Protein 1AVB (pdb70)

Solvent-accessible surface area: 18741 Å² total; per-residue (Å²): 8,9,24,10,31,6,41,1,101,56,8,48,134,48,6,15,65,52,20,57,49,7,71,32,27,118,117,6,56,0,22,0,1,45,59,167,74,96,36,70,54,3,18,0,3,1,4,3,28,0,11,1,9,1,18,10,165,126,101,144,38,24,0,28,11,46,1,66,3,18,0,81,8,76,11,148,63,78,152,83,14,9,48,0,0,0,4,0,3,2,22,67,67,24,163,30,73,85,92,12,138,36,6,0,2,5,82,53,48,100,110,42,174,108,15,48,2,5,1,3,2,0,23,13,90,46,50,84,0,9,0,2,10,1,6,23,167,40,90,24,46,69,94,4,75,6,15,127,5,49,21,70,84,0,66,3,149,0,41,3,36,11,115,153,39,36,4,95,2,36,4,54,3,61,68,46,136,53,156,11,109,5,62,17,103,2,36,1,59,153,26,9,69,41,23,0,5,0,0,0,0,0,0,0,0,54,120,48,62,15,10,2,16,0,26,0,18,36,4,33,5,39,1,61,23,180,8,7,30,10,30,6,41,1,98,55,8,48,141,51,5,16,70,56,24,56,51,7,70,33,27,117,122,7,59,0,22,0,1,46,58,164,76,105,33,73,50,4,16,0,3,2,4,4,24,0,12,1,10,0,21,7,170,126,108,143,36,24,0,27,11,44,1,65,5,17,0,82,10,78,12,137,68,79,153,80,14,8,45,0,0,0,4,0,2,3,21,66,67,22,168,29,76,83,100,12,136,35,7,0,2,6,83,54,49,102,113,41,173,109,14,54,2,6,1,3,2,0,23,12,89,47,49,83,0,8,0,2,12,2,7,23,172,41,89,24,47,71,95,3,73,7,14,124,4,52,21,72,81,0,66,2,145,0,38,2,43,12,113,153,44,36,3,97,2,33,4,58,3,59,71,48,134,49,161,9,109,6,61,14,102,2,35,0,62,150,24,9,71,36,23,0,5,0,0,0,0,0,0,0,0,45,107,134,65,7,13,2,17,0,26,0,18,36,4,32,4,45,3,50,24,168

CATH classification: 2.60.120.200

Organism: Phaseolus vulgaris (NCBI:txid3885)

B-factor: mean 22.21, std 13.5, range [5.09, 77.1]

Secondary structure (DSSP, 8-state):
-EEEEEEESS--GGGEEEEET-EE-TTS-EE-S-SSS--TT-EEEEEESS-EE-EEGGGTEEEEEEEEEEEEEEESSTTS--EEEEEEEEETT------GGGTTT-S-SS--GGG--EEEEEETTTTEEEEEESSSS-SEEEE--SGGGTT-EEEEEEEEEGGGTEEEEEEEETTTTEEEEEEEE--HHHHS-SEEEEEEEEEE-SSGGG-EEEEEEEEEEEEEE-/-EEEEEEESS--GGGEEEEET-EE-TTS-EE-S-SSS--TT-EEEEEESS-EE-EEGGGTEEEEEEEEEEEEEEESSTTT--EEEEEEEEETT------GGGTTT-S-SS--GGG--EEEEEETTTTEEEEEESSSS-SEEEE--SGGGTT-EEEEEEEEEGGGTEEEEEEEETTTTEEEEEEEE--HHHHS-SEEEEEEEEEE-SSGGG-EEEEEEEEEEEEEE-

Nearest PDB structures (foldseek):
  1avb-assembly1_B  TM=1.004E+00  e=7.459E-49  Phaseolus vulgaris
  1ioa-assembly2_A  TM=9.722E-01  e=1.087E-34  Phaseolus vulgaris
  3wcr-assembly1_B  TM=9.521E-01  e=2.170E-31  Phaseolus vulgaris
  6tt9-assembly1_DDD  TM=9.322E-01  e=8.921E-30  Phaseolus acutifolius
  4wv8-assembly1_C  TM=9.395E-01  e=1.276E-26  Vatairea macrocarpa

InterPro domains:
  IPR000985 Legume lectin, alpha chain, conserved site [PS00308] (213-222)
  IPR001220 Legume lectin domain [PF00139] (25-253)
  IPR001220 Legume lectin domain [cd06899] (26-246)
  IPR013320 Concanavalin A-like lectin/glucanase domain superfamily [SSF49899] (23-246)
  IPR016363 Legume lectin [PIRSF002690] (4-248)
  IPR019825 Legume lectin, beta chain, Mn/Ca-binding site [PS00307] (139-145)
  IPR050258 Leguminous Lectin [PTHR32401] (4-245)

Radius of gyration: 24.22 Å; Cα contacts (8 Å, |Δi|>4): 1378; chains: 2; bounding box: 78×33×45 Å

Sequence (452 aa):
SNDASFNVETFNKTNLILQGDATVSSEGHLLLTNVKGNEEDSMGRAFYSAPIQINDRTIDNLASFSTNFTFRINAKNIENSAYGLAFALVPVGSRPKLKGRYLGLFNTTNYDRDAHTVAVVFDTVSNRIEIDVNSIRPIATESCNFGHNNGEKAEVRITYDSPKNDLRVSLLYPSSEEKCHVSATVPLEKEVEDWVSVGFSATSGSKKETTETHNVLSWSFSSNFISNDASFNVETFNKTNLILQGDATVSSEGHLLLTNVKGNEEDSMGRAFYSAPIQINDRTIDNLASFSTNFTFRINAKNIENSAYGLAFALVPVGSRPKLKGRYLGLFNTTNYDRDAHTVAVVFDTVSNRIEIDVNSIRPIATESCNFGHNNGEKAEVRITYDSPKNDLRVSLLYPSSEEKCHVSATVPLEKEVEDWVSVGFSATSGSKKETTETHNVLSWSFSSNFI

Foldseek 3Di:
DDKDKDWFQFADCPQKDKAFQWDADPRRKIWAFDPDDDRAFGKMWMFGNDWGFADDPVVRFGKKKKKKWKKAKAAPALQAADFWKKKKWFAPPDHFEDAGLCLSQAHDADADLVSQMWIFTCGSNQQWTFTDFRHSPGPKIDHHRNSVQHGFMKMKMWIQDQVQQKIKIWIAGVVVRDIHIMMDRHNSPSRHPRITTIIMMGTIHNDPRHGMIMMINIMMMIMDID/DDKDKDWFQFADCPQKDKAFQWDADPRRKIWQFDPDDDRAFGKMWMFGNDWAFADDPVVRWGKKKKKKWKKAKAAPDLQQADFWKKKKWFAPPDHFEDTGLCLSQAHDADADLVSQMWIFTCGSRQQWTFTDFRHSPGPKIDHHRNSVQHGFMKMKMWIQDQVQQKIKIWIARPVVRGIDIMMDRHNSPRRHDRITTIIMMGTTHNDDRHGMIMMINIMMMIMDID

Structure (mmCIF, N/CA/C/O backbone):
data_1AVB
#
_entry.id   1AVB
#
_cell.length_a   85.650
_cell.length_b   92.570
_cell.length_c   67.280
_cell.angle_alpha   90.00
_cell.angle_beta   90.00
_cell.angle_gamma   90.00
#
_symmetry.space_group_name_H-M   'P 21 21 2'
#
loop_
_entity.id
_entity.type
_entity.pdbx_description
1 polymer ARCELIN-1
2 branched 2-acetamido-2-deoxy-beta-D-glucopyranose-(1-4)-2-acetamido-2-deoxy-beta-D-glucopyranose
3 non-polymer 2-acetamido-2-deoxy-beta-D-glucopyranose
4 non-polymer 'SULFATE ION'
5 water water
#
loop_
_atom_site.group_PDB
_atom_site.id
_atom_site.type_symbol
_atom_site.label_atom_id
_atom_site.label_alt_id
_atom_site.label_comp_id
_atom_site.label_asym_id
_atom_site.label_entity_id
_atom_site.label_seq_id
_atom_site.pdbx_PDB_ins_code
_atom_site.Cartn_x
_atom_site.Cartn_y
_atom_site.Cartn_z
_atom_site.occupancy
_atom_site.B_iso_or_equiv
_atom_site.auth_seq_id
_atom_site.auth_comp_id
_atom_site.auth_asym_id
_atom_site.auth_atom_id
_atom_site.pdbx_PDB_model_num
ATOM 1 N N . SER A 1 1 ? 39.933 69.400 37.506 1.00 16.26 1 SER A N 1
ATOM 2 C CA . SER A 1 1 ? 41.311 69.282 38.054 1.00 17.94 1 SER A CA 1
ATOM 3 C C . SER A 1 1 ? 41.297 69.243 39.578 1.00 16.96 1 SER A C 1
ATOM 4 O O . SER A 1 1 ? 40.249 69.453 40.200 1.00 14.45 1 SER A O 1
ATOM 7 N N . ASN A 1 2 ? 42.469 68.969 40.154 1.00 15.44 2 ASN A N 1
ATOM 8 C CA . ASN A 1 2 ? 42.672 68.873 41.597 1.00 14.35 2 ASN A CA 1
ATOM 9 C C . ASN A 1 2 ? 43.940 69.623 41.992 1.00 14.55 2 ASN A C 1
ATOM 10 O O . ASN A 1 2 ? 44.980 69.444 41.352 1.00 16.08 2 ASN A O 1
ATOM 15 N N . ASP A 1 3 ? 43.851 70.494 42.994 1.00 13.53 3 ASP A N 1
ATOM 16 C CA . ASP A 1 3 ? 45.033 71.206 43.498 1.00 14.33 3 ASP A CA 1
ATOM 17 C C . ASP A 1 3 ? 45.298 70.553 44.844 1.00 12.50 3 ASP A C 1
ATOM 18 O O . ASP A 1 3 ? 44.369 70.047 45.478 1.00 10.65 3 ASP A O 1
ATOM 23 N N . ALA A 1 4 ? 46.543 70.595 45.300 1.00 11.34 4 ALA A N 1
ATOM 24 C CA . ALA A 1 4 ? 46.877 70.015 46.589 1.00 10.76 4 ALA A CA 1
ATOM 25 C C . ALA A 1 4 ? 48.113 70.670 47.166 1.00 13.08 4 ALA A C 1
ATOM 26 O O . ALA A 1 4 ? 48.994 71.124 46.433 1.00 12.06 4 ALA A O 1
ATOM 28 N N . SER A 1 5 ? 48.156 70.759 48.486 1.00 11.99 5 SER A N 1
ATOM 29 C CA . SER A 1 5 ? 49.313 71.312 49.155 1.00 12.77 5 SER A CA 1
ATOM 30 C C . SER A 1 5 ? 49.371 70.687 50.534 1.00 11.38 5 SER A C 1
ATOM 31 O O . SER A 1 5 ? 48.380 70.139 51.020 1.00 12.53 5 SER A O 1
ATOM 34 N N . PHE A 1 6 ? 50.549 70.707 51.133 1.00 9.70 6 PHE A N 1
ATOM 35 C CA . PHE A 1 6 ? 50.731 70.184 52.478 1.00 10.15 6 PHE A CA 1
ATOM 36 C C . PHE A 1 6 ? 51.968 70.842 53.042 1.00 10.45 6 PHE A C 1
ATOM 37 O O . PHE A 1 6 ? 52.854 71.268 52.300 1.00 12.13 6 PHE A O 1
ATOM 45 N N . ASN A 1 7 ? 52.008 70.975 54.353 1.00 9.33 7 ASN A N 1
ATOM 46 C CA . ASN A 1 7 ? 53.141 71.595 54.999 1.00 12.60 7 ASN A CA 1
ATOM 47 C C . ASN A 1 7 ? 53.552 70.675 56.125 1.00 12.47 7 ASN A C 1
ATOM 48 O O . ASN A 1 7 ? 52.785 70.453 57.057 1.00 13.85 7 ASN A O 1
ATOM 53 N N . VAL A 1 8 ? 54.717 70.058 55.976 1.00 11.18 8 VAL A N 1
ATOM 54 C CA . VAL A 1 8 ? 55.245 69.156 56.979 1.00 9.20 8 VAL A CA 1
ATOM 55 C C . VAL A 1 8 ? 56.290 69.910 57.778 1.00 12.57 8 VAL A C 1
ATOM 56 O O . VAL A 1 8 ? 57.384 70.205 57.283 1.00 13.54 8 VAL A O 1
ATOM 60 N N . GLU A 1 9 ? 55.916 70.311 58.986 1.00 16.15 9 GLU A N 1
ATOM 61 C CA . GLU A 1 9 ? 56.836 71.022 59.863 1.00 19.58 9 GLU A CA 1
ATOM 62 C C . GLU A 1 9 ? 57.633 69.995 60.663 1.00 18.69 9 GLU A C 1
ATOM 63 O O . GLU A 1 9 ? 58.761 70.254 61.067 1.00 20.17 9 GLU A O 1
ATOM 69 N N . THR A 1 10 ? 57.022 68.843 60.914 1.00 15.49 10 THR A N 1
ATOM 70 C CA . THR A 1 10 ? 57.680 67.729 61.588 1.00 16.31 10 THR A CA 1
ATOM 71 C C . THR A 1 10 ? 57.071 66.482 60.955 1.00 14.94 10 THR A C 1
ATOM 72 O O . THR A 1 10 ? 55.844 66.395 60.814 1.00 14.34 10 THR A O 1
ATOM 76 N N . PHE A 1 11 ? 57.919 65.567 60.493 1.00 12.98 11 PHE A N 1
ATOM 77 C CA . PHE A 1 11 ? 57.449 64.337 59.853 1.00 12.80 11 PHE A CA 1
ATOM 78 C C . PHE A 1 11 ? 56.701 63.363 60.766 1.00 13.82 11 PHE A C 1
ATOM 79 O O . PHE A 1 11 ? 56.905 63.333 61.982 1.00 13.58 11 PHE A O 1
ATOM 87 N N . ASN A 1 12 ? 55.779 62.620 60.166 1.00 13.51 12 ASN A N 1
ATOM 88 C CA . ASN A 1 12 ? 54.993 61.607 60.859 1.00 13.63 12 ASN A CA 1
ATOM 89 C C . ASN A 1 12 ? 54.670 60.560 59.799 1.00 16.34 12 ASN A C 1
ATOM 90 O O . ASN A 1 12 ? 54.207 60.902 58.708 1.00 17.05 12 ASN A O 1
ATOM 95 N N . LYS A 1 13 ? 54.894 59.288 60.110 1.00 14.41 13 LYS A N 1
ATOM 96 C CA . LYS A 1 13 ? 54.667 58.234 59.127 1.00 15.77 13 LYS A CA 1
ATOM 97 C C . LYS A 1 13 ? 53.234 58.058 58.673 1.00 12.85 13 LYS A C 1
ATOM 98 O O . LYS A 1 13 ? 52.989 57.504 57.611 1.00 14.42 13 LYS A O 1
ATOM 104 N N . THR A 1 14 ? 52.288 58.566 59.448 1.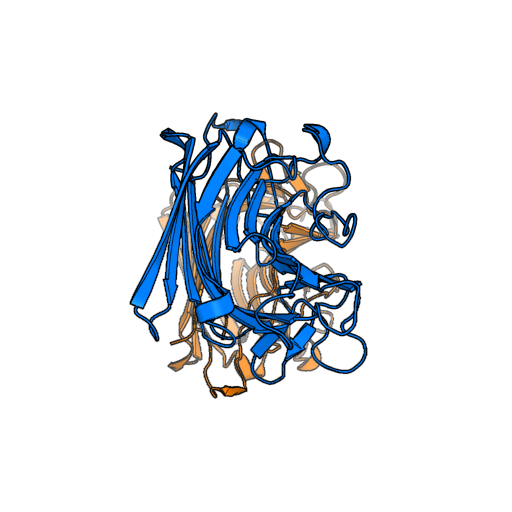00 12.40 14 THR A N 1
ATOM 105 C CA . THR A 1 14 ? 50.884 58.403 59.114 1.00 11.10 14 THR A CA 1
ATOM 106 C C . THR A 1 14 ? 50.479 58.851 57.707 1.00 14.54 14 THR A C 1
ATOM 107 O O . THR A 1 14 ? 49.655 58.190 57.063 1.00 16.05 14 THR A O 1
ATOM 111 N N . ASN A 1 15 ? 51.039 59.959 57.224 1.00 12.10 15 ASN A N 1
ATOM 112 C CA . ASN A 1 15 ? 50.672 60.437 55.890 1.00 10.48 15 ASN A CA 1
ATOM 113 C C . ASN A 1 15 ? 51.744 60.222 54.844 1.00 10.17 15 ASN A C 1
ATOM 114 O O . ASN A 1 15 ? 51.762 60.884 53.807 1.00 11.90 15 ASN A O 1
ATOM 119 N N . LEU A 1 16 ? 52.585 59.223 55.083 1.00 10.49 16 LEU A N 1
ATOM 120 C CA . LEU A 1 16 ? 53.664 58.912 54.168 1.00 12.23 16 LEU A CA 1
ATOM 121 C C . LEU A 1 16 ? 53.643 57.459 53.741 1.00 11.39 16 LEU A C 1
ATOM 122 O O . LEU A 1 16 ? 53.101 56.595 54.429 1.00 12.43 16 LEU A O 1
ATOM 127 N N . ILE A 1 17 ? 54.227 57.212 52.581 1.00 10.51 17 ILE A N 1
ATOM 128 C CA . ILE A 1 17 ? 54.380 55.874 52.054 1.00 12.28 17 ILE A CA 1
ATOM 129 C C . ILE A 1 17 ? 55.888 55.673 52.198 1.00 13.20 17 ILE A C 1
ATOM 130 O O . ILE A 1 17 ? 56.676 56.322 51.507 1.00 13.44 17 ILE A O 1
ATOM 135 N N . LEU A 1 18 ? 56.291 54.846 53.151 1.00 13.24 18 LEU A N 1
ATOM 136 C CA 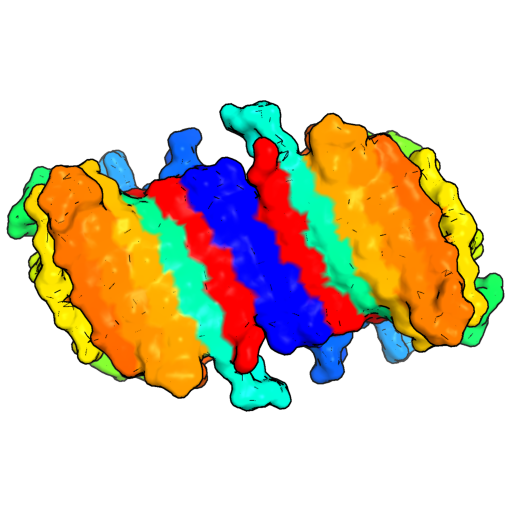. LEU A 1 18 ? 57.706 54.592 53.374 1.00 13.37 18 LEU A CA 1
ATOM 137 C C . LEU A 1 18 ? 58.149 53.314 52.684 1.00 14.11 18 LEU A C 1
ATOM 138 O O . LEU A 1 18 ? 57.487 52.280 52.786 1.00 12.00 18 LEU A O 1
ATOM 143 N N . GLN A 1 19 ? 59.293 53.380 52.015 1.00 12.73 19 GLN A N 1
ATOM 144 C CA . GLN A 1 19 ? 59.830 52.230 51.308 1.00 12.62 19 GLN A CA 1
ATOM 145 C C . GLN A 1 19 ? 61.311 52.031 51.630 1.00 13.46 19 GLN A C 1
ATOM 146 O O . GLN A 1 19 ? 62.021 52.983 51.971 1.00 11.73 19 GLN A O 1
ATOM 152 N N . GLY A 1 20 ? 61.775 50.790 51.529 1.00 13.79 20 GLY A N 1
ATOM 153 C CA . GLY A 1 20 ? 63.169 50.501 51.804 1.00 13.96 20 GLY A CA 1
ATOM 154 C C . GLY A 1 20 ? 63.498 50.718 53.266 1.00 13.77 20 GLY A C 1
ATOM 155 O O . GLY A 1 20 ? 62.728 50.327 54.147 1.00 12.71 20 GLY A O 1
ATOM 156 N N . ASP A 1 21 ? 64.606 51.405 53.519 1.00 13.96 21 ASP A N 1
ATOM 157 C CA . ASP A 1 21 ? 65.064 51.670 54.880 1.00 15.33 21 ASP A CA 1
ATOM 158 C C . ASP A 1 21 ? 64.548 52.970 55.488 1.00 14.63 21 ASP A C 1
ATOM 159 O O . ASP A 1 21 ? 64.907 53.298 56.617 1.00 15.24 21 ASP A O 1
ATOM 164 N N . ALA A 1 22 ? 63.699 53.691 54.759 1.00 12.30 22 ALA A N 1
ATOM 165 C CA . ALA A 1 22 ? 63.158 54.965 55.238 1.00 11.12 22 ALA A CA 1
ATOM 166 C C . ALA A 1 22 ? 62.318 54.847 56.508 1.00 12.02 22 ALA A C 1
ATOM 167 O O . ALA A 1 22 ? 61.488 53.949 56.636 1.00 14.49 22 ALA A O 1
ATOM 169 N N . THR A 1 23 ? 62.553 55.742 57.458 1.00 9.92 23 THR A N 1
ATOM 170 C CA . THR A 1 23 ? 61.804 55.750 58.703 1.00 10.99 23 THR A CA 1
ATOM 171 C C . THR A 1 23 ? 61.710 57.199 59.154 1.00 12.25 23 THR A C 1
ATOM 172 O O . THR A 1 23 ? 62.343 58.083 58.569 1.00 12.28 23 THR A O 1
ATOM 176 N N . VAL A 1 24 ? 60.869 57.449 60.149 1.00 14.04 24 VAL A N 1
ATOM 177 C CA . VAL A 1 24 ? 60.693 58.782 60.718 1.00 13.43 24 VAL A CA 1
ATOM 178 C C . VAL A 1 24 ? 61.204 58.690 62.156 1.00 13.71 24 VAL A C 1
ATOM 179 O O . VAL A 1 24 ? 60.791 57.802 62.912 1.00 10.91 24 VAL A O 1
ATOM 183 N N . SER A 1 25 ? 62.123 59.580 62.517 1.00 12.88 25 SER A N 1
ATOM 184 C CA . SER A 1 25 ? 62.699 59.586 63.855 1.00 12.27 25 SER A CA 1
ATOM 185 C C . SER A 1 25 ? 61.720 60.162 64.872 1.00 12.61 25 SER A C 1
ATOM 186 O O . SER A 1 25 ? 60.707 60.759 64.509 1.00 12.79 25 SER A O 1
ATOM 189 N N . SER A 1 26 ? 62.036 59.999 66.153 1.00 12.98 26 SER A N 1
ATOM 190 C CA . SER A 1 26 ? 61.190 60.523 67.211 1.00 14.10 26 SER A CA 1
ATOM 191 C C . SER A 1 26 ? 61.202 62.047 67.154 1.00 14.54 26 SER A C 1
ATOM 192 O O . SER A 1 26 ? 60.270 62.698 67.602 1.00 14.52 26 SER A O 1
ATOM 195 N N . GLU A 1 27 ? 62.260 62.613 66.581 1.00 11.87 27 GLU A N 1
ATOM 196 C CA . GLU A 1 27 ? 62.356 64.065 66.439 1.00 13.96 27 GLU A CA 1
ATOM 197 C C . GLU A 1 27 ? 61.511 64.563 65.262 1.00 13.27 27 GLU A C 1
ATOM 198 O O . GLU A 1 27 ? 61.491 65.753 64.965 1.00 13.92 27 GLU A O 1
ATOM 204 N N . GLY A 1 28 ? 60.865 63.652 64.551 1.00 12.07 28 GLY A N 1
ATOM 205 C CA . GLY A 1 28 ? 60.054 64.075 63.426 1.00 13.16 28 GLY A CA 1
ATOM 206 C C . GLY A 1 28 ? 60.863 64.419 62.185 1.00 13.23 28 GLY A C 1
ATOM 207 O O . GLY A 1 28 ? 60.530 65.357 61.458 1.00 11.72 28 GLY A O 1
ATOM 208 N N . HIS A 1 29 ? 61.949 63.689 61.957 1.00 11.67 29 HIS A N 1
ATOM 209 C CA . HIS A 1 29 ? 62.770 63.904 60.772 1.00 10.45 29 HIS A CA 1
ATOM 210 C C . HIS A 1 29 ? 62.661 62.660 59.918 1.00 12.32 29 HIS A C 1
ATOM 211 O O . HIS A 1 29 ? 62.456 61.565 60.443 1.00 13.56 29 HIS A O 1
ATOM 218 N N . LEU A 1 30 ? 62.745 62.837 58.604 1.00 11.06 30 LEU A N 1
ATOM 219 C CA . LEU A 1 30 ? 62.659 61.725 57.671 1.00 10.27 30 LEU A CA 1
ATOM 220 C C . LEU A 1 30 ? 64.052 61.186 57.401 1.00 11.11 30 LEU A C 1
ATOM 221 O O . LEU A 1 30 ? 64.888 61.887 56.837 1.00 11.89 30 LEU A O 1
ATOM 226 N N . LEU A 1 31 ? 64.308 59.957 57.846 1.00 10.76 31 LEU A N 1
ATOM 227 C CA . LEU A 1 31 ? 65.602 59.310 57.660 1.00 11.36 31 LEU A CA 1
ATOM 228 C C . LEU A 1 31 ? 65.462 58.362 56.482 1.00 11.06 31 LEU A C 1
ATOM 229 O O . LEU A 1 31 ? 64.939 57.261 56.617 1.00 10.93 31 LEU A O 1
ATOM 234 N N . LEU A 1 32 ? 65.930 58.786 55.320 1.00 9.78 32 LEU A N 1
ATOM 235 C CA . LEU A 1 32 ? 65.796 57.952 54.135 1.00 12.57 32 LEU A CA 1
ATOM 236 C C . LEU A 1 32 ? 66.638 56.686 54.157 1.00 13.45 32 LEU A C 1
ATOM 237 O O . LEU A 1 32 ? 66.197 55.636 53.683 1.00 14.29 32 LEU A O 1
ATOM 242 N N . THR A 1 33 ? 67.849 56.785 54.690 1.00 12.57 33 THR A N 1
ATOM 243 C CA . THR A 1 33 ? 68.730 55.629 54.754 1.00 14.73 33 THR A CA 1
ATOM 244 C C . THR A 1 33 ? 69.120 55.340 56.202 1.00 16.88 33 THR A C 1
ATOM 245 O O . THR A 1 33 ? 68.925 56.187 57.073 1.00 15.62 33 THR A O 1
ATOM 249 N N . ASN A 1 34 ? 69.619 54.132 56.459 1.00 17.51 34 ASN A N 1
ATOM 250 C CA . ASN A 1 34 ? 70.000 53.709 57.810 1.00 21.22 34 ASN A CA 1
ATOM 251 C C . ASN A 1 34 ? 70.967 54.656 58.484 1.00 21.24 34 ASN A C 1
ATOM 252 O O . ASN A 1 34 ? 71.982 55.043 57.901 1.00 20.40 34 ASN A O 1
ATOM 257 N N . VAL A 1 35 ? 70.653 55.015 59.723 1.00 22.61 35 VAL A N 1
ATOM 258 C CA . VAL A 1 35 ? 71.499 55.922 60.486 1.00 25.03 35 VAL A CA 1
ATOM 259 C C . VAL A 1 35 ? 72.293 55.170 61.553 1.00 29.90 35 VAL A C 1
ATOM 260 O O . VAL A 1 35 ? 73.220 55.705 62.158 1.00 30.28 35 VAL A O 1
ATOM 264 N N . LYS A 1 36 ? 71.952 53.906 61.741 1.00 33.79 36 LYS A N 1
ATOM 265 C CA . LYS A 1 36 ? 72.617 53.081 62.731 1.00 39.47 36 LYS A CA 1
ATOM 266 C C . LYS A 1 36 ? 72.817 51.702 62.127 1.00 41.97 36 LYS A C 1
ATOM 267 O O . LYS A 1 36 ? 72.034 51.263 61.286 1.00 43.19 36 LYS A O 1
ATOM 273 N N . GLY A 1 37 ? 73.882 51.030 62.534 1.00 44.26 37 GLY A N 1
ATOM 274 C CA . GLY A 1 37 ? 74.139 49.701 62.018 1.00 45.08 37 GLY A CA 1
ATOM 275 C C . GLY A 1 37 ? 74.727 49.709 60.624 1.00 45.26 37 GLY A C 1
ATOM 276 O O . GLY A 1 37 ? 75.618 50.506 60.317 1.00 46.36 37 GLY A O 1
ATOM 277 N N . ASN A 1 38 ? 74.216 48.837 59.766 1.00 44.34 38 ASN A N 1
ATOM 278 C CA . ASN A 1 38 ? 74.735 48.737 58.414 1.00 44.01 38 ASN A CA 1
ATOM 279 C C . ASN A 1 38 ? 74.166 49.764 57.455 1.00 40.47 38 ASN A C 1
ATOM 280 O O . ASN A 1 38 ? 73.021 49.664 57.006 1.00 39.21 38 ASN A O 1
ATOM 285 N N . GLU A 1 39 ? 74.985 50.761 57.149 1.00 37.54 39 GLU A N 1
ATOM 286 C CA . GLU A 1 39 ? 74.587 51.821 56.236 1.00 33.24 39 GLU A CA 1
ATOM 287 C C . GLU A 1 39 ? 75.051 51.517 54.818 1.00 31.64 39 GLU A C 1
ATOM 288 O O . GLU A 1 39 ? 74.722 52.249 53.883 1.00 30.49 39 GLU A O 1
ATOM 294 N N . GLU A 1 40 ? 75.814 50.439 54.658 1.00 31.22 40 GLU A N 1
ATOM 295 C CA . GLU A 1 40 ? 76.317 50.053 53.343 1.00 31.12 40 GLU A CA 1
ATOM 296 C C . GLU A 1 40 ? 75.169 49.607 52.445 1.00 28.52 40 GLU A C 1
ATOM 297 O O . GLU A 1 40 ? 74.378 48.738 52.808 1.00 28.36 40 GLU A O 1
ATOM 303 N N . ASP A 1 41 ? 75.061 50.252 51.291 1.00 25.60 41 ASP A N 1
ATOM 304 C CA . ASP A 1 41 ? 74.024 49.948 50.317 1.00 26.90 41 ASP A CA 1
ATOM 305 C C . ASP A 1 41 ? 72.602 50.181 50.834 1.00 23.53 41 ASP A C 1
ATOM 306 O O . ASP A 1 41 ? 71.645 49.565 50.352 1.00 26.10 41 ASP A O 1
ATOM 311 N N . SER A 1 42 ? 72.458 51.070 51.811 1.00 15.81 42 SER A N 1
ATOM 312 C CA . SER A 1 42 ? 71.139 51.371 52.351 1.00 14.21 42 SER A CA 1
ATOM 313 C C . SER A 1 42 ? 70.384 52.177 51.287 1.00 14.36 42 SER A C 1
ATOM 314 O O . SER A 1 42 ? 70.987 52.946 50.537 1.00 15.38 42 SER A O 1
ATOM 317 N N . MET A 1 43 ? 69.077 51.978 51.202 1.00 11.57 43 MET A N 1
ATOM 318 C CA . MET A 1 43 ? 68.261 52.682 50.224 1.00 13.26 43 MET A CA 1
ATOM 319 C C . MET A 1 43 ? 66.870 52.847 50.807 1.00 13.67 43 MET A C 1
ATOM 320 O O . MET A 1 43 ? 66.351 51.932 51.445 1.00 13.66 43 MET A O 1
ATOM 325 N N . GLY A 1 44 ? 66.288 54.024 50.623 1.00 13.07 44 GLY A N 1
ATOM 326 C CA . GLY A 1 44 ? 64.959 54.274 51.142 1.00 12.61 44 GLY A CA 1
ATOM 327 C C . GLY A 1 44 ? 64.266 55.351 50.344 1.00 10.56 44 GLY A C 1
ATOM 328 O O . GLY A 1 44 ? 64.924 56.170 49.700 1.00 10.97 44 GLY A O 1
ATOM 329 N N . ARG A 1 45 ? 62.937 55.333 50.375 1.00 10.53 45 ARG A N 1
ATOM 330 C CA . ARG A 1 45 ? 62.117 56.298 49.656 1.00 10.05 45 ARG A CA 1
ATOM 331 C C . ARG A 1 45 ? 60.912 56.634 50.521 1.00 12.11 45 ARG A C 1
ATOM 332 O O . ARG A 1 45 ? 60.519 55.846 51.384 1.00 13.73 45 ARG A O 1
ATOM 340 N N . ALA A 1 46 ? 60.308 57.787 50.265 1.00 12.68 46 ALA A N 1
ATOM 341 C CA . ALA A 1 46 ? 59.152 58.242 51.029 1.00 11.03 46 ALA A CA 1
ATOM 342 C C . ALA A 1 46 ? 58.349 59.199 50.163 1.00 10.77 46 ALA A C 1
ATOM 343 O O . ALA A 1 46 ? 58.906 60.113 49.563 1.00 11.22 46 ALA A O 1
ATOM 345 N N . PHE A 1 47 ? 57.044 58.979 50.094 1.00 8.32 47 PHE A N 1
ATOM 346 C CA . PHE A 1 47 ? 56.183 59.827 49.295 1.00 10.26 47 PHE A CA 1
ATOM 347 C C . PHE A 1 47 ? 54.967 60.235 50.102 1.00 12.85 47 PHE A C 1
ATOM 348 O O . PHE A 1 47 ? 54.609 59.578 51.083 1.00 12.81 47 PHE A O 1
ATOM 356 N N . TYR A 1 48 ? 54.371 61.360 49.726 1.00 12.49 48 TYR A N 1
ATOM 357 C CA . TYR A 1 48 ? 53.159 61.823 50.383 1.00 13.46 48 TYR A CA 1
ATOM 358 C C . TYR A 1 48 ? 52.095 60.789 49.985 1.00 13.37 48 TYR A C 1
ATOM 359 O O . TYR A 1 48 ? 52.056 60.330 48.838 1.00 13.42 48 TYR A O 1
ATOM 368 N N . SER A 1 49 ? 51.238 60.426 50.928 1.00 12.51 49 SER A N 1
ATOM 369 C CA . SER A 1 49 ? 50.215 59.427 50.663 1.00 13.80 49 SER A CA 1
ATOM 370 C C . SER A 1 49 ? 49.179 59.714 49.582 1.00 14.81 49 SER A C 1
ATOM 371 O O . SER A 1 49 ? 48.577 58.784 49.052 1.00 19.09 49 SER A O 1
ATOM 374 N N . ALA A 1 50 ? 48.960 60.979 49.248 1.00 11.64 50 ALA A N 1
ATOM 375 C CA . ALA A 1 50 ? 47.978 61.291 48.210 1.00 11.13 50 ALA A CA 1
ATOM 376 C C . ALA A 1 50 ? 48.630 61.650 46.882 1.00 11.34 50 ALA A C 1
ATOM 377 O O . ALA A 1 50 ? 49.570 62.442 46.831 1.00 11.31 50 ALA A O 1
ATOM 379 N N . PRO A 1 51 ? 48.184 61.005 45.797 1.00 13.62 51 PRO A N 1
ATOM 380 C CA . PRO A 1 51 ? 48.739 61.285 44.466 1.00 15.63 51 PRO A CA 1
ATOM 381 C C . PRO A 1 51 ? 48.483 62.756 44.111 1.00 16.29 51 PRO A C 1
ATOM 382 O O . PRO A 1 51 ? 47.505 63.354 44.575 1.00 14.97 51 PRO A O 1
ATOM 386 N N . ILE A 1 52 ? 49.361 63.329 43.293 1.00 14.15 52 ILE A N 1
ATOM 387 C CA . ILE A 1 52 ? 49.253 64.721 42.859 1.00 10.63 52 ILE A CA 1
ATOM 388 C C . ILE A 1 52 ? 48.941 64.722 41.369 1.00 11.86 52 ILE A C 1
ATOM 389 O O . ILE A 1 52 ? 49.623 64.057 40.581 1.00 11.70 52 ILE A O 1
ATOM 394 N N . GLN A 1 53 ? 47.898 65.437 40.978 1.00 10.19 53 GLN A N 1
ATOM 395 C CA . GLN A 1 53 ? 47.541 65.499 39.575 1.00 10.25 53 GLN A CA 1
ATOM 396 C C . GLN A 1 53 ? 48.443 66.493 38.857 1.00 11.77 53 GLN A C 1
ATOM 397 O O . GLN A 1 53 ? 48.563 67.652 39.262 1.00 10.45 53 GLN A O 1
ATOM 403 N N . ILE A 1 54 ? 49.070 66.029 37.785 1.00 12.49 54 ILE A N 1
ATOM 404 C CA . ILE A 1 54 ? 49.975 66.843 36.986 1.00 14.41 54 ILE A CA 1
ATOM 405 C C . ILE A 1 54 ? 49.348 67.246 35.647 1.00 15.70 54 ILE A C 1
ATOM 406 O O . ILE A 1 54 ? 49.521 68.373 35.175 1.00 14.96 54 ILE A O 1
ATOM 411 N N . ASN A 1 55 ? 48.624 66.314 35.039 1.00 16.59 55 ASN A N 1
ATOM 412 C CA . ASN A 1 55 ? 47.993 66.554 33.748 1.00 20.29 55 ASN A CA 1
ATOM 413 C C . ASN A 1 55 ? 46.502 66.258 33.793 1.00 20.72 55 ASN A C 1
ATOM 414 O O . ASN A 1 55 ? 46.088 65.138 34.086 1.00 17.21 55 ASN A O 1
ATOM 419 N N . ASP A 1 56 ? 45.701 67.288 33.560 1.00 25.41 56 ASP A N 1
ATOM 420 C CA . ASP A 1 56 ? 44.259 67.137 33.519 1.00 37.21 56 ASP A CA 1
ATOM 421 C C . ASP A 1 56 ? 43.943 67.214 32.036 1.00 42.30 56 ASP A C 1
ATOM 422 O O . ASP A 1 56 ? 43.872 68.302 31.457 1.00 44.66 56 ASP A O 1
ATOM 427 N N . ARG A 1 57 ? 43.827 66.048 31.415 1.00 47.29 57 ARG A N 1
ATOM 428 C CA . ARG A 1 57 ? 43.550 65.954 29.990 1.00 53.61 57 ARG A CA 1
ATOM 429 C C . ARG A 1 57 ? 42.294 66.698 29.546 1.00 57.19 57 ARG A C 1
ATOM 430 O O . ARG A 1 57 ? 42.318 67.404 28.538 1.00 57.97 57 ARG A O 1
ATOM 438 N N . THR A 1 58 ? 41.222 66.580 30.327 1.00 59.80 58 THR A N 1
ATOM 439 C CA . THR A 1 58 ? 39.945 67.215 30.008 1.00 62.39 58 THR A CA 1
ATOM 440 C C . THR A 1 58 ? 40.005 68.727 29.776 1.00 65.97 58 THR A C 1
ATOM 441 O O . THR A 1 58 ? 39.145 69.289 29.087 1.00 68.04 58 THR A O 1
ATOM 445 N N . ILE A 1 59 ? 41.008 69.386 30.347 1.00 67.60 59 ILE A N 1
ATOM 446 C CA . ILE A 1 59 ? 41.131 70.827 30.190 1.00 70.14 59 ILE A CA 1
ATOM 447 C C . ILE A 1 59 ? 42.336 71.238 29.338 1.00 69.92 59 ILE A C 1
ATOM 448 O O . ILE A 1 59 ? 42.508 72.423 29.039 1.00 71.98 59 ILE A O 1
ATOM 453 N N . ASP A 1 60 ? 43.134 70.265 28.893 1.00 68.28 60 ASP A N 1
ATOM 454 C CA . ASP A 1 60 ? 44.308 70.565 28.068 1.00 67.91 60 ASP A CA 1
ATOM 455 C C . ASP A 1 60 ? 45.123 71.595 28.857 1.00 66.46 60 ASP A C 1
ATOM 456 O O . ASP A 1 60 ? 45.574 72.614 28.318 1.00 67.95 60 ASP A O 1
ATOM 461 N N . ASN A 1 61 ? 45.296 71.310 30.145 1.00 62.63 61 ASN A N 1
ATOM 462 C CA . ASN A 1 61 ? 45.996 72.203 31.066 1.00 59.62 61 ASN A CA 1
ATOM 463 C C . ASN A 1 61 ? 46.958 71.405 31.946 1.00 53.91 61 ASN A C 1
ATOM 464 O O . ASN A 1 61 ? 46.698 70.227 32.250 1.00 53.36 61 ASN A O 1
ATOM 469 N N . LEU A 1 62 ? 48.061 72.041 32.346 1.00 45.90 62 LEU A N 1
ATOM 470 C CA . LEU A 1 62 ? 49.069 71.399 33.185 1.00 37.39 62 LEU A CA 1
ATOM 471 C C . LEU A 1 62 ? 49.254 72.196 34.477 1.00 31.03 62 LEU A C 1
ATOM 472 O O . LEU A 1 62 ? 49.188 73.432 34.496 1.00 29.30 62 LEU A O 1
ATOM 477 N N . ALA A 1 63 ? 49.502 71.470 35.555 1.00 23.73 63 ALA A N 1
ATOM 478 C CA . ALA A 1 63 ? 49.705 72.069 36.855 1.00 18.92 63 ALA A CA 1
ATOM 479 C C . ALA A 1 63 ? 51.119 72.603 37.023 1.00 16.20 63 ALA A C 1
ATOM 480 O O . ALA A 1 63 ? 52.062 72.138 36.381 1.00 15.54 63 ALA A O 1
ATOM 482 N N . SER A 1 64 ? 51.240 73.646 37.826 1.00 15.01 64 SER A N 1
ATOM 483 C CA . SER A 1 64 ? 52.535 74.194 38.148 1.00 13.30 64 SER A CA 1
ATOM 484 C C . SER A 1 64 ? 52.680 73.811 39.611 1.00 13.69 64 SER A C 1
ATOM 485 O O . SER A 1 64 ? 51.677 73.539 40.274 1.00 13.77 64 SER A O 1
ATOM 488 N N . PHE A 1 65 ? 53.907 73.685 40.097 1.00 12.57 65 PHE A N 1
ATOM 489 C CA . PHE A 1 65 ? 54.094 73.357 41.499 1.00 11.47 65 PHE A CA 1
ATOM 490 C C . PHE A 1 65 ? 55.325 74.026 42.100 1.00 12.46 65 PHE A C 1
ATOM 491 O O . PHE A 1 65 ? 56.214 74.515 41.396 1.00 11.45 65 PHE A O 1
ATOM 499 N N . SER A 1 66 ? 55.347 74.075 43.416 1.00 13.99 66 SER A N 1
ATOM 500 C CA . SER A 1 66 ? 56.438 74.684 44.151 1.00 14.32 66 SER A CA 1
ATOM 501 C C . SER A 1 66 ? 56.624 73.780 45.350 1.00 12.27 66 SER A C 1
ATOM 502 O O . SER A 1 66 ? 55.639 73.254 45.886 1.00 10.25 66 SER A O 1
ATOM 505 N N . THR A 1 67 ? 57.874 73.515 45.710 1.00 9.97 67 THR A N 1
ATOM 506 C CA . THR A 1 67 ? 58.153 72.687 46.870 1.00 10.08 67 THR A CA 1
ATOM 507 C C . THR A 1 67 ? 59.416 73.184 47.559 1.00 12.38 67 THR A C 1
ATOM 508 O O . THR A 1 67 ? 60.400 73.540 46.905 1.00 11.54 67 THR A O 1
ATOM 512 N N . ASN A 1 68 ? 59.342 73.300 48.879 1.00 12.04 68 ASN A N 1
ATOM 513 C CA . ASN A 1 68 ? 60.463 73.749 49.690 1.00 12.74 68 ASN A CA 1
ATOM 514 C C . ASN A 1 68 ? 60.747 72.666 50.699 1.00 12.06 68 ASN A C 1
ATOM 515 O O . ASN A 1 68 ? 59.819 72.068 51.231 1.00 11.31 68 ASN A O 1
ATOM 520 N N . PHE A 1 69 ? 62.018 72.403 50.965 1.00 9.29 69 PHE A N 1
ATOM 521 C CA . PHE A 1 69 ? 62.376 71.404 51.967 1.00 10.66 69 PHE A CA 1
ATOM 522 C C . PHE A 1 69 ? 63.784 71.629 52.446 1.00 9.44 69 PHE A C 1
ATOM 523 O O . PHE A 1 69 ? 64.577 72.317 51.799 1.00 13.55 69 PHE A O 1
ATOM 531 N N . THR A 1 70 ? 64.086 71.112 53.615 1.00 7.76 70 THR A N 1
ATOM 532 C CA . THR A 1 70 ? 65.426 71.268 54.131 1.00 11.36 70 THR A CA 1
ATOM 533 C C . THR A 1 70 ? 65.965 69.875 54.358 1.00 12.40 70 THR A C 1
ATOM 534 O O . THR A 1 70 ? 65.215 68.969 54.709 1.00 12.00 70 THR A O 1
ATOM 538 N N . PHE A 1 71 ? 67.257 69.694 54.152 1.00 11.61 71 PHE A N 1
ATOM 539 C CA . PHE A 1 71 ? 67.839 68.388 54.371 1.00 12.26 71 PHE A CA 1
ATOM 540 C C . PHE A 1 71 ? 69.217 68.500 54.978 1.00 12.23 71 PHE A C 1
ATOM 541 O O . PHE A 1 71 ? 69.783 69.588 55.071 1.00 12.41 71 PHE A O 1
ATOM 549 N N . ARG A 1 72 ? 69.738 67.364 55.415 1.00 12.73 72 ARG A N 1
ATOM 550 C CA . ARG A 1 72 ? 71.061 67.299 55.994 1.00 11.29 72 ARG A CA 1
ATOM 551 C C . ARG A 1 72 ? 71.671 65.973 55.589 1.00 10.71 72 ARG A C 1
ATOM 552 O O . ARG A 1 72 ? 71.052 64.919 55.735 1.00 10.51 72 ARG A O 1
ATOM 560 N N . ILE A 1 73 ? 72.842 66.030 54.986 1.00 11.33 73 ILE A N 1
ATOM 561 C CA . ILE A 1 73 ? 73.533 64.814 54.606 1.00 12.29 73 ILE A CA 1
ATOM 562 C C . ILE A 1 73 ? 74.731 64.774 55.537 1.00 12.10 73 ILE A C 1
ATOM 563 O O . ILE A 1 73 ? 75.373 65.794 55.774 1.00 14.82 73 ILE A O 1
ATOM 568 N N . ASN A 1 74 ? 74.989 63.621 56.126 1.00 11.84 74 ASN A N 1
ATOM 569 C CA . ASN A 1 74 ? 76.108 63.504 57.041 1.00 12.68 74 ASN A CA 1
ATOM 570 C C . ASN A 1 74 ? 76.938 62.298 56.668 1.00 14.12 74 ASN A C 1
ATOM 571 O O . ASN A 1 74 ? 76.496 61.165 56.804 1.00 14.55 74 ASN A O 1
ATOM 576 N N . ALA A 1 75 ? 78.112 62.558 56.113 1.00 18.16 75 ALA A N 1
ATOM 577 C CA . ALA A 1 75 ? 79.021 61.501 55.697 1.00 21.86 75 ALA A CA 1
ATOM 578 C C . ALA A 1 75 ? 80.180 61.257 56.657 1.00 26.50 75 ALA A C 1
ATOM 579 O O . ALA A 1 75 ? 80.672 62.177 57.316 1.00 22.52 75 ALA A O 1
ATOM 581 N N . LYS A 1 76 ? 80.643 60.010 56.645 1.00 32.88 76 LYS A N 1
ATOM 582 C CA . LYS A 1 76 ? 81.744 59.510 57.465 1.00 35.94 76 LYS A CA 1
ATOM 583 C C . LYS A 1 76 ? 83.062 60.064 56.939 1.00 34.11 76 LYS A C 1
ATOM 584 O O . LYS A 1 76 ? 83.920 60.508 57.692 1.00 33.29 76 LYS A O 1
ATOM 590 N N . ASN A 1 77 ? 83.196 60.056 55.626 1.00 35.13 77 ASN A N 1
ATOM 591 C CA . ASN A 1 77 ? 84.402 60.523 54.974 1.00 40.44 77 ASN A CA 1
ATOM 592 C C . ASN A 1 77 ? 83.917 61.451 53.871 1.00 40.50 77 ASN A C 1
ATOM 593 O O . ASN A 1 77 ? 83.476 60.987 52.818 1.00 37.98 77 ASN A O 1
ATOM 598 N N . ILE A 1 78 ? 84.022 62.758 54.106 1.00 42.97 78 ILE A N 1
ATOM 599 C CA . ILE A 1 78 ? 83.537 63.765 53.154 1.00 45.90 78 ILE A CA 1
ATOM 600 C C . ILE A 1 78 ? 84.161 63.760 51.761 1.00 47.84 78 ILE A C 1
ATOM 601 O O . ILE A 1 78 ? 83.720 64.499 50.881 1.00 49.69 78 ILE A O 1
ATOM 606 N N . GLU A 1 79 ? 85.197 62.958 51.555 1.00 46.80 79 GLU A N 1
ATOM 607 C CA . GLU A 1 79 ? 85.816 62.904 50.242 1.00 47.20 79 GLU A CA 1
ATOM 608 C C . GLU A 1 79 ? 85.461 61.643 49.466 1.00 44.62 79 GLU A C 1
ATOM 609 O O . GLU A 1 79 ? 85.740 61.545 48.276 1.00 45.23 79 GLU A O 1
ATOM 615 N N . ASN A 1 80 ? 84.803 60.697 50.122 1.00 43.79 80 ASN A N 1
ATOM 616 C CA . ASN A 1 80 ? 84.457 59.444 49.465 1.00 43.48 80 ASN A CA 1
ATOM 617 C C . ASN A 1 80 ? 83.035 58.974 49.724 1.00 37.89 80 ASN A C 1
ATOM 618 O O . ASN A 1 80 ? 82.769 57.781 49.676 1.00 40.80 80 ASN A O 1
ATOM 623 N N . SER A 1 81 ? 82.111 59.889 49.975 1.00 30.39 81 SER A N 1
ATOM 624 C CA . SER A 1 81 ? 80.741 59.480 50.248 1.00 24.03 81 SER A CA 1
ATOM 625 C C . SER A 1 81 ? 79.897 59.347 48.986 1.00 20.58 81 SER A C 1
ATOM 626 O O . SER A 1 81 ? 80.209 59.945 47.950 1.00 19.54 81 SER A O 1
ATOM 629 N N . ALA A 1 82 ? 78.812 58.584 49.097 1.00 17.10 82 ALA A N 1
ATOM 630 C CA . ALA A 1 82 ? 77.897 58.326 47.991 1.00 15.34 82 ALA A CA 1
ATOM 631 C C . ALA A 1 82 ? 76.568 57.953 48.635 1.00 15.34 82 ALA A C 1
ATOM 632 O O . ALA A 1 82 ? 76.549 57.632 49.830 1.00 14.93 82 ALA A O 1
ATOM 634 N N . TYR A 1 83 ? 75.453 58.044 47.902 1.00 13.93 83 TYR A N 1
ATOM 635 C CA . TYR A 1 83 ? 75.398 58.485 46.503 1.00 14.84 83 TYR A CA 1
ATOM 636 C C . TYR A 1 83 ? 74.663 59.811 46.410 1.00 13.48 83 TYR A C 1
ATOM 637 O O . TYR A 1 83 ? 75.001 60.664 45.590 1.00 14.43 83 TYR A O 1
ATOM 646 N N . GLY A 1 84 ? 73.644 59.975 47.246 1.00 14.23 84 GLY A N 1
ATOM 647 C CA . GLY A 1 84 ? 72.897 61.212 47.235 1.00 10.92 84 GLY A CA 1
ATOM 648 C C . GLY A 1 84 ? 71.457 61.073 47.671 1.00 12.19 84 GLY A C 1
ATOM 649 O O . GLY A 1 84 ? 71.006 60.003 48.084 1.00 11.72 84 GLY A O 1
ATOM 650 N N . LEU A 1 85 ? 70.753 62.192 47.588 1.00 11.41 85 LEU A N 1
ATOM 651 C CA . LEU A 1 85 ? 69.356 62.304 47.958 1.00 12.12 85 LEU A CA 1
ATOM 652 C C . LEU A 1 85 ? 68.682 62.942 46.748 1.00 12.81 85 LEU A C 1
ATOM 653 O O . LEU A 1 85 ? 69.310 63.726 46.028 1.00 12.71 85 LEU A O 1
ATOM 658 N N . ALA A 1 86 ? 67.422 62.607 46.510 1.00 10.18 86 ALA A N 1
ATOM 659 C CA . ALA A 1 86 ? 66.709 63.177 45.385 1.00 9.95 86 ALA A CA 1
ATOM 660 C C . ALA A 1 86 ? 65.253 63.453 45.693 1.00 12.18 86 ALA A C 1
ATOM 661 O O . ALA A 1 86 ? 64.640 62.765 46.517 1.00 13.20 86 ALA A O 1
ATOM 663 N N . PHE A 1 87 ? 64.729 64.514 45.091 1.00 9.52 87 PHE A N 1
ATOM 664 C CA . PHE A 1 87 ? 63.325 64.847 45.221 1.00 7.73 87 PHE A CA 1
ATOM 665 C C . PHE A 1 87 ? 62.844 64.235 43.918 1.00 10.21 87 PHE A C 1
ATOM 666 O O . PHE A 1 87 ? 63.456 64.468 42.875 1.00 8.32 87 PHE A O 1
ATOM 674 N N . ALA A 1 88 ? 61.753 63.483 43.954 1.00 8.70 88 ALA A N 1
ATOM 675 C CA . ALA A 1 88 ? 61.288 62.813 42.750 1.00 9.50 88 ALA A CA 1
ATOM 676 C C . ALA A 1 88 ? 59.783 62.797 42.527 1.00 9.58 88 ALA A C 1
ATOM 677 O O . ALA A 1 88 ? 59.000 62.941 43.470 1.00 10.58 88 ALA A O 1
ATOM 679 N N . LEU A 1 89 ? 59.406 62.663 41.255 1.00 8.81 89 LEU A N 1
ATOM 680 C CA . LEU A 1 89 ? 58.013 62.525 40.835 1.00 10.71 89 LEU A CA 1
ATOM 681 C C . LEU A 1 89 ? 58.050 61.133 40.217 1.00 11.31 89 LEU A C 1
ATOM 682 O O . LEU A 1 89 ? 58.811 60.894 39.276 1.00 11.17 89 LEU A O 1
ATOM 687 N N . VAL A 1 90 ? 57.294 60.201 40.786 1.00 10.42 90 VAL A N 1
ATOM 688 C CA . VAL A 1 90 ? 57.288 58.826 40.300 1.00 9.47 90 VAL A CA 1
ATOM 689 C C . VAL A 1 90 ? 55.873 58.334 40.064 1.00 10.67 90 VAL A C 1
ATOM 690 O O . VAL A 1 90 ? 54.910 58.972 40.485 1.00 11.73 90 VAL A O 1
ATOM 694 N N . PRO A 1 91 ? 55.726 57.200 39.366 1.00 11.31 91 PRO A N 1
ATOM 695 C CA . PRO A 1 91 ? 54.395 56.657 39.108 1.00 12.02 91 PRO A CA 1
ATOM 696 C C . PRO A 1 91 ? 53.739 56.238 40.421 1.00 12.64 91 PRO A C 1
ATOM 697 O O . PRO A 1 91 ? 54.401 55.720 41.323 1.00 13.14 91 PRO A O 1
ATOM 701 N N . VAL A 1 92 ? 52.435 56.443 40.512 1.00 10.84 92 VAL A N 1
ATOM 702 C CA . VAL A 1 92 ? 51.687 56.072 41.697 1.00 13.49 92 VAL A CA 1
ATOM 703 C C . VAL A 1 92 ? 51.786 54.565 41.893 1.00 15.15 92 VAL A C 1
ATOM 704 O O . VAL A 1 92 ? 51.656 53.799 40.942 1.00 17.39 92 VAL A O 1
ATOM 708 N N . GLY A 1 93 ? 52.053 54.149 43.120 1.00 14.53 93 GLY A N 1
ATOM 709 C CA . GLY A 1 93 ? 52.161 52.734 43.416 1.00 17.76 93 GLY A CA 1
ATOM 710 C C . GLY A 1 93 ? 53.487 52.077 43.069 1.00 20.65 93 GLY A C 1
ATOM 711 O O . GLY A 1 93 ? 53.673 50.888 43.346 1.00 20.85 93 GLY A O 1
ATOM 712 N N . SER A 1 94 ? 54.425 52.836 42.506 1.00 18.35 94 SER A N 1
ATOM 713 C CA . SER A 1 94 ? 55.709 52.267 42.130 1.00 16.59 94 SER A CA 1
ATOM 714 C C . SER A 1 94 ? 56.520 51.816 43.329 1.00 17.22 94 SER A C 1
ATOM 715 O O . SER A 1 94 ? 56.358 52.333 44.440 1.00 16.87 94 SER A O 1
ATOM 718 N N . ARG A 1 95 ? 57.349 50.803 43.104 1.00 17.86 95 ARG A N 1
ATOM 719 C CA . ARG A 1 95 ? 58.206 50.257 44.139 1.00 19.58 95 ARG A CA 1
ATOM 720 C C . ARG A 1 95 ? 59.641 50.635 43.782 1.00 16.98 95 ARG A C 1
ATOM 721 O O . ARG A 1 95 ? 59.912 51.040 42.651 1.00 16.85 95 ARG A O 1
ATOM 729 N N . PRO A 1 96 ? 60.568 50.559 44.746 1.00 15.32 96 PRO A N 1
ATOM 730 C CA . PRO A 1 96 ? 61.972 50.907 44.524 1.00 14.73 96 PRO A CA 1
ATOM 731 C C . PRO A 1 96 ? 62.642 50.157 43.382 1.00 16.56 96 PRO A C 1
ATOM 732 O O . PRO A 1 96 ? 62.343 48.990 43.138 1.00 18.11 96 PRO A O 1
ATOM 736 N N . LYS A 1 97 ? 63.560 50.833 42.700 1.00 15.42 97 LYS A N 1
ATOM 737 C CA . LYS A 1 97 ? 64.298 50.224 41.602 1.00 18.24 97 LYS A CA 1
ATOM 738 C C . LYS A 1 97 ? 65.681 49.854 42.119 1.00 18.09 97 LYS A C 1
ATOM 739 O O . LYS A 1 97 ? 65.810 49.404 43.259 1.00 20.76 97 LYS A O 1
ATOM 745 N N . LEU A 1 98 ? 66.715 50.080 41.314 1.00 15.46 98 LEU A N 1
ATOM 746 C CA . LEU A 1 98 ? 68.072 49.733 41.713 1.00 15.84 98 LEU A CA 1
ATOM 747 C C . LEU A 1 98 ? 68.714 50.704 42.696 1.00 15.55 98 LEU A C 1
ATOM 748 O O . LEU A 1 98 ? 68.346 51.878 42.768 1.00 15.97 98 LEU A O 1
ATOM 753 N N . LYS A 1 99 ? 69.689 50.203 43.440 1.00 15.70 99 LYS A N 1
ATOM 754 C CA . LYS A 1 99 ? 70.402 50.998 44.419 1.00 18.63 99 LYS A CA 1
ATOM 755 C C . LYS A 1 99 ? 71.611 51.669 43.782 1.00 17.83 99 LYS A C 1
ATOM 756 O O . LYS A 1 99 ? 71.723 51.746 42.562 1.00 20.19 99 LYS A O 1
ATOM 762 N N . GLY A 1 100 ? 72.528 52.138 44.618 1.00 17.16 100 GLY A N 1
ATOM 763 C CA . GLY A 1 100 ? 73.719 52.785 44.108 1.00 17.79 100 GLY A CA 1
ATOM 764 C C . GLY A 1 100 ? 73.400 54.059 43.354 1.00 18.04 100 GLY A C 1
ATOM 765 O O . GLY A 1 100 ? 72.518 54.819 43.754 1.00 17.44 100 GLY A O 1
ATOM 766 N N . ARG A 1 101 ? 74.094 54.275 42.243 1.00 15.49 101 ARG A N 1
ATOM 767 C CA . ARG A 1 101 ? 73.903 55.468 41.426 1.00 18.81 101 ARG A CA 1
ATOM 768 C C . ARG A 1 101 ? 72.491 55.596 40.863 1.00 16.23 101 ARG A C 1
ATOM 769 O O . ARG A 1 101 ? 72.093 56.661 40.403 1.00 15.68 101 ARG A O 1
ATOM 777 N N . TYR A 1 102 ? 71.736 54.506 40.888 1.00 14.50 102 TYR A N 1
ATOM 778 C CA . TYR A 1 102 ? 70.373 54.534 40.383 1.00 13.72 102 TYR A CA 1
ATOM 779 C C . TYR A 1 102 ? 69.413 55.202 41.360 1.00 13.35 102 TYR A C 1
ATOM 780 O O . TYR A 1 102 ? 68.235 55.409 41.049 1.00 12.40 102 TYR A O 1
ATOM 789 N N . LEU A 1 103 ? 69.913 55.469 42.565 1.00 13.42 103 LEU A N 1
ATOM 790 C CA . LEU A 1 103 ? 69.168 56.165 43.613 1.00 15.07 103 LEU A CA 1
ATOM 791 C C . LEU A 1 103 ? 67.852 55.550 44.055 1.00 14.59 103 LEU A C 1
ATOM 792 O O . LEU A 1 103 ? 67.090 56.187 44.776 1.00 14.22 103 LEU A O 1
ATOM 797 N N . GLY A 1 104 ? 67.590 54.318 43.636 1.00 14.53 104 GLY A N 1
ATOM 798 C CA . GLY A 1 104 ? 66.343 53.664 43.995 1.00 13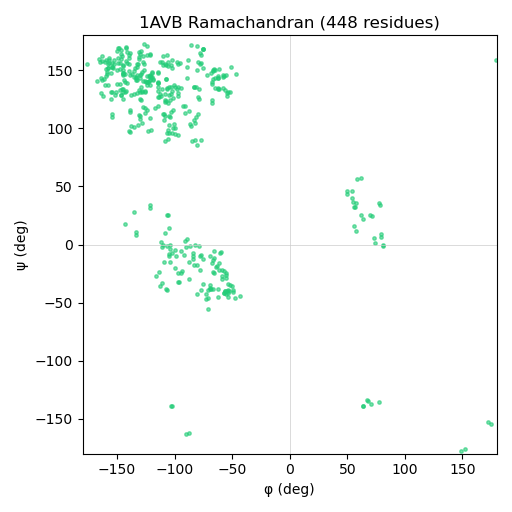.54 104 GLY A CA 1
ATOM 799 C C . GLY A 1 104 ? 65.201 54.146 43.114 1.00 14.00 104 GLY A C 1
ATOM 800 O O . GLY A 1 104 ? 64.046 53.767 43.315 1.00 13.57 104 GLY A O 1
ATOM 801 N N . LEU A 1 105 ? 65.545 54.910 42.081 1.00 12.68 105 LEU A N 1
ATOM 802 C CA . LEU A 1 105 ? 64.560 55.485 41.177 1.00 11.53 105 LEU A CA 1
ATOM 803 C C . LEU A 1 105 ? 64.638 54.996 39.734 1.00 13.43 105 LEU A C 1
ATOM 804 O O . LEU A 1 105 ? 63.640 55.016 39.018 1.00 14.09 105 LEU A O 1
ATOM 809 N N . PHE A 1 106 ? 65.819 54.576 39.300 1.00 12.85 106 PHE A N 1
ATOM 810 C CA . PHE A 1 106 ? 65.996 54.134 37.924 1.00 14.26 106 PHE A CA 1
ATOM 811 C C . PHE A 1 106 ? 66.564 52.721 37.838 1.00 17.02 106 PHE A C 1
ATOM 812 O O . PHE A 1 106 ? 67.054 52.184 38.832 1.00 16.51 106 PHE A O 1
ATOM 820 N N . ASN A 1 107 ? 66.438 52.092 36.673 1.00 19.19 107 ASN A N 1
ATOM 821 C CA . ASN A 1 107 ? 66.994 50.757 36.491 1.00 26.12 107 ASN A CA 1
ATOM 822 C C . ASN A 1 107 ? 67.788 50.567 35.197 1.00 29.19 107 ASN A C 1
ATOM 823 O O . ASN A 1 107 ? 68.182 49.452 34.864 1.00 31.90 107 ASN A O 1
ATOM 828 N N . THR A 1 108 ? 68.027 51.662 34.480 1.00 28.10 108 THR A N 1
ATOM 829 C CA . THR A 1 108 ? 68.824 51.646 33.256 1.00 32.18 108 THR A CA 1
ATOM 830 C C . THR A 1 108 ? 69.574 52.970 33.253 1.00 32.52 108 THR A C 1
ATOM 831 O O . THR A 1 108 ? 69.114 53.941 33.852 1.00 32.69 108 THR A O 1
ATOM 835 N N . THR A 1 109 ? 70.724 53.014 32.593 1.00 33.96 109 THR A N 1
ATOM 836 C CA . THR A 1 109 ? 71.513 54.239 32.542 1.00 36.18 109 THR A CA 1
ATOM 837 C C . THR A 1 109 ? 70.986 55.218 31.501 1.00 34.32 109 THR A C 1
ATOM 838 O O . THR A 1 109 ? 70.915 56.425 31.740 1.00 35.51 109 THR A O 1
ATOM 842 N N . ASN A 1 110 ? 70.630 54.691 30.341 1.00 31.54 110 ASN A N 1
ATOM 843 C CA . ASN A 1 110 ? 70.125 55.511 29.251 1.00 31.37 110 ASN A CA 1
ATOM 844 C C . ASN A 1 110 ? 68.657 55.863 29.431 1.00 25.48 110 ASN A C 1
ATOM 845 O O . ASN A 1 110 ? 67.980 55.329 30.306 1.00 22.39 110 ASN A O 1
ATOM 850 N N . TYR A 1 111 ? 68.179 56.761 28.579 1.00 22.41 111 TYR A N 1
ATOM 851 C CA . TYR A 1 111 ? 66.801 57.222 28.614 1.00 21.07 111 TYR A CA 1
ATOM 852 C C . TYR A 1 111 ? 65.800 56.089 28.461 1.00 22.38 111 TYR A C 1
ATOM 853 O O . TYR A 1 111 ? 65.952 55.224 27.594 1.00 24.72 111 TYR A O 1
ATOM 862 N N . ASP A 1 112 ? 64.775 56.107 29.303 1.00 20.63 112 ASP A N 1
ATOM 863 C CA . ASP A 1 112 ? 63.728 55.097 29.286 1.00 23.68 112 ASP A CA 1
ATOM 864 C C . ASP A 1 112 ? 62.412 55.817 29.519 1.00 23.40 112 ASP A C 1
ATOM 865 O O . ASP A 1 112 ? 62.032 56.092 30.656 1.00 23.03 112 ASP A O 1
ATOM 870 N N . ARG A 1 113 ? 61.707 56.097 28.434 1.00 26.43 113 ARG A N 1
ATOM 871 C CA . ARG A 1 113 ? 60.429 56.799 28.506 1.00 34.48 113 ARG A CA 1
ATOM 872 C C . ARG A 1 113 ? 59.392 56.133 29.420 1.00 35.07 113 ARG A C 1
ATOM 873 O O . ARG A 1 113 ? 58.533 56.812 29.983 1.00 39.55 113 ARG A O 1
ATOM 881 N N . ASP A 1 114 ? 59.505 54.821 29.613 1.00 31.87 114 ASP A N 1
ATOM 882 C CA . ASP A 1 114 ? 58.563 54.085 30.452 1.00 30.46 114 ASP A CA 1
ATOM 883 C C . ASP A 1 114 ? 58.789 54.237 31.952 1.00 26.36 114 ASP A C 1
ATOM 884 O O . ASP A 1 114 ? 57.948 53.814 32.754 1.00 25.97 114 ASP A O 1
ATOM 889 N N . ALA A 1 115 ? 59.915 54.833 32.335 1.00 22.54 115 ALA A N 1
ATOM 890 C CA . ALA A 1 115 ? 60.205 55.045 33.755 1.00 19.27 115 ALA A CA 1
ATOM 891 C C . ALA A 1 115 ? 59.255 56.085 34.351 1.00 16.70 115 ALA A C 1
ATOM 892 O O . ALA A 1 115 ? 58.884 55.982 35.520 1.00 18.87 115 ALA A O 1
ATOM 894 N N . HIS A 1 116 ? 58.889 57.090 33.551 1.00 12.29 116 HIS A N 1
ATOM 895 C CA . HIS A 1 116 ? 57.976 58.163 33.965 1.00 12.64 116 HIS A CA 1
ATOM 896 C C . HIS A 1 116 ? 58.400 58.755 35.301 1.00 12.65 116 HIS A C 1
ATOM 897 O O . HIS A 1 116 ? 57.576 58.972 36.195 1.00 13.16 116 HIS A O 1
ATOM 904 N N . THR A 1 117 ? 59.691 59.020 35.426 1.00 11.21 117 THR A N 1
ATOM 905 C CA . THR A 1 117 ? 60.248 59.547 36.656 1.00 11.30 117 THR A CA 1
ATOM 906 C C . THR A 1 117 ? 61.166 60.735 36.411 1.00 15.05 117 THR A C 1
ATOM 907 O O . THR A 1 117 ? 62.056 60.688 35.553 1.00 16.57 117 THR A O 1
ATOM 911 N N . VAL A 1 118 ? 60.934 61.802 37.166 1.00 13.49 118 VAL A N 1
ATOM 912 C CA . VAL A 1 118 ? 61.748 63.009 37.078 1.00 14.24 118 VAL A CA 1
ATOM 913 C C . VAL A 1 118 ? 62.327 63.227 38.466 1.00 12.86 118 VAL A C 1
ATOM 914 O O . VAL A 1 118 ? 61.624 63.064 39.465 1.00 12.64 118 VAL A O 1
ATOM 918 N N . ALA A 1 119 ? 63.605 63.573 38.534 1.00 10.80 119 ALA A N 1
ATOM 919 C CA . ALA A 1 119 ? 64.239 63.770 39.825 1.00 12.30 119 ALA A CA 1
ATOM 920 C C . ALA A 1 119 ? 65.274 64.867 39.853 1.00 13.69 119 ALA A C 1
ATOM 921 O O . ALA A 1 119 ? 65.945 65.136 38.854 1.00 14.90 119 ALA A O 1
ATOM 923 N N . VAL A 1 120 ? 65.358 65.527 41.000 1.00 12.70 120 VAL A N 1
ATOM 924 C CA . VAL A 1 120 ? 66.343 66.564 41.239 1.00 12.37 120 VAL A CA 1
ATOM 925 C C . VAL A 1 120 ? 67.254 65.880 42.250 1.00 11.11 120 VAL A C 1
ATOM 926 O O . VAL A 1 120 ? 66.849 65.546 43.371 1.00 11.10 120 VAL A O 1
ATOM 930 N N . VAL A 1 121 ? 68.466 65.606 41.807 1.00 10.91 121 VAL A N 1
ATOM 931 C CA . VAL A 1 121 ? 69.427 64.879 42.602 1.00 9.99 121 VAL A CA 1
ATOM 932 C C . VAL A 1 121 ? 70.519 65.731 43.191 1.00 10.96 121 VAL A C 1
ATOM 933 O O . VAL A 1 121 ? 71.101 66.587 42.529 1.00 13.52 121 VAL A O 1
ATOM 937 N N . PHE A 1 122 ? 70.795 65.480 44.455 1.00 9.74 122 PHE A N 1
ATOM 938 C CA . PHE A 1 122 ? 71.858 66.160 45.148 1.00 10.20 122 PHE A CA 1
ATOM 939 C C . PHE A 1 122 ? 72.872 65.030 45.205 1.00 13.08 122 PHE A C 1
ATOM 940 O O . PHE A 1 122 ? 72.805 64.138 46.049 1.00 14.08 122 PHE A O 1
ATOM 948 N N . ASP A 1 123 ? 73.699 65.006 44.167 1.00 13.75 123 ASP A N 1
ATOM 949 C CA . ASP A 1 123 ? 74.709 63.986 43.952 1.00 15.22 123 ASP A CA 1
ATOM 950 C C . ASP A 1 123 ? 75.980 64.227 44.747 1.00 15.33 123 ASP A C 1
ATOM 951 O O . ASP A 1 123 ? 76.793 65.079 44.387 1.00 13.61 123 ASP A O 1
ATOM 956 N N . THR A 1 124 ? 76.202 63.391 45.753 1.00 15.50 124 THR A N 1
ATOM 957 C CA . THR A 1 124 ? 77.379 63.533 46.602 1.00 16.46 124 THR A CA 1
ATOM 958 C C . THR A 1 124 ? 78.644 62.943 45.999 1.00 19.19 124 THR A C 1
ATOM 959 O O . THR A 1 124 ? 79.747 63.284 46.419 1.00 19.86 124 THR A O 1
ATOM 963 N N . VAL A 1 125 ? 78.486 62.079 45.005 1.00 18.50 125 VAL A N 1
ATOM 964 C CA . VAL A 1 125 ? 79.637 61.483 44.354 1.00 19.34 125 VAL A CA 1
ATOM 965 C C . VAL A 1 125 ? 80.329 62.543 43.483 1.00 21.93 125 VAL A C 1
ATOM 966 O O . VAL A 1 125 ? 81.541 62.717 43.550 1.00 23.12 125 VAL A O 1
ATOM 970 N N . SER A 1 126 ? 79.543 63.276 42.701 1.00 19.50 126 SER A N 1
ATOM 971 C CA . SER A 1 126 ? 80.086 64.296 41.810 1.00 18.97 126 SER A CA 1
ATOM 972 C C . SER A 1 126 ? 80.011 65.714 42.364 1.00 19.96 126 SER A C 1
ATOM 973 O O . SER A 1 126 ? 80.602 66.640 41.805 1.00 19.81 126 SER A O 1
ATOM 976 N N . ASN A 1 127 ? 79.298 65.885 43.470 1.00 18.96 127 ASN A N 1
ATOM 977 C CA . ASN A 1 127 ? 79.140 67.201 44.068 1.00 18.31 127 ASN A CA 1
ATOM 978 C C . ASN A 1 127 ? 78.440 68.127 43.095 1.00 19.19 127 ASN A C 1
ATOM 979 O O . ASN A 1 127 ? 78.969 69.180 42.726 1.00 18.41 127 ASN A O 1
ATOM 984 N N . ARG A 1 128 ? 77.247 67.727 42.673 1.00 16.45 128 ARG A N 1
ATOM 985 C CA . ARG A 1 128 ? 76.463 68.533 41.748 1.00 20.33 128 ARG A CA 1
ATOM 986 C C . ARG A 1 128 ? 74.982 68.307 42.000 1.00 18.05 128 ARG A C 1
ATOM 987 O O . ARG A 1 128 ? 74.595 67.296 42.596 1.00 16.08 128 ARG A O 1
ATOM 995 N N . ILE A 1 129 ? 74.170 69.288 41.612 1.00 15.69 129 ILE A N 1
ATOM 996 C CA . ILE A 1 129 ? 72.725 69.138 41.683 1.00 14.12 129 ILE A CA 1
ATOM 997 C C . ILE A 1 129 ? 72.470 68.739 40.238 1.00 14.44 129 ILE A C 1
ATOM 998 O O . ILE A 1 129 ? 72.994 69.378 39.314 1.00 13.75 129 ILE A O 1
ATOM 1003 N N . GLU A 1 130 ? 71.719 67.663 40.038 1.00 13.16 130 GLU A N 1
ATOM 1004 C CA . GLU A 1 130 ? 71.452 67.159 38.702 1.00 14.02 130 GLU A CA 1
ATOM 1005 C C . GLU A 1 130 ? 69.966 66.986 38.460 1.00 14.18 130 GLU A C 1
ATOM 1006 O O . GLU A 1 130 ? 69.231 66.600 39.369 1.00 17.01 130 GLU A O 1
ATOM 1012 N N . ILE A 1 131 ? 69.513 67.321 37.257 1.00 10.99 131 ILE A N 1
ATOM 1013 C CA . ILE A 1 131 ? 68.106 67.137 36.912 1.00 11.02 131 ILE A CA 1
ATOM 1014 C C . ILE A 1 131 ? 68.044 65.904 36.011 1.00 13.95 131 ILE A C 1
ATOM 1015 O O . ILE A 1 131 ? 68.586 65.898 34.892 1.00 13.45 131 ILE A O 1
ATOM 1020 N N . ASP A 1 132 ? 67.488 64.828 36.561 1.00 11.76 132 ASP A N 1
ATOM 1021 C CA . ASP A 1 132 ? 67.364 63.562 35.855 1.00 12.67 132 ASP A CA 1
ATOM 1022 C C . ASP A 1 132 ? 65.947 63.375 35.343 1.00 13.60 132 ASP A C 1
ATOM 1023 O O . ASP A 1 132 ? 64.984 63.431 36.110 1.00 12.71 132 ASP A O 1
ATOM 1028 N N . VAL A 1 133 ? 65.829 63.121 34.050 1.00 12.15 133 VAL A N 1
ATOM 1029 C CA . VAL A 1 133 ? 64.533 62.919 33.420 1.00 12.08 133 VAL A CA 1
ATOM 1030 C C . VAL A 1 133 ? 64.528 61.550 32.748 1.00 11.75 133 VAL A C 1
ATOM 1031 O O . VAL A 1 133 ? 65.061 61.387 31.648 1.00 11.70 133 VAL A O 1
ATOM 1035 N N . ASN A 1 134 ? 63.966 60.560 33.434 1.00 8.77 134 ASN A N 1
ATOM 1036 C CA . ASN A 1 134 ? 63.892 59.199 32.902 1.00 12.24 134 ASN A CA 1
ATOM 1037 C C . ASN A 1 134 ? 65.243 58.605 32.501 1.00 15.01 134 ASN A C 1
ATOM 1038 O O . ASN A 1 134 ? 65.322 57.773 31.592 1.00 14.82 134 ASN A O 1
ATOM 1043 N N . SER A 1 135 ? 66.289 59.001 33.224 1.00 15.43 135 SER A N 1
ATOM 1044 C CA . SER A 1 135 ? 67.649 58.538 32.977 1.00 16.24 135 SER A CA 1
ATOM 1045 C C . SER A 1 135 ? 68.554 59.118 34.059 1.00 15.20 135 SER A C 1
ATOM 1046 O O . SER A 1 135 ? 68.219 60.141 34.657 1.00 15.51 135 SER A O 1
ATOM 1049 N N . ILE A 1 136 ? 69.679 58.463 34.332 1.00 15.30 136 ILE A N 1
ATOM 1050 C CA . ILE A 1 136 ? 70.614 58.989 35.324 1.00 19.26 136 ILE A CA 1
ATOM 1051 C C . ILE A 1 136 ? 71.631 59.917 34.662 1.00 18.95 136 ILE A C 1
ATOM 1052 O O . ILE A 1 136 ? 72.494 60.482 35.328 1.00 21.23 136 ILE A O 1
ATOM 1057 N N . ARG A 1 137 ? 71.535 60.047 33.342 1.00 17.90 137 ARG A N 1
ATOM 1058 C CA . ARG A 1 137 ? 72.391 60.953 32.582 1.00 18.44 137 ARG A CA 1
ATOM 1059 C C . ARG A 1 137 ? 71.607 62.256 32.703 1.00 17.17 137 ARG A C 1
ATOM 1060 O O . ARG A 1 137 ? 70.616 62.456 32.004 1.00 15.53 137 ARG A O 1
ATOM 1068 N N . PRO A 1 138 ? 72.036 63.162 33.582 1.00 17.86 138 PRO A N 1
ATOM 1069 C CA . PRO A 1 138 ? 71.361 64.446 33.805 1.00 15.58 138 PRO A CA 1
ATOM 1070 C C . PRO A 1 138 ? 71.235 65.307 32.556 1.00 19.52 138 PRO A C 1
ATOM 1071 O O . PRO A 1 138 ? 72.131 65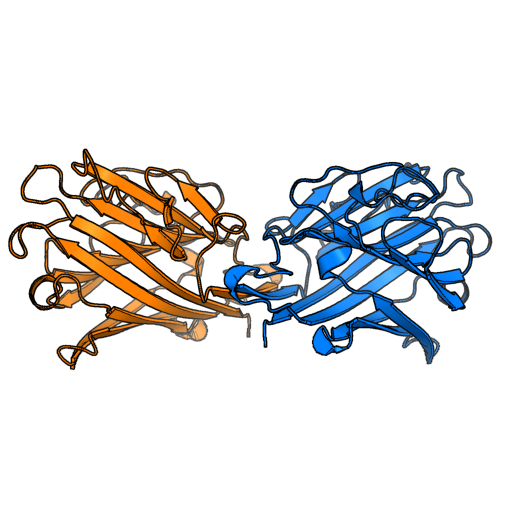.310 31.709 1.00 18.78 138 PRO A O 1
ATOM 1075 N N . ILE A 1 139 ? 70.124 66.028 32.434 1.00 18.40 139 ILE A N 1
ATOM 1076 C CA . ILE A 1 139 ? 69.940 66.922 31.296 1.00 17.22 139 ILE A CA 1
ATOM 1077 C C . ILE A 1 139 ? 70.550 68.277 31.641 1.00 17.86 139 ILE A C 1
ATOM 1078 O O . ILE A 1 139 ? 70.790 69.103 30.758 1.00 18.78 139 ILE A O 1
ATOM 1083 N N . ALA A 1 140 ? 70.814 68.492 32.927 1.00 13.97 140 ALA A N 1
ATOM 1084 C CA . ALA A 1 140 ? 71.403 69.736 33.405 1.00 13.96 140 ALA A CA 1
ATOM 1085 C C . ALA A 1 140 ? 71.996 69.512 34.788 1.00 15.97 140 ALA A C 1
ATOM 1086 O O . ALA A 1 140 ? 71.462 68.732 35.585 1.00 14.23 140 ALA A O 1
ATOM 1088 N N . THR A 1 141 ? 73.132 70.151 35.044 1.00 16.58 141 THR A N 1
ATOM 1089 C CA . THR A 1 141 ? 73.802 70.048 36.332 1.00 19.78 141 THR A CA 1
ATOM 1090 C C . THR A 1 141 ? 74.547 71.343 36.596 1.00 19.20 141 THR A C 1
ATOM 1091 O O . THR A 1 141 ? 74.733 72.167 35.692 1.00 18.64 141 THR A O 1
ATOM 1095 N N . GLU A 1 142 ? 74.962 71.506 37.846 1.00 19.39 142 GLU A N 1
ATOM 1096 C CA . GLU A 1 142 ? 75.756 72.636 38.294 1.00 19.49 142 GLU A CA 1
ATOM 1097 C C . GLU A 1 142 ? 76.437 72.163 39.553 1.00 16.67 142 GLU A C 1
ATOM 1098 O O . GLU A 1 142 ? 75.838 71.434 40.340 1.00 17.10 142 GLU A O 1
ATOM 1104 N N . SER A 1 143 ? 77.714 72.480 39.700 1.00 16.26 143 SER A N 1
ATOM 1105 C CA . SER A 1 143 ? 78.445 72.044 40.878 1.00 17.97 143 SER A CA 1
ATOM 1106 C C . SER A 1 143 ? 77.866 72.626 42.162 1.00 16.93 143 SER A C 1
ATOM 1107 O O . SER A 1 143 ? 77.312 73.726 42.169 1.00 16.92 143 SER A O 1
ATOM 1110 N N . CYS A 1 144 ? 77.911 71.827 43.217 1.00 14.76 144 CYS A N 1
ATOM 1111 C CA . CYS A 1 144 ? 77.409 72.219 44.516 1.00 14.15 144 CYS A CA 1
ATOM 1112 C C . CYS A 1 144 ? 78.208 71.356 45.493 1.00 15.42 144 CYS A C 1
ATOM 1113 O O . CYS A 1 144 ? 78.111 70.129 45.496 1.00 14.82 144 CYS A O 1
ATOM 1116 N N . ASN A 1 145 ? 79.058 72.006 46.271 1.00 17.71 145 ASN A N 1
ATOM 1117 C CA . ASN A 1 145 ? 79.930 71.295 47.186 1.00 19.17 145 ASN A CA 1
ATOM 1118 C C . ASN A 1 145 ? 79.285 70.870 48.495 1.00 21.06 145 ASN A C 1
ATOM 1119 O O . ASN A 1 145 ? 79.417 71.545 49.525 1.00 20.48 145 ASN A O 1
ATOM 1124 N N . PHE A 1 146 ? 78.634 69.713 48.457 1.00 18.08 146 PHE A N 1
ATOM 1125 C CA . PHE A 1 146 ? 77.957 69.167 49.626 1.00 16.83 146 PHE A CA 1
ATOM 1126 C C . PHE A 1 146 ? 78.956 68.783 50.720 1.00 15.28 146 PHE A C 1
ATOM 1127 O O . PHE A 1 146 ? 78.711 69.009 51.906 1.00 15.15 146 PHE A O 1
ATOM 1135 N N . GLY A 1 147 ? 80.098 68.244 50.307 1.00 15.80 147 GLY A N 1
ATOM 1136 C CA . GLY A 1 147 ? 81.125 67.835 51.250 1.00 17.64 147 GLY A CA 1
ATOM 1137 C C . GLY A 1 147 ? 81.614 68.948 52.161 1.00 20.38 147 GLY A C 1
ATOM 1138 O O . GLY A 1 147 ? 81.795 68.743 53.363 1.00 21.13 147 GLY A O 1
ATOM 1139 N N . HIS A 1 148 ? 81.809 70.136 51.597 1.00 20.31 148 HIS A N 1
ATOM 1140 C CA . HIS A 1 148 ? 82.274 71.281 52.374 1.00 23.26 148 HIS A CA 1
ATOM 1141 C C . HIS A 1 148 ? 81.221 71.692 53.397 1.00 20.14 148 HIS A C 1
ATOM 1142 O O . HIS A 1 148 ? 81.486 72.500 54.286 1.00 19.01 148 HIS A O 1
ATOM 1149 N N . ASN A 1 149 ? 80.019 71.146 53.258 1.00 16.75 149 ASN A N 1
ATOM 1150 C CA . ASN A 1 149 ? 78.922 71.476 54.153 1.00 16.65 149 ASN A CA 1
ATOM 1151 C C . ASN A 1 149 ? 78.399 70.234 54.838 1.00 16.26 149 ASN A C 1
ATOM 1152 O O . ASN A 1 149 ? 77.221 70.141 55.178 1.00 16.60 149 ASN A O 1
ATOM 1157 N N . ASN A 1 150 ? 79.297 69.288 55.061 1.00 17.76 150 ASN A N 1
ATOM 1158 C CA . ASN A 1 150 ? 78.955 68.030 55.693 1.00 17.40 150 ASN A CA 1
ATOM 1159 C C . ASN A 1 150 ? 78.218 68.232 57.003 1.00 18.90 150 ASN A C 1
ATOM 1160 O O . ASN A 1 150 ? 78.632 69.033 57.843 1.00 20.01 150 ASN A O 1
ATOM 1165 N N . GLY A 1 151 ? 77.105 67.525 57.156 1.00 17.58 151 GLY A N 1
ATOM 1166 C CA . GLY A 1 151 ? 76.328 67.611 58.376 1.00 18.31 151 GLY A CA 1
ATOM 1167 C C . GLY A 1 151 ? 75.524 68.879 58.558 1.00 17.87 151 GLY A C 1
ATOM 1168 O O . GLY A 1 151 ? 74.855 69.043 59.576 1.00 16.15 151 GLY A O 1
ATOM 1169 N N . GLU A 1 152 ? 75.587 69.780 57.586 1.00 16.76 152 GLU A N 1
ATOM 1170 C CA . GLU A 1 152 ? 74.848 71.031 57.662 1.00 15.93 152 GLU A CA 1
ATOM 1171 C C . GLU A 1 152 ? 73.512 70.957 56.940 1.00 15.62 152 GLU A C 1
ATOM 1172 O O . GLU A 1 152 ? 73.344 70.177 56.007 1.00 14.44 152 GLU A O 1
ATOM 1178 N N . LYS A 1 153 ? 72.588 71.814 57.352 1.00 15.53 153 LYS A N 1
ATOM 1179 C CA . LYS A 1 153 ? 71.256 71.869 56.776 1.00 16.67 153 LYS A CA 1
ATOM 1180 C C . LYS A 1 153 ? 71.253 72.710 55.504 1.00 15.72 153 LYS A C 1
ATOM 1181 O O . LYS A 1 153 ? 71.841 73.790 55.467 1.00 14.91 153 LYS A O 1
ATOM 1187 N N . ALA A 1 154 ? 70.585 72.206 54.471 1.00 15.85 154 ALA A N 1
ATOM 1188 C CA . ALA A 1 154 ? 70.457 72.915 53.200 1.00 15.80 154 ALA A CA 1
ATOM 1189 C C . ALA A 1 154 ? 68.987 73.266 53.022 1.00 17.11 154 ALA A C 1
ATOM 1190 O O . ALA A 1 154 ? 68.103 72.481 53.392 1.00 16.20 154 ALA A O 1
ATOM 1192 N N . GLU A 1 155 ? 68.723 74.462 52.511 1.00 14.34 155 GLU A N 1
ATOM 1193 C CA . GLU A 1 155 ? 67.360 74.899 52.266 1.00 14.83 155 GLU A CA 1
ATOM 1194 C C . GLU A 1 155 ? 67.216 74.870 50.759 1.00 13.97 155 GLU A C 1
ATOM 1195 O O . GLU A 1 155 ? 67.996 75.502 50.045 1.00 11.99 155 GLU A O 1
ATOM 1201 N N . VAL A 1 156 ? 66.228 74.129 50.277 1.00 12.27 156 VAL A N 1
ATOM 1202 C CA . VAL A 1 156 ? 66.005 73.989 48.847 1.00 11.37 156 VAL A CA 1
ATOM 1203 C C . VAL A 1 156 ? 64.646 74.518 48.423 1.00 11.37 156 VAL A C 1
ATOM 1204 O O . VAL A 1 156 ? 63.663 74.368 49.146 1.00 10.37 156 VAL A O 1
ATOM 1208 N N . ARG A 1 157 ? 64.608 75.138 47.250 1.00 10.69 157 ARG A N 1
ATOM 1209 C CA . ARG A 1 157 ? 63.377 75.663 46.672 1.00 15.11 157 ARG A CA 1
ATOM 1210 C C . ARG A 1 157 ? 63.330 75.139 45.240 1.00 14.02 157 ARG A C 1
ATOM 1211 O O . ARG A 1 157 ? 64.289 75.294 44.481 1.00 14.88 157 ARG A O 1
ATOM 1219 N N . ILE A 1 158 ? 62.241 74.468 44.894 1.00 10.94 158 ILE A N 1
ATOM 1220 C CA . ILE A 1 158 ? 62.076 73.937 43.553 1.00 12.14 158 ILE A CA 1
ATOM 1221 C C . ILE A 1 158 ? 60.752 74.463 43.020 1.00 13.48 158 ILE A C 1
ATOM 1222 O O . ILE A 1 158 ? 59.750 74.457 43.737 1.00 12.44 158 ILE A O 1
ATOM 1227 N N . THR A 1 159 ? 60.755 74.995 41.805 1.00 11.91 159 THR A N 1
ATOM 1228 C CA . THR A 1 159 ? 59.516 75.488 41.221 1.00 12.85 159 THR A CA 1
ATOM 1229 C C . THR A 1 159 ? 59.394 74.987 39.803 1.00 13.58 159 THR A C 1
ATOM 1230 O O . THR A 1 159 ? 60.399 74.823 39.095 1.00 11.44 159 THR A O 1
ATOM 1234 N N . TYR A 1 160 ? 58.175 74.641 39.425 1.00 11.03 160 TYR A N 1
ATOM 1235 C CA . TYR A 1 160 ? 57.919 74.199 38.077 1.00 11.81 160 TYR A CA 1
ATOM 1236 C C . TYR A 1 160 ? 56.839 75.111 37.535 1.00 14.37 160 TYR A C 1
ATOM 1237 O O . TYR A 1 160 ? 55.732 75.158 38.072 1.00 13.27 160 TYR A O 1
ATOM 1246 N N . ASP A 1 161 ? 57.198 75.882 36.515 1.00 15.08 161 ASP A N 1
ATOM 1247 C CA . ASP A 1 161 ? 56.297 76.827 35.859 1.00 18.70 161 ASP A CA 1
ATOM 1248 C C . ASP A 1 161 ? 55.870 76.152 34.558 1.00 16.63 161 ASP A C 1
ATOM 1249 O O . ASP A 1 161 ? 56.575 76.223 33.543 1.00 16.69 161 ASP A O 1
ATOM 1254 N N . SER A 1 162 ? 54.713 75.501 34.590 1.00 16.42 162 SER A N 1
ATOM 1255 C CA . SER A 1 162 ? 54.237 74.750 33.433 1.00 19.32 162 SER A CA 1
ATOM 1256 C C . SER A 1 162 ? 54.150 75.451 32.085 1.00 20.51 162 SER A C 1
ATOM 1257 O O . SER A 1 162 ? 54.609 74.897 31.089 1.00 21.22 162 SER A O 1
ATOM 1260 N N . PRO A 1 163 ? 53.611 76.685 32.029 1.00 19.89 163 PRO A N 1
ATOM 1261 C CA . PRO A 1 163 ? 53.516 77.379 30.739 1.00 20.79 163 PRO A CA 1
ATOM 1262 C C . PRO A 1 163 ? 54.866 77.496 30.008 1.00 20.64 163 PRO A C 1
ATOM 1263 O O . PRO A 1 163 ? 54.916 77.527 28.781 1.00 21.61 163 PRO A O 1
ATOM 1267 N N . LYS A 1 164 ? 55.955 77.543 30.763 1.00 15.71 164 LYS A N 1
ATOM 1268 C CA . LYS A 1 164 ? 57.270 77.656 30.158 1.00 17.84 164 LYS A CA 1
ATOM 1269 C C . LYS A 1 164 ? 58.070 76.356 30.215 1.00 17.77 164 LYS A C 1
ATOM 1270 O O . LYS A 1 164 ? 59.201 76.310 29.730 1.00 16.36 164 LYS A O 1
ATOM 1276 N N . ASN A 1 165 ? 57.501 75.311 30.822 1.00 18.03 165 ASN A N 1
ATOM 1277 C CA . ASN A 1 165 ? 58.197 74.021 30.972 1.00 17.48 165 ASN A CA 1
ATOM 1278 C C . ASN A 1 165 ? 59.498 74.292 31.734 1.00 15.66 165 ASN A C 1
ATOM 1279 O O . ASN A 1 165 ? 60.520 73.662 31.487 1.00 20.28 165 ASN A O 1
ATOM 1284 N N . ASP A 1 166 ? 59.440 75.223 32.677 1.00 13.70 166 ASP A N 1
ATOM 1285 C CA . ASP A 1 166 ? 60.617 75.634 33.422 1.00 14.93 166 ASP A CA 1
ATOM 1286 C C . ASP A 1 166 ? 60.739 75.047 34.827 1.00 16.50 166 ASP A C 1
ATOM 1287 O O . ASP A 1 166 ? 59.905 75.325 35.696 1.00 15.09 166 ASP A O 1
ATOM 1292 N N . LEU A 1 167 ? 61.778 74.236 35.036 1.00 15.09 167 LEU A N 1
ATOM 1293 C CA . LEU A 1 167 ? 62.046 73.629 36.340 1.00 13.90 167 LEU A CA 1
ATOM 1294 C C . LEU A 1 167 ? 63.272 74.332 36.907 1.00 14.12 167 LEU A C 1
ATOM 1295 O O . LEU A 1 167 ? 64.333 74.336 36.275 1.00 13.65 167 LEU A O 1
ATOM 1300 N N . ARG A 1 168 ? 63.122 74.926 38.088 1.00 12.54 168 ARG A N 1
ATOM 1301 C CA . ARG A 1 168 ? 64.210 75.660 38.731 1.00 15.30 168 ARG A CA 1
ATOM 1302 C C . ARG A 1 168 ? 64.511 75.158 40.121 1.00 14.76 168 ARG A C 1
ATOM 1303 O O . ARG A 1 168 ? 63.603 74.930 40.918 1.00 15.70 168 ARG A O 1
ATOM 1311 N N . VAL A 1 169 ? 65.790 75.085 40.440 1.00 11.96 169 VAL A N 1
ATOM 1312 C CA . VAL A 1 169 ? 66.223 74.625 41.741 1.00 13.73 169 VAL A CA 1
ATOM 1313 C C . VAL A 1 169 ? 67.194 75.637 42.357 1.00 15.03 169 VAL A C 1
ATOM 1314 O O . VAL A 1 169 ? 68.130 76.102 41.689 1.00 13.89 169 VAL A O 1
ATOM 1318 N N . SER A 1 170 ? 66.937 75.997 43.612 1.00 10.54 170 SER A N 1
ATOM 1319 C CA . SER A 1 170 ? 67.780 76.920 44.365 1.00 15.99 170 SER A CA 1
ATOM 1320 C C . SER A 1 170 ? 68.088 76.278 45.699 1.00 15.46 170 SER A C 1
ATOM 1321 O O . SER A 1 170 ? 67.196 75.777 46.376 1.00 17.70 170 SER A O 1
ATOM 1324 N N . LEU A 1 171 ? 69.357 76.276 46.069 1.00 12.60 171 LEU A N 1
ATOM 1325 C CA . LEU A 1 171 ? 69.769 75.693 47.328 1.00 12.18 171 LEU A CA 1
ATOM 1326 C C . LEU A 1 171 ? 70.638 76.696 48.050 1.00 14.94 171 LEU A C 1
ATOM 1327 O O . LEU A 1 171 ? 71.386 77.457 47.419 1.00 15.61 171 LEU A O 1
ATOM 1332 N N . LEU A 1 172 ? 70.527 76.693 49.372 1.00 14.34 172 LEU A N 1
ATOM 1333 C CA . LEU A 1 172 ? 71.296 77.583 50.217 1.00 15.00 172 LEU A CA 1
ATOM 1334 C C . LEU A 1 172 ? 71.709 76.874 51.501 1.00 17.62 172 LEU A C 1
ATOM 1335 O O . LEU A 1 172 ? 70.893 76.191 52.128 1.00 16.21 172 LEU A O 1
ATOM 1340 N N . TYR A 1 173 ? 72.989 76.978 51.843 1.00 15.47 173 TYR A N 1
ATOM 1341 C CA . TYR A 1 173 ? 73.506 76.431 53.095 1.00 16.45 173 TYR A CA 1
ATOM 1342 C C . TYR A 1 173 ? 73.746 77.677 53.933 1.00 15.97 173 TYR A C 1
ATOM 1343 O O . TYR A 1 173 ? 74.763 78.348 53.765 1.00 16.98 173 TYR A O 1
ATOM 1352 N N . PRO A 1 174 ? 72.791 78.044 54.795 1.00 17.11 174 PRO A N 1
ATOM 1353 C CA . PRO A 1 174 ? 72.917 79.228 55.643 1.00 17.41 174 PRO A CA 1
ATOM 1354 C C . PRO A 1 174 ? 74.230 79.317 56.416 1.00 19.86 174 PRO A C 1
ATOM 1355 O O . PRO A 1 174 ? 74.777 80.402 56.587 1.00 21.23 174 PRO A O 1
ATOM 1359 N N . SER A 1 175 ? 74.750 78.175 56.852 1.00 20.76 175 SER A N 1
ATOM 1360 C CA . SER A 1 175 ? 75.985 78.150 57.627 1.00 20.54 175 SER A CA 1
ATOM 1361 C C . SER A 1 175 ? 77.219 78.669 56.899 1.00 21.74 175 SER A C 1
ATOM 1362 O O . SER A 1 175 ? 78.071 79.315 57.504 1.00 22.99 175 SER A O 1
ATOM 1365 N N . SER A 1 176 ? 77.335 78.367 55.615 1.00 19.44 176 SER A N 1
ATOM 1366 C CA . SER A 1 176 ? 78.496 78.804 54.859 1.00 19.20 176 SER A CA 1
ATOM 1367 C C . SER A 1 176 ? 78.119 79.884 53.878 1.00 22.22 176 SER A C 1
ATOM 1368 O O . SER A 1 176 ? 78.978 80.575 53.334 1.00 24.30 176 SER A O 1
ATOM 1371 N N . GLU A 1 177 ? 76.819 80.010 53.656 1.00 24.34 177 GLU A N 1
ATOM 1372 C CA . GLU A 1 177 ? 76.250 80.970 52.724 1.00 29.10 177 GLU A CA 1
ATOM 1373 C C . GLU A 1 177 ? 76.514 80.598 51.266 1.00 27.77 177 GLU A C 1
ATOM 1374 O O . GLU A 1 177 ? 76.493 81.457 50.381 1.00 27.02 177 GLU A O 1
ATOM 1380 N N . GLU A 1 178 ? 76.738 79.305 51.025 1.00 25.63 178 GLU A N 1
ATOM 1381 C CA . GLU A 1 178 ? 76.976 78.797 49.677 1.00 26.37 178 GLU A CA 1
ATOM 1382 C C . GLU A 1 178 ? 75.592 78.582 49.032 1.00 23.39 178 GLU A C 1
ATOM 1383 O O . GLU A 1 178 ? 74.674 78.084 49.659 1.00 20.71 178 GLU A O 1
ATOM 1389 N N . LYS A 1 179 ? 75.481 79.018 47.781 1.00 22.14 179 LYS A N 1
ATOM 1390 C CA . LYS A 1 179 ? 74.236 78.875 47.021 1.00 22.33 179 LYS A CA 1
ATOM 1391 C C . LYS A 1 179 ? 74.524 78.040 45.790 1.00 19.60 179 LYS A C 1
ATOM 1392 O O . LYS A 1 179 ? 75.590 78.086 45.236 1.00 20.34 179 LYS A O 1
ATOM 1398 N N . CYS A 1 180 ? 73.523 77.287 45.385 1.00 14.42 180 CYS A N 1
ATOM 1399 C CA . CYS A 1 180 ? 73.612 76.439 44.199 1.00 14.51 180 CYS A CA 1
ATOM 1400 C C . CYS A 1 180 ? 72.298 76.592 43.495 1.00 14.44 180 CYS A C 1
ATOM 1401 O O . CYS A 1 180 ? 71.270 76.788 44.139 1.00 14.00 180 CYS A O 1
ATOM 1404 N N . HIS A 1 181 ? 72.324 76.542 42.176 1.00 13.72 181 HIS A N 1
ATOM 1405 C CA . HIS A 1 181 ? 71.098 76.677 41.422 1.00 19.16 181 HIS A CA 1
ATOM 1406 C C . HIS A 1 181 ? 71.282 75.980 40.095 1.00 19.20 181 HIS A C 1
ATOM 1407 O O . HIS A 1 181 ? 72.401 75.868 39.589 1.00 18.20 181 HIS A O 1
ATOM 1414 N N . VAL A 1 182 ? 70.178 75.510 39.541 1.00 16.73 182 VAL A N 1
ATOM 1415 C CA . VAL A 1 182 ? 70.191 74.837 38.258 1.00 14.72 182 VAL A CA 1
ATOM 1416 C C . VAL A 1 182 ? 68.759 74.832 37.756 1.00 15.78 182 VAL A C 1
ATOM 1417 O O . VAL A 1 182 ? 67.818 74.749 38.545 1.00 15.73 182 VAL A O 1
ATOM 1421 N N . SER A 1 183 ? 68.591 75.024 36.456 1.00 16.49 183 SER A N 1
ATOM 1422 C CA . SER A 1 183 ? 67.264 75.020 35.866 1.00 15.78 183 SER A CA 1
ATOM 1423 C C . SER A 1 183 ? 67.357 74.266 34.565 1.00 16.24 183 SER A C 1
ATOM 1424 O O . SER A 1 183 ? 68.459 74.035 34.048 1.00 15.39 183 SER A O 1
ATOM 1427 N N . ALA A 1 184 ? 66.208 73.885 34.032 1.00 14.42 184 ALA A N 1
ATOM 1428 C CA . ALA A 1 184 ? 66.169 73.155 32.782 1.00 14.77 184 ALA A CA 1
ATOM 1429 C C . ALA A 1 184 ? 64.763 73.180 32.245 1.00 13.82 184 ALA A C 1
ATOM 1430 O O . ALA A 1 184 ? 63.806 73.412 32.994 1.00 14.19 184 ALA A O 1
ATOM 1432 N N . THR A 1 185 ? 64.643 72.993 30.941 1.00 14.18 185 THR A N 1
ATOM 1433 C CA . THR A 1 185 ? 63.345 72.949 30.305 1.00 14.23 185 THR A CA 1
ATOM 1434 C C . THR A 1 185 ? 62.929 71.477 30.269 1.00 15.00 185 THR A C 1
ATOM 1435 O O . THR A 1 185 ? 63.631 70.639 29.710 1.00 15.48 185 THR A O 1
ATOM 1439 N N . VAL A 1 186 ? 61.809 71.165 30.916 1.00 15.87 186 VAL A N 1
ATOM 1440 C CA . VAL A 1 186 ? 61.301 69.802 30.993 1.00 16.35 186 VAL A CA 1
ATOM 1441 C C . VAL A 1 186 ? 59.788 69.807 30.811 1.00 18.68 186 VAL A C 1
ATOM 1442 O O . VAL A 1 186 ? 59.064 70.382 31.628 1.00 22.36 186 VAL A O 1
ATOM 1446 N N . PRO A 1 187 ? 59.288 69.225 29.714 1.00 18.17 187 PRO A N 1
ATOM 1447 C CA . PRO A 1 187 ? 57.836 69.204 29.526 1.00 17.13 187 PRO A CA 1
ATOM 1448 C C . PRO A 1 187 ? 57.299 68.032 30.349 1.00 16.21 187 PRO A C 1
ATOM 1449 O O . PRO A 1 187 ? 57.227 66.896 29.876 1.00 17.04 187 PRO A O 1
ATOM 1453 N N . LEU A 1 188 ? 56.964 68.313 31.601 1.00 14.89 188 LEU A N 1
ATOM 1454 C CA . LEU A 1 188 ? 56.473 67.289 32.513 1.00 18.76 188 LEU A CA 1
ATOM 1455 C C . LEU A 1 188 ? 55.390 66.372 31.989 1.00 20.99 188 LEU A C 1
ATOM 1456 O O . LEU A 1 188 ? 55.476 65.164 32.168 1.00 20.71 188 LEU A O 1
ATOM 1461 N N . GLU A 1 189 ? 54.378 66.943 31.344 1.00 22.66 189 GLU A N 1
ATOM 1462 C CA . GLU A 1 189 ? 53.260 66.159 30.818 1.00 26.91 189 GLU A CA 1
ATOM 1463 C C . GLU A 1 189 ? 53.687 65.087 29.821 1.00 25.61 189 GLU A C 1
ATOM 1464 O O . GLU A 1 189 ? 52.959 64.129 29.576 1.00 27.48 189 GLU A O 1
ATOM 1470 N N . LYS A 1 190 ? 54.856 65.262 29.222 1.00 21.61 190 LYS A N 1
ATOM 1471 C CA . LYS A 1 190 ? 55.347 64.275 28.279 1.00 21.32 190 LYS A CA 1
ATOM 1472 C C . LYS A 1 190 ? 56.262 63.261 28.969 1.00 21.67 190 LYS A C 1
ATOM 1473 O O . LYS A 1 190 ? 56.434 62.153 28.476 1.00 23.91 190 LYS A O 1
ATOM 1479 N N . GLU A 1 191 ? 56.847 63.636 30.105 1.00 18.85 191 GLU A N 1
ATOM 1480 C CA . GLU A 1 191 ? 57.783 62.759 30.810 1.00 15.65 191 GLU A CA 1
ATOM 1481 C C . GLU A 1 191 ? 57.275 61.959 32.008 1.00 15.79 191 GLU A C 1
ATOM 1482 O O . GLU A 1 191 ? 57.911 60.982 32.416 1.00 15.42 191 GLU A O 1
ATOM 1488 N N . VAL A 1 192 ? 56.168 62.383 32.606 1.00 14.90 192 VAL A N 1
ATOM 1489 C CA . VAL A 1 192 ? 55.622 61.659 33.750 1.00 13.75 192 VAL A CA 1
ATOM 1490 C C . VAL A 1 192 ? 54.171 61.320 33.486 1.00 14.29 192 VAL A C 1
ATOM 1491 O O . VAL A 1 192 ? 53.605 61.756 32.483 1.00 13.62 192 VAL A O 1
ATOM 1495 N N . GLU A 1 193 ? 53.573 60.528 34.371 1.00 13.07 193 GLU A N 1
ATOM 1496 C CA . GLU A 1 193 ? 52.172 60.152 34.213 1.00 12.41 193 GLU A CA 1
ATOM 1497 C C . GLU A 1 193 ? 51.241 61.279 34.643 1.00 11.93 193 GLU A C 1
ATOM 1498 O O . GLU A 1 193 ? 51.674 62.263 35.243 1.00 11.42 193 GLU A O 1
ATOM 1504 N N . ASP A 1 194 ? 49.974 61.169 34.263 1.00 11.47 194 ASP A N 1
ATOM 1505 C CA . ASP A 1 194 ? 48.981 62.182 34.590 1.00 10.00 194 ASP A CA 1
ATOM 1506 C C . ASP A 1 194 ? 48.959 62.486 36.085 1.00 10.16 194 ASP A C 1
ATOM 1507 O O . ASP A 1 194 ? 48.776 63.637 36.480 1.00 9.78 194 ASP A O 1
ATOM 1512 N N . TRP A 1 195 ? 49.091 61.444 36.902 1.00 9.36 195 TRP A N 1
ATOM 1513 C CA . TRP A 1 195 ? 49.131 61.583 38.358 1.00 10.13 195 TRP A CA 1
ATOM 1514 C C . TRP A 1 195 ? 50.462 60.997 38.805 1.00 9.75 195 TRP A C 1
ATOM 1515 O O . TRP A 1 195 ? 50.954 60.041 38.203 1.00 12.01 195 TRP A O 1
ATOM 1526 N N . VAL A 1 196 ? 51.053 61.574 39.841 1.00 9.26 196 VAL A N 1
ATOM 1527 C CA . VAL A 1 196 ? 52.334 61.089 40.332 1.00 10.75 196 VAL A CA 1
ATOM 1528 C C . VAL A 1 196 ? 52.370 61.138 41.854 1.00 12.59 196 VAL A C 1
ATOM 1529 O O . VAL A 1 196 ? 51.491 61.729 42.491 1.00 12.01 196 VAL A O 1
ATOM 1533 N N . SER A 1 197 ? 53.350 60.452 42.426 1.00 10.92 197 SER A N 1
ATOM 1534 C CA . SER A 1 197 ? 53.579 60.476 43.862 1.00 11.86 197 SER A CA 1
ATOM 1535 C C . SER A 1 197 ? 54.829 61.337 43.978 1.00 10.36 197 SER A C 1
ATOM 1536 O O . SER A 1 197 ? 55.756 61.200 43.173 1.00 10.20 197 SER A O 1
ATOM 1539 N N . VAL A 1 198 ? 54.819 62.282 44.910 1.00 10.43 198 VAL A N 1
ATOM 1540 C CA . VAL A 1 198 ? 55.961 63.167 45.100 1.00 9.58 198 VAL A CA 1
ATOM 1541 C C . VAL A 1 198 ? 56.653 62.780 46.389 1.00 11.36 198 VAL A C 1
ATOM 1542 O O . VAL A 1 198 ? 56.003 62.377 47.358 1.00 11.08 198 VAL A O 1
ATOM 1546 N N . GLY A 1 199 ? 57.977 62.850 46.387 1.00 10.75 199 GLY A N 1
ATOM 1547 C CA . GLY A 1 199 ? 58.709 62.482 47.576 1.00 8.60 199 GLY A CA 1
ATOM 1548 C C . GLY A 1 199 ? 60.197 62.445 47.360 1.00 7.54 199 GLY A C 1
ATOM 1549 O O . GLY A 1 199 ? 60.725 63.094 46.455 1.00 6.74 199 GLY A O 1
ATOM 1550 N N . PHE A 1 200 ? 60.855 61.617 48.157 1.00 5.98 200 PHE A N 1
ATOM 1551 C CA . PHE A 1 200 ? 62.297 61.496 48.138 1.00 7.38 200 PHE A CA 1
ATOM 1552 C C . PHE A 1 200 ? 62.790 60.066 48.058 1.00 8.47 200 PHE A C 1
ATOM 1553 O O . PHE A 1 200 ? 62.080 59.115 48.415 1.00 8.72 200 PHE A O 1
ATOM 1561 N N . SER A 1 201 ? 64.048 59.951 47.658 1.00 7.59 201 SER A N 1
ATOM 1562 C CA . SER A 1 201 ? 64.727 58.679 47.542 1.00 10.72 201 SER A CA 1
ATOM 1563 C C . SER A 1 201 ? 66.207 58.945 47.803 1.00 11.10 201 SER A C 1
ATOM 1564 O O . SER A 1 201 ? 66.714 60.047 47.557 1.00 11.37 201 SER A O 1
ATOM 1567 N N . ALA A 1 202 ? 66.900 57.953 48.331 1.00 9.23 202 ALA A N 1
ATOM 1568 C CA . ALA A 1 202 ? 68.315 58.127 48.598 1.00 8.35 202 ALA A CA 1
ATOM 1569 C C . ALA A 1 202 ? 69.003 56.783 48.682 1.00 8.20 202 ALA A C 1
ATOM 1570 O O . ALA A 1 202 ? 68.369 55.776 48.987 1.00 11.26 202 ALA A O 1
ATOM 1572 N N . THR A 1 203 ? 70.289 56.763 48.355 1.00 10.18 203 THR A N 1
ATOM 1573 C CA . THR A 1 203 ? 71.080 55.545 48.445 1.00 11.91 203 THR A CA 1
ATOM 1574 C C . THR A 1 203 ? 72.395 55.910 49.099 1.00 11.92 203 THR A C 1
ATOM 1575 O O . THR A 1 203 ? 72.918 57.017 48.899 1.00 11.71 203 THR A O 1
ATOM 1579 N N . SER A 1 204 ? 72.905 54.990 49.907 1.00 16.04 204 SER A N 1
ATOM 1580 C CA . SER A 1 204 ? 74.163 55.181 50.622 1.00 18.70 204 SER A CA 1
ATOM 1581 C C . SER A 1 204 ? 75.259 54.339 49.968 1.00 20.15 204 SER A C 1
ATOM 1582 O O . SER A 1 204 ? 74.972 53.314 49.340 1.00 18.73 204 SER A O 1
ATOM 1585 N N . GLY A 1 205 ? 76.504 54.782 50.124 1.00 20.74 205 GLY A N 1
ATOM 1586 C CA . GLY A 1 205 ? 77.644 54.092 49.549 1.00 22.64 205 GLY A CA 1
ATOM 1587 C C . GLY A 1 205 ? 77.712 52.612 49.859 1.00 25.54 205 GLY A C 1
ATOM 1588 O O . GLY A 1 205 ? 77.232 52.153 50.901 1.00 24.02 205 GLY A O 1
ATOM 1589 N N . SER A 1 206 ? 78.344 51.874 48.954 1.00 31.04 206 SER A N 1
ATOM 1590 C CA . SER A 1 206 ? 78.491 50.426 49.062 1.00 38.53 206 SER A CA 1
ATOM 1591 C C . SER A 1 206 ? 79.578 49.946 50.030 1.00 40.52 206 SER A C 1
ATOM 1592 O O . SER A 1 206 ? 79.523 48.813 50.520 1.00 42.07 206 SER A O 1
ATOM 1595 N N . LYS A 1 207 ? 80.546 50.806 50.326 1.00 40.50 207 LYS A N 1
ATOM 1596 C CA . LYS A 1 207 ? 81.648 50.435 51.208 1.00 41.19 207 LYS A CA 1
ATOM 1597 C C . LYS A 1 207 ? 81.577 51.214 52.517 1.00 39.40 207 LYS A C 1
ATOM 1598 O O . LYS A 1 207 ? 81.012 52.306 52.572 1.00 38.32 207 LYS A O 1
ATOM 1604 N N . LYS A 1 208 ? 82.185 50.666 53.561 1.00 38.69 208 LYS A N 1
ATOM 1605 C CA . LYS A 1 208 ? 82.184 51.303 54.875 1.00 37.49 208 LYS A CA 1
ATOM 1606 C C . LYS A 1 208 ? 82.585 52.780 54.861 1.00 36.71 208 LYS A C 1
ATOM 1607 O O . LYS A 1 208 ? 81.996 53.592 55.573 1.00 37.27 208 LYS A O 1
ATOM 1609 N N . GLU A 1 209 ? 83.562 53.136 54.034 1.00 33.72 209 GLU A N 1
ATOM 1610 C CA . GLU A 1 209 ? 84.022 54.519 53.989 1.00 33.50 209 GLU A CA 1
ATOM 1611 C C . GLU A 1 209 ? 83.225 55.463 53.093 1.00 28.79 209 GLU A C 1
ATOM 1612 O O . GLU A 1 209 ? 83.455 56.672 53.121 1.00 25.90 209 GLU A O 1
ATOM 1618 N N . THR A 1 210 ? 82.287 54.929 52.315 1.00 26.39 210 THR A N 1
ATOM 1619 C CA . THR A 1 210 ? 81.492 55.755 51.413 1.00 22.17 210 THR A CA 1
ATOM 1620 C C . THR A 1 210 ? 80.047 55.921 51.870 1.00 20.50 210 THR A C 1
ATOM 1621 O O . THR A 1 210 ? 79.218 56.452 51.128 1.00 21.31 210 THR A O 1
ATOM 1625 N N . THR A 1 211 ? 79.741 55.487 53.086 1.00 18.85 211 THR A N 1
ATOM 1626 C CA . THR A 1 211 ? 78.382 55.604 53.597 1.00 18.45 211 THR A CA 1
ATOM 1627 C C . THR A 1 211 ? 78.055 57.015 54.073 1.00 16.54 211 THR A C 1
ATOM 1628 O O . THR A 1 211 ? 78.951 57.788 54.407 1.00 14.97 211 THR A O 1
ATOM 1632 N N . GLU A 1 212 ? 76.771 57.352 54.078 1.00 15.38 212 GLU A N 1
ATOM 1633 C CA . GLU A 1 212 ? 76.307 58.656 54.540 1.00 14.00 212 GLU A CA 1
ATOM 1634 C C . GLU A 1 212 ? 74.810 58.572 54.803 1.00 13.12 212 GLU A C 1
ATOM 1635 O O . GLU A 1 212 ? 74.130 57.685 54.281 1.00 15.17 212 GLU A O 1
ATOM 1641 N N . THR A 1 213 ? 74.301 59.475 55.630 1.00 14.60 213 THR A N 1
ATOM 1642 C CA . THR A 1 213 ? 72.877 59.498 55.942 1.00 14.10 213 THR A CA 1
ATOM 1643 C C . THR A 1 213 ? 72.210 60.606 55.145 1.00 12.86 213 THR A C 1
ATOM 1644 O O . THR A 1 213 ? 72.887 61.539 54.694 1.00 13.42 213 THR A O 1
ATOM 1648 N N . HIS A 1 214 ? 70.896 60.505 54.957 1.00 11.29 214 HIS A N 1
ATOM 1649 C CA . HIS A 1 214 ? 70.143 61.501 54.191 1.00 10.66 214 HIS A CA 1
ATOM 1650 C C . HIS A 1 214 ? 68.841 61.785 54.913 1.00 13.96 214 HIS A C 1
ATOM 1651 O O . HIS A 1 214 ? 67.885 61.011 54.807 1.00 14.34 214 HIS A O 1
ATOM 1658 N N . ASN A 1 215 ? 68.795 62.909 55.615 1.00 12.58 215 ASN A N 1
ATOM 1659 C CA . ASN A 1 215 ? 67.622 63.260 56.385 1.00 9.54 215 ASN A CA 1
ATOM 1660 C C . ASN A 1 215 ? 66.934 64.487 55.860 1.00 10.00 215 ASN A C 1
ATOM 1661 O O . ASN A 1 215 ? 67.594 65.458 55.509 1.00 12.46 215 ASN A O 1
ATOM 1666 N N . VAL A 1 216 ? 65.608 64.426 55.770 1.00 11.86 216 VAL A N 1
ATOM 1667 C CA . VAL A 1 216 ? 64.802 65.564 55.329 1.00 13.32 216 VAL A CA 1
ATOM 1668 C C . VAL A 1 216 ? 64.173 66.072 56.612 1.00 12.71 216 VAL A C 1
ATOM 1669 O O . VAL A 1 216 ? 63.585 65.307 57.379 1.00 9.36 216 VAL A O 1
ATOM 1673 N N . LEU A 1 217 ? 64.316 67.366 56.843 1.00 10.85 217 LEU A N 1
ATOM 1674 C CA . LEU A 1 217 ? 63.854 67.973 58.071 1.00 11.79 217 LEU A CA 1
ATOM 1675 C C . LEU A 1 217 ? 62.491 68.635 58.051 1.00 9.52 217 LEU A C 1
ATOM 1676 O O . LEU A 1 217 ? 61.815 68.653 59.066 1.00 11.84 217 LEU A O 1
ATOM 1681 N N . SER A 1 218 ? 62.107 69.203 56.918 1.00 8.39 218 SER A N 1
ATOM 1682 C CA . SER A 1 218 ? 60.812 69.867 56.768 1.00 7.63 218 SER A CA 1
ATOM 1683 C C . SER A 1 218 ? 60.520 69.854 55.286 1.00 6.70 218 SER A C 1
ATOM 1684 O O . SER A 1 218 ? 61.447 69.790 54.475 1.00 7.15 218 SER A O 1
ATOM 1687 N N . TRP A 1 219 ? 59.250 69.986 54.927 1.00 5.53 219 TRP A N 1
ATOM 1688 C CA . TRP A 1 219 ? 58.873 69.911 53.529 1.00 7.30 219 TRP A CA 1
ATOM 1689 C C . TRP A 1 219 ? 57.477 70.463 53.305 1.00 9.89 219 TRP A C 1
ATOM 1690 O O . TRP A 1 219 ? 56.553 70.126 54.039 1.00 13.51 219 TRP A O 1
ATOM 1701 N N . SER A 1 220 ? 57.333 71.347 52.327 1.00 9.96 220 SER A N 1
ATOM 1702 C CA . SER A 1 220 ? 56.026 71.900 51.980 1.00 11.36 220 SER A CA 1
ATOM 1703 C C . SER A 1 220 ? 55.936 71.790 50.471 1.00 11.48 220 SER A C 1
ATOM 1704 O O . SER A 1 220 ? 56.948 71.934 49.772 1.00 10.27 220 SER A O 1
ATOM 1707 N N . PHE A 1 221 ? 54.731 71.548 49.971 1.00 9.67 221 PHE A N 1
ATOM 1708 C CA . PHE A 1 221 ? 54.510 71.384 48.544 1.00 11.26 221 PHE A CA 1
ATOM 1709 C C . PHE A 1 221 ? 53.162 71.975 48.192 1.00 13.44 221 PHE A C 1
ATOM 1710 O O . PHE A 1 221 ? 52.232 71.951 49.004 1.00 12.00 221 PHE A O 1
ATOM 1718 N N . SER A 1 222 ? 53.051 72.474 46.968 1.00 12.08 222 SER A N 1
ATOM 1719 C CA . SER A 1 222 ? 51.813 73.059 46.499 1.00 12.87 222 SER A CA 1
ATOM 1720 C C . SER A 1 222 ? 51.753 72.973 44.980 1.00 14.79 222 SER A C 1
ATOM 1721 O O . SER A 1 222 ? 52.705 73.358 44.306 1.00 14.93 222 SER A O 1
ATOM 1724 N N . SER A 1 223 ? 50.680 72.389 44.454 1.00 13.58 223 SER A N 1
ATOM 1725 C CA . SER A 1 223 ? 50.489 72.286 43.016 1.00 13.64 223 SER A CA 1
ATOM 1726 C C . SER A 1 223 ? 49.154 72.952 42.723 1.00 15.56 223 SER A C 1
ATOM 1727 O O . SER A 1 223 ? 48.203 72.815 43.501 1.00 17.14 223 SER A O 1
ATOM 1730 N N . ASN A 1 224 ? 49.089 73.704 41.629 1.00 15.95 224 ASN A N 1
ATOM 1731 C CA . ASN A 1 224 ? 47.870 74.417 41.252 1.00 20.32 224 ASN A CA 1
ATOM 1732 C C . ASN A 1 224 ? 47.702 74.438 39.745 1.00 19.71 224 ASN A C 1
ATOM 1733 O O . ASN A 1 224 ? 48.677 74.545 39.010 1.00 19.89 224 ASN A O 1
ATOM 1738 N N . PHE A 1 225 ? 46.471 74.294 39.284 1.00 20.36 225 PHE A N 1
ATOM 1739 C CA . PHE A 1 225 ? 46.191 74.364 37.860 1.00 20.89 225 PHE A CA 1
ATOM 1740 C C . PHE A 1 225 ? 45.790 75.805 37.647 1.00 27.10 225 PHE A C 1
ATOM 1741 O O . PHE A 1 225 ? 45.031 76.356 38.446 1.00 26.19 225 PHE A O 1
ATOM 1749 N N . ILE A 1 226 ? 46.325 76.422 36.600 1.00 33.74 226 ILE A N 1
ATOM 1750 C CA . ILE A 1 226 ? 46.040 77.818 36.290 1.00 38.59 226 ILE A CA 1
ATOM 1751 C C . ILE A 1 226 ? 46.121 78.057 34.782 1.00 38.59 226 ILE A C 1
ATOM 1752 O O . ILE A 1 226 ? 45.260 77.504 34.065 1.00 38.84 226 ILE A O 1
ATOM 1757 N N . SER B 1 1 ? 53.985 69.461 63.473 1.00 15.50 1 SER B N 1
ATOM 1758 C CA . SER B 1 1 ? 52.608 69.355 62.924 1.00 17.55 1 SER B CA 1
ATOM 1759 C C . SER B 1 1 ? 52.633 69.266 61.402 1.00 18.54 1 SER B C 1
ATOM 1760 O O . SER B 1 1 ? 53.696 69.409 60.779 1.00 16.66 1 SER B O 1
ATOM 1763 N N . ASN B 1 2 ? 51.455 69.029 60.824 1.00 18.48 2 ASN B N 1
ATOM 1764 C CA . ASN B 1 2 ? 51.265 68.894 59.385 1.00 15.16 2 ASN B CA 1
ATOM 1765 C C . ASN B 1 2 ? 49.998 69.625 58.977 1.00 14.15 2 ASN B C 1
ATOM 1766 O O . ASN B 1 2 ? 48.956 69.445 59.613 1.00 14.40 2 ASN B O 1
ATOM 1771 N N . ASP B 1 3 ? 50.095 70.487 57.968 1.00 12.28 3 ASP B N 1
ATOM 1772 C CA . ASP B 1 3 ? 48.925 71.201 57.443 1.00 10.65 3 ASP B CA 1
ATOM 1773 C C . ASP B 1 3 ? 48.678 70.558 56.098 1.00 8.94 3 ASP B C 1
ATOM 1774 O O . ASP B 1 3 ? 49.612 70.064 55.461 1.00 8.76 3 ASP B O 1
ATOM 1779 N N . ALA B 1 4 ? 47.448 70.631 55.621 1.00 7.31 4 ALA B N 1
ATOM 1780 C CA . ALA B 1 4 ? 47.149 70.058 54.326 1.00 8.00 4 ALA B CA 1
ATOM 1781 C C . ALA B 1 4 ? 45.899 70.658 53.722 1.00 10.57 4 ALA B C 1
ATOM 1782 O O . ALA B 1 4 ? 44.980 71.060 54.434 1.00 11.43 4 ALA B O 1
ATOM 1784 N N . SER B 1 5 ? 45.886 70.762 52.404 1.00 10.00 5 SER B N 1
ATOM 1785 C CA . SER B 1 5 ? 44.721 71.266 51.715 1.00 11.11 5 SER B CA 1
ATOM 1786 C C . SER B 1 5 ? 44.648 70.614 50.350 1.00 10.78 5 SER B C 1
ATOM 1787 O O . SER B 1 5 ? 45.638 70.065 49.841 1.00 9.78 5 SER B O 1
ATOM 1790 N N . PHE B 1 6 ? 43.458 70.651 49.775 1.00 9.60 6 PHE B N 1
ATOM 1791 C CA . PHE B 1 6 ? 43.233 70.112 48.453 1.00 9.33 6 PHE B CA 1
ATOM 1792 C C . PHE B 1 6 ? 41.989 70.772 47.910 1.00 8.21 6 PHE B C 1
ATOM 1793 O O . PHE B 1 6 ? 41.122 71.200 48.665 1.00 10.74 6 PHE B O 1
ATOM 1801 N N . ASN B 1 7 ? 41.952 70.941 46.604 1.00 7.54 7 ASN B N 1
ATOM 1802 C CA . ASN B 1 7 ? 40.812 71.553 45.965 1.00 10.86 7 ASN B CA 1
ATOM 1803 C C . ASN B 1 7 ? 40.416 70.642 44.817 1.00 12.67 7 ASN B C 1
ATOM 1804 O O . ASN B 1 7 ? 41.178 70.452 43.868 1.00 14.57 7 ASN B O 1
ATOM 1809 N N . VAL B 1 8 ? 39.263 70.001 44.971 1.00 12.05 8 VAL B N 1
ATOM 1810 C CA . VAL B 1 8 ? 38.733 69.090 43.979 1.00 11.25 8 VAL B CA 1
ATOM 1811 C C . VAL B 1 8 ? 37.719 69.818 43.117 1.00 15.06 8 VAL B C 1
ATOM 1812 O O . VAL B 1 8 ? 36.549 69.943 43.488 1.00 16.78 8 VAL B O 1
ATOM 1816 N N . GLU B 1 9 ? 38.168 70.340 41.983 1.00 16.65 9 GLU B N 1
ATOM 1817 C CA . GLU B 1 9 ? 37.255 71.033 41.087 1.00 20.58 9 GLU B CA 1
ATOM 1818 C C . GLU B 1 9 ? 36.407 69.990 40.345 1.00 19.24 9 GLU B C 1
ATOM 1819 O O . GLU B 1 9 ? 35.248 70.238 40.023 1.00 20.33 9 GLU B O 1
ATOM 1825 N N . THR B 1 10 ? 36.999 68.834 40.059 1.00 18.34 10 THR B N 1
ATOM 1826 C CA . THR B 1 10 ? 36.301 67.712 39.426 1.00 18.78 10 THR B CA 1
ATOM 1827 C C . THR B 1 10 ? 36.916 66.451 40.039 1.00 16.14 10 THR B C 1
ATOM 1828 O O . THR B 1 10 ? 38.142 66.351 40.157 1.00 14.59 10 THR B O 1
ATOM 1832 N N . PHE B 1 11 ? 36.073 65.532 40.496 1.00 13.48 11 PHE B N 1
ATOM 1833 C CA . PHE B 1 11 ? 36.557 64.303 41.122 1.00 11.04 11 PHE B CA 1
ATOM 1834 C C . PHE B 1 11 ? 37.262 63.312 40.210 1.00 11.39 11 PHE B C 1
ATOM 1835 O O . PHE B 1 11 ? 36.925 63.168 39.034 1.00 11.68 11 PHE B O 1
ATOM 1843 N N . ASN B 1 12 ? 38.227 62.606 40.780 1.00 12.22 12 ASN B N 1
ATOM 1844 C CA . ASN B 1 12 ? 38.980 61.585 40.070 1.00 11.97 12 ASN B CA 1
ATOM 1845 C C . ASN B 1 12 ? 39.256 60.518 41.124 1.00 14.38 12 ASN B C 1
ATOM 1846 O O . ASN B 1 12 ? 39.671 60.842 42.241 1.00 14.97 12 ASN B O 1
ATOM 1851 N N . LYS B 1 13 ? 39.044 59.252 40.788 1.00 12.05 13 LYS B N 1
ATOM 1852 C CA . LYS B 1 13 ? 39.260 58.210 41.778 1.00 15.14 13 LYS B CA 1
ATOM 1853 C C . LYS B 1 13 ? 40.712 58.008 42.208 1.00 10.73 13 LYS B C 1
ATOM 1854 O O . LYS B 1 13 ? 40.974 57.473 43.278 1.00 10.79 13 LYS B O 1
ATOM 1860 N N . THR B 1 14 ? 41.651 58.540 41.438 1.00 9.94 14 THR B N 1
ATOM 1861 C CA . THR B 1 14 ? 43.057 58.366 41.764 1.00 10.41 14 THR B CA 1
ATOM 1862 C C . THR B 1 14 ? 43.468 58.804 43.179 1.00 15.00 14 THR B C 1
ATOM 1863 O O . THR B 1 14 ? 44.262 58.117 43.831 1.00 16.94 14 THR B O 1
ATOM 1867 N N . ASN B 1 15 ? 42.937 59.923 43.669 1.00 12.85 15 ASN B N 1
ATOM 1868 C CA . ASN B 1 15 ? 43.316 60.385 45.008 1.00 10.34 15 ASN B CA 1
ATOM 1869 C C . ASN B 1 15 ? 42.255 60.174 46.083 1.00 11.51 15 ASN B C 1
ATOM 1870 O O . ASN B 1 15 ? 42.254 60.847 47.115 1.00 12.84 15 ASN B O 1
ATOM 1875 N N . LEU B 1 16 ? 41.392 59.190 45.868 1.00 10.24 16 LEU B N 1
ATOM 1876 C CA . LEU B 1 16 ? 40.332 58.912 46.818 1.00 10.46 16 LEU B CA 1
ATOM 1877 C C . LEU B 1 16 ? 40.329 57.458 47.227 1.00 10.70 16 LEU B C 1
ATOM 1878 O O . LEU B 1 16 ? 40.856 56.599 46.523 1.00 12.11 16 LEU B O 1
ATOM 1883 N N . ILE B 1 17 ? 39.749 57.196 48.386 1.00 9.33 17 ILE B N 1
ATOM 1884 C CA . ILE B 1 17 ? 39.593 55.843 48.890 1.00 10.40 17 ILE B CA 1
ATOM 1885 C C . ILE B 1 17 ? 38.087 55.647 48.728 1.00 13.22 17 ILE B C 1
ATOM 1886 O O . ILE B 1 17 ? 37.295 56.329 49.385 1.00 13.54 17 ILE B O 1
ATOM 1891 N N . LEU B 1 18 ? 37.693 54.793 47.795 1.00 11.98 18 LEU B N 1
ATOM 1892 C CA . LEU B 1 18 ? 36.283 54.548 47.548 1.00 14.70 18 LEU B CA 1
ATOM 1893 C C . LEU B 1 18 ? 35.839 53.267 48.226 1.00 14.99 18 LEU B C 1
ATOM 1894 O O . LEU B 1 18 ? 36.528 52.250 48.160 1.00 15.39 18 LEU B O 1
ATOM 1899 N N . GLN B 1 19 ? 34.687 53.319 48.880 1.00 12.73 19 GLN B N 1
ATOM 1900 C CA . GLN B 1 19 ? 34.165 52.163 49.575 1.00 13.59 19 GLN B CA 1
ATOM 1901 C C . GLN B 1 19 ? 32.681 51.974 49.274 1.00 14.83 19 GLN B C 1
ATOM 1902 O O . GLN B 1 19 ? 31.955 52.938 49.006 1.00 13.27 19 GLN B O 1
ATOM 1908 N N . GLY B 1 20 ? 32.230 50.725 49.339 1.00 15.34 20 GLY B N 1
ATOM 1909 C CA . GLY B 1 20 ? 30.838 50.428 49.073 1.00 13.26 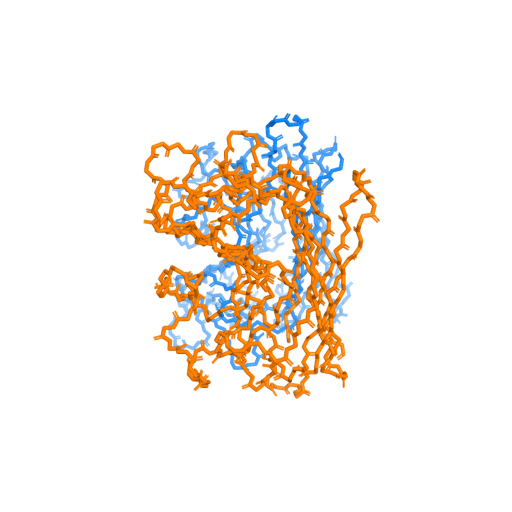20 GLY B CA 1
ATOM 1910 C C . GLY B 1 20 ? 30.514 50.667 47.616 1.00 14.56 20 GLY B C 1
ATOM 1911 O O . GLY B 1 20 ? 31.293 50.305 46.732 1.00 13.99 20 GLY B O 1
ATOM 1912 N N . ASP B 1 21 ? 29.389 51.328 47.371 1.00 14.15 21 ASP B N 1
ATOM 1913 C CA . ASP B 1 21 ? 28.927 51.612 46.015 1.00 14.79 21 ASP B CA 1
ATOM 1914 C C . ASP B 1 21 ? 29.432 52.930 45.421 1.00 13.06 21 ASP B C 1
ATOM 1915 O O . ASP B 1 21 ? 29.032 53.290 44.316 1.00 15.54 21 ASP B O 1
ATOM 1920 N N . ALA B 1 22 ? 30.308 53.636 46.133 1.00 14.50 22 ALA B N 1
ATOM 1921 C CA . ALA B 1 22 ? 30.827 54.924 45.660 1.00 12.14 22 ALA B CA 1
ATOM 1922 C C . ALA B 1 22 ? 31.666 54.811 44.396 1.00 13.53 22 ALA B C 1
ATOM 1923 O O . ALA B 1 22 ? 32.507 53.921 44.274 1.00 15.10 22 ALA B O 1
ATOM 1925 N N . THR B 1 23 ? 31.419 55.704 43.446 1.00 12.91 23 THR B N 1
ATOM 1926 C CA . THR B 1 23 ? 32.150 55.717 42.191 1.00 12.89 23 THR B CA 1
ATOM 1927 C C . THR B 1 23 ? 32.268 57.167 41.760 1.00 12.19 23 THR B C 1
ATOM 1928 O O . THR B 1 23 ? 31.627 58.045 42.338 1.00 12.90 23 THR B O 1
ATOM 1932 N N . VAL B 1 24 ? 33.118 57.420 40.774 1.00 10.56 24 VAL B N 1
ATOM 1933 C CA . VAL B 1 24 ? 33.289 58.761 40.226 1.00 10.44 24 VAL B CA 1
ATOM 1934 C C . VAL B 1 24 ? 32.769 58.663 38.797 1.00 13.78 24 VAL B C 1
ATOM 1935 O O . VAL B 1 24 ? 33.182 57.769 38.044 1.00 11.72 24 VAL B O 1
ATOM 1939 N N . SER B 1 25 ? 31.851 59.556 38.435 1.00 13.86 25 SER B N 1
ATOM 1940 C CA . SER B 1 25 ? 31.275 59.549 37.094 1.00 13.74 25 SER B CA 1
ATOM 1941 C C . SER B 1 25 ? 32.255 60.102 36.068 1.00 13.24 25 SER B C 1
ATOM 1942 O O . SER B 1 25 ? 33.281 60.688 36.422 1.00 10.95 25 SER B O 1
ATOM 1945 N N . SER B 1 26 ? 31.924 59.922 34.795 1.00 14.03 26 SER B N 1
ATOM 1946 C CA . SER B 1 26 ? 32.759 60.421 33.716 1.00 16.06 26 SER B CA 1
ATOM 1947 C C . SER B 1 26 ? 32.752 61.945 33.747 1.00 15.83 26 SER B C 1
ATOM 1948 O O . SER B 1 26 ? 33.663 62.582 33.237 1.00 16.82 26 SER B O 1
ATOM 1951 N N . GLU B 1 27 ? 31.712 62.530 34.334 1.00 12.51 27 GLU B N 1
ATOM 1952 C CA . GLU B 1 27 ? 31.630 63.990 34.445 1.00 15.21 27 GLU B CA 1
ATOM 1953 C C . GLU B 1 27 ? 32.441 64.505 35.647 1.00 15.64 27 GLU B C 1
ATOM 1954 O O . GLU B 1 27 ? 32.438 65.705 35.946 1.00 15.86 27 GLU B O 1
ATOM 1960 N N . GLY B 1 28 ? 33.070 63.599 36.382 1.00 13.02 28 GLY B N 1
ATOM 1961 C CA . GLY B 1 28 ? 33.868 64.028 37.517 1.00 13.26 28 GLY B CA 1
ATOM 1962 C C . GLY B 1 28 ? 33.081 64.376 38.767 1.00 14.10 28 GLY B C 1
ATOM 1963 O O . GLY B 1 28 ? 33.455 65.282 39.517 1.00 13.45 28 GLY B O 1
ATOM 1964 N N . HIS B 1 29 ? 31.982 63.668 38.993 1.00 11.29 29 HIS B N 1
ATOM 1965 C CA . HIS B 1 29 ? 31.174 63.894 40.178 1.00 11.87 29 HIS B CA 1
ATOM 1966 C C . HIS B 1 29 ? 31.275 62.636 41.011 1.00 13.87 29 HIS B C 1
ATOM 1967 O O . HIS B 1 29 ? 31.428 61.541 40.460 1.00 12.50 29 HIS B O 1
ATOM 1974 N N . LEU B 1 30 ? 31.223 62.805 42.329 1.00 11.25 30 LEU B N 1
ATOM 1975 C CA . LEU B 1 30 ? 31.294 61.692 43.258 1.00 11.17 30 LEU B CA 1
ATOM 1976 C C . LEU B 1 30 ? 29.890 61.138 43.491 1.00 13.11 30 LEU B C 1
ATOM 1977 O O . LEU B 1 30 ? 29.016 61.851 43.987 1.00 12.78 30 LEU B O 1
ATOM 1982 N N . LEU B 1 31 ? 29.657 59.895 43.075 1.00 11.10 31 LEU B N 1
ATOM 1983 C CA . LEU B 1 31 ? 28.356 59.248 43.253 1.00 12.00 31 LEU B CA 1
ATOM 1984 C C . LEU B 1 31 ? 28.484 58.303 44.436 1.00 11.14 31 LEU B C 1
ATOM 1985 O O . LEU B 1 31 ? 29.015 57.207 44.305 1.00 14.47 31 LEU B O 1
ATOM 1990 N N . LEU B 1 32 ? 28.001 58.722 45.596 1.00 10.87 32 LEU B N 1
ATOM 1991 C CA . LEU B 1 32 ? 28.124 57.904 46.793 1.00 12.24 32 LEU B CA 1
ATOM 1992 C C . LEU B 1 32 ? 27.291 56.649 46.778 1.00 11.23 32 LEU B C 1
ATOM 1993 O O . LEU B 1 32 ? 27.736 55.605 47.251 1.00 10.23 32 LEU B O 1
ATOM 1998 N N . THR B 1 33 ? 26.084 56.743 46.238 1.00 11.64 33 THR B N 1
ATOM 1999 C CA . THR B 1 33 ? 25.201 55.587 46.183 1.00 13.94 33 THR B CA 1
ATOM 2000 C C . THR B 1 33 ? 24.800 55.261 44.743 1.00 16.12 33 THR B C 1
ATOM 2001 O O . THR B 1 33 ? 24.997 56.082 43.842 1.00 16.74 33 THR B O 1
ATOM 2005 N N . ASN B 1 34 ? 24.272 54.057 44.527 1.00 14.04 34 ASN B N 1
ATOM 2006 C CA . ASN B 1 34 ? 23.884 53.600 43.192 1.00 16.49 34 ASN B CA 1
ATOM 2007 C C . ASN B 1 34 ? 22.942 54.545 42.499 1.00 16.82 34 ASN B C 1
ATOM 2008 O O . ASN B 1 34 ? 21.932 54.955 43.066 1.00 16.54 34 ASN B O 1
ATOM 2013 N N . VAL B 1 35 ? 23.271 54.883 41.261 1.00 17.70 35 VAL B N 1
ATOM 2014 C CA . VAL B 1 35 ? 22.431 55.781 40.496 1.00 20.99 35 VAL B CA 1
ATOM 2015 C C . VAL B 1 35 ? 21.620 55.004 39.466 1.00 25.67 35 VAL B C 1
ATOM 2016 O O . VAL B 1 35 ? 20.754 55.552 38.790 1.00 24.77 35 VAL B O 1
ATOM 2020 N N . LYS B 1 36 ? 21.869 53.705 39.398 1.00 30.54 36 LYS B N 1
ATOM 2021 C CA . LYS B 1 36 ? 21.162 52.839 38.466 1.00 35.94 36 LYS B CA 1
ATOM 2022 C C . LYS B 1 36 ? 20.999 51.483 39.132 1.00 36.33 36 LYS B C 1
ATOM 2023 O O . LYS B 1 36 ? 21.704 51.170 40.094 1.00 37.48 36 LYS B O 1
ATOM 2029 N N . GLY B 1 37 ? 20.051 50.695 38.643 1.00 35.96 37 GLY B N 1
ATOM 2030 C CA . GLY B 1 37 ? 19.840 49.376 39.204 1.00 34.79 37 GLY B CA 1
ATOM 2031 C C . GLY B 1 37 ? 19.229 49.380 40.591 1.00 34.56 37 GLY B C 1
ATOM 2032 O O . GLY B 1 37 ? 18.304 50.143 40.874 1.00 35.44 37 GLY B O 1
ATOM 2033 N N . ASN B 1 38 ? 19.760 48.529 41.462 1.00 33.77 38 ASN B N 1
ATOM 2034 C CA . ASN B 1 38 ? 19.246 48.410 42.815 1.00 32.12 38 ASN B CA 1
ATOM 2035 C C . ASN B 1 38 ? 19.820 49.470 43.722 1.00 27.13 38 ASN B C 1
ATOM 2036 O O . ASN B 1 38 ? 20.983 49.411 44.105 1.00 25.06 38 ASN B O 1
ATOM 2041 N N . GLU B 1 39 ? 18.991 50.437 44.072 1.00 25.85 39 GLU B N 1
ATOM 2042 C CA . GLU B 1 39 ? 19.418 51.516 44.942 1.00 25.58 39 GLU B CA 1
ATOM 2043 C C . GLU B 1 39 ? 18.955 51.274 46.375 1.00 25.09 39 GLU B C 1
ATOM 2044 O O . GLU B 1 39 ? 19.317 52.032 47.283 1.00 22.42 39 GLU B O 1
ATOM 2050 N N . GLU B 1 40 ? 18.177 50.215 46.591 1.00 22.29 40 GLU B N 1
ATOM 2051 C CA . GLU B 1 40 ? 17.690 49.909 47.932 1.00 23.35 40 GLU B CA 1
ATOM 2052 C C . GLU B 1 40 ? 18.855 49.500 48.826 1.00 22.37 40 GLU B C 1
ATOM 2053 O O . GLU B 1 40 ? 19.611 48.576 48.512 1.00 23.03 40 GLU B O 1
ATOM 2059 N N . ASP B 1 41 ? 19.025 50.242 49.913 1.00 20.97 41 ASP B N 1
ATOM 2060 C CA . ASP B 1 41 ? 20.102 50.015 50.872 1.00 22.12 41 ASP B CA 1
ATOM 2061 C C . ASP B 1 41 ? 21.498 50.225 50.295 1.00 19.93 41 ASP B C 1
ATOM 2062 O O . ASP B 1 41 ? 22.483 49.693 50.819 1.00 23.11 41 ASP B O 1
ATOM 2067 N N . SER B 1 42 ? 21.585 50.994 49.214 1.00 14.62 42 SER B N 1
ATOM 2068 C CA . SER B 1 42 ? 22.876 51.281 48.606 1.00 13.56 42 SER B CA 1
ATOM 2069 C C . SER B 1 42 ? 23.641 52.137 49.611 1.00 14.33 42 SER B C 1
ATOM 2070 O O . SER B 1 42 ? 23.060 53.002 50.269 1.00 13.56 42 SER B O 1
ATOM 2073 N N . MET B 1 43 ? 24.941 51.909 49.720 1.00 13.98 43 MET B N 1
ATOM 2074 C CA . MET B 1 43 ? 25.765 52.655 50.657 1.00 14.33 43 MET B CA 1
ATOM 2075 C C . MET B 1 43 ? 27.156 52.805 50.076 1.00 11.56 43 MET B C 1
ATOM 2076 O O . MET B 1 43 ? 27.686 51.878 49.472 1.00 12.11 43 MET B O 1
ATOM 2081 N N . GLY B 1 44 ? 27.728 53.987 50.225 1.00 10.47 44 GLY B N 1
ATOM 2082 C CA . GLY B 1 44 ? 29.057 54.226 49.709 1.00 9.50 44 GLY B CA 1
ATOM 2083 C C . GLY B 1 44 ? 29.745 55.295 50.525 1.00 10.55 44 GLY B C 1
ATOM 2084 O O . GLY B 1 44 ? 29.083 56.119 51.163 1.00 10.10 44 GLY B O 1
ATOM 2085 N N . ARG B 1 45 ? 31.074 55.265 50.522 1.00 9.05 45 ARG B N 1
ATOM 2086 C CA . ARG B 1 45 ? 31.879 56.230 51.258 1.00 10.12 4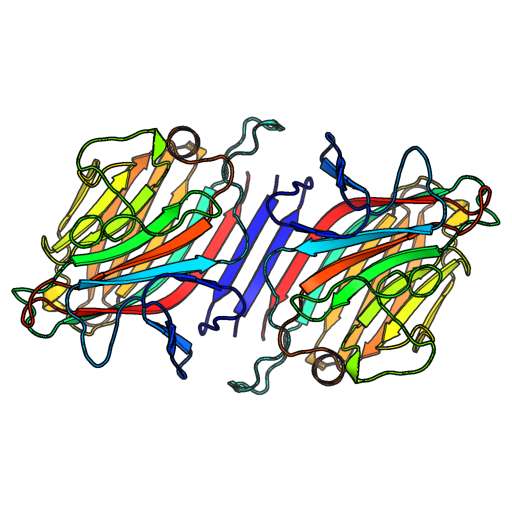5 ARG B CA 1
ATOM 2087 C C . ARG B 1 45 ? 33.082 56.571 50.396 1.00 11.15 45 ARG B C 1
ATOM 2088 O O . ARG B 1 45 ? 33.479 55.785 49.536 1.00 11.65 45 ARG B O 1
ATOM 2096 N N . ALA B 1 46 ? 33.666 57.738 50.629 1.00 11.95 46 ALA B N 1
ATOM 2097 C CA . ALA B 1 46 ? 34.822 58.177 49.863 1.00 9.83 46 ALA B CA 1
ATOM 2098 C C . ALA B 1 46 ? 35.609 59.152 50.719 1.00 9.96 46 ALA B C 1
ATOM 2099 O O . ALA B 1 46 ? 35.035 60.073 51.303 1.00 9.30 46 ALA B O 1
ATOM 2101 N N . PHE B 1 47 ? 36.915 58.936 50.802 1.00 7.72 47 PHE B N 1
ATOM 2102 C CA . PHE B 1 47 ? 37.785 59.785 51.593 1.00 7.34 47 PHE B CA 1
ATOM 2103 C C . PHE B 1 47 ? 39.009 60.203 50.784 1.00 11.25 47 PHE B C 1
ATOM 2104 O O . PHE B 1 47 ? 39.394 59.532 49.819 1.00 10.38 47 PHE B O 1
ATOM 2112 N N . TYR B 1 48 ? 39.600 61.331 51.163 1.00 11.46 48 TYR B N 1
ATOM 2113 C CA . TYR B 1 48 ? 40.812 61.808 50.509 1.00 11.70 48 TYR B CA 1
ATOM 2114 C C . TYR B 1 48 ? 41.865 60.766 50.901 1.00 12.50 48 TYR B C 1
ATOM 2115 O O . TYR B 1 48 ? 41.898 60.321 52.050 1.00 13.29 48 TYR B O 1
ATOM 2124 N N . SER B 1 49 ? 42.714 60.368 49.961 1.00 13.21 49 SER B N 1
ATOM 2125 C CA . SER B 1 49 ? 43.703 59.344 50.262 1.00 14.58 49 SER B CA 1
ATOM 2126 C C . SER B 1 49 ? 44.748 59.675 51.331 1.00 13.52 49 SER B C 1
ATOM 2127 O O . SER B 1 49 ? 45.396 58.770 51.847 1.00 16.95 49 SER B O 1
ATOM 2130 N N . ALA B 1 50 ? 44.948 60.951 51.652 1.00 9.22 50 ALA B N 1
ATOM 2131 C CA . ALA B 1 50 ? 45.922 61.281 52.694 1.00 9.08 50 ALA B CA 1
ATOM 2132 C C . ALA B 1 50 ? 45.253 61.618 54.011 1.00 9.00 50 ALA B C 1
ATOM 2133 O O . ALA B 1 50 ? 44.293 62.378 54.058 1.00 9.71 50 ALA B O 1
ATOM 2135 N N . PRO B 1 51 ? 45.741 61.015 55.100 1.00 11.32 51 PRO B N 1
ATOM 2136 C CA . PRO B 1 51 ? 45.213 61.248 56.447 1.00 10.87 51 PRO B CA 1
ATOM 2137 C C . PRO B 1 51 ? 45.481 62.703 56.810 1.00 12.03 51 PRO B C 1
ATOM 2138 O O . PRO B 1 51 ? 46.464 63.292 56.348 1.00 13.35 51 PRO B O 1
ATOM 2142 N N . ILE B 1 52 ? 44.618 63.277 57.639 1.00 11.71 52 ILE B N 1
ATOM 2143 C CA . ILE B 1 52 ? 44.743 64.662 58.069 1.00 10.13 52 ILE B CA 1
ATOM 2144 C C . ILE B 1 52 ? 45.055 64.678 59.560 1.00 12.27 52 ILE B C 1
ATOM 2145 O O . ILE B 1 52 ? 44.386 64.006 60.348 1.00 11.80 52 ILE B O 1
ATOM 2150 N N . GLN B 1 53 ? 46.089 65.414 59.946 1.00 11.41 53 GLN B N 1
ATOM 2151 C CA . GLN B 1 53 ? 46.446 65.506 61.349 1.00 10.78 53 GLN B CA 1
ATOM 2152 C C . GLN B 1 53 ? 45.520 66.493 62.048 1.00 12.56 53 GLN B C 1
ATOM 2153 O O . GLN B 1 53 ? 45.385 67.642 61.630 1.00 11.29 53 GLN B O 1
ATOM 2159 N N . ILE B 1 54 ? 44.872 66.033 63.108 1.00 12.89 54 ILE B N 1
ATOM 2160 C CA . ILE B 1 54 ? 43.959 66.868 63.868 1.00 16.01 54 ILE B CA 1
ATOM 2161 C C . ILE B 1 54 ? 44.565 67.258 65.223 1.00 18.81 54 ILE B C 1
ATOM 2162 O O . ILE B 1 54 ? 44.402 68.390 65.705 1.00 14.88 54 ILE B O 1
ATOM 2167 N N . ASN B 1 55 ? 45.275 66.319 65.833 1.00 20.59 55 ASN B N 1
ATOM 2168 C CA . ASN B 1 55 ? 45.863 66.565 67.141 1.00 21.59 55 ASN B CA 1
ATOM 2169 C C . ASN B 1 55 ? 47.350 66.259 67.152 1.00 21.44 55 ASN B C 1
ATOM 2170 O O . ASN B 1 55 ? 47.765 65.139 66.851 1.00 16.04 55 ASN B O 1
ATOM 2175 N N . ASP B 1 56 ? 48.150 67.281 67.423 1.00 25.26 56 ASP B N 1
ATOM 2176 C CA . ASP B 1 56 ? 49.588 67.120 67.513 1.00 34.63 56 ASP B CA 1
ATOM 2177 C C . ASP B 1 56 ? 49.903 67.162 69.001 1.00 39.47 56 ASP B C 1
ATOM 2178 O O . ASP B 1 56 ? 49.904 68.226 69.620 1.00 42.21 56 ASP B O 1
ATOM 2183 N N . ARG B 1 57 ? 50.139 65.989 69.570 1.00 45.09 57 ARG B N 1
ATOM 2184 C CA . ARG B 1 57 ? 50.442 65.854 70.988 1.00 50.34 57 ARG B CA 1
ATOM 2185 C C . ARG B 1 57 ? 51.655 66.660 71.447 1.00 54.34 57 ARG B C 1
ATOM 2186 O O . ARG B 1 57 ? 51.602 67.311 72.490 1.00 55.02 57 ARG B O 1
ATOM 2194 N N . THR B 1 58 ? 52.715 66.658 70.640 1.00 56.78 58 THR B N 1
ATOM 2195 C CA . THR B 1 58 ? 53.960 67.341 70.988 1.00 58.86 58 THR B CA 1
ATOM 2196 C C . THR B 1 58 ? 53.880 68.848 71.248 1.00 61.70 58 THR B C 1
ATOM 2197 O O . THR B 1 58 ? 54.695 69.390 72.000 1.00 64.62 58 THR B O 1
ATOM 2201 N N . ILE B 1 59 ? 52.909 69.527 70.645 1.00 61.83 59 ILE B N 1
ATOM 2202 C CA . ILE B 1 59 ? 52.783 70.964 70.851 1.00 63.77 59 ILE B CA 1
ATOM 2203 C C . ILE B 1 59 ? 51.544 71.336 71.671 1.00 63.60 59 ILE B C 1
ATOM 2204 O O . ILE B 1 59 ? 51.332 72.509 71.982 1.00 65.24 59 ILE B O 1
ATOM 2209 N N . ASP B 1 60 ? 50.752 70.341 72.070 1.00 63.65 60 ASP B N 1
ATOM 2210 C CA . ASP B 1 60 ? 49.546 70.613 72.855 1.00 64.52 60 ASP B CA 1
ATOM 2211 C C . ASP B 1 60 ? 48.757 71.638 72.036 1.00 62.91 60 ASP B C 1
ATOM 2212 O O . ASP B 1 60 ? 48.170 72.585 72.565 1.00 64.23 60 ASP B O 1
ATOM 2217 N N . ASN B 1 61 ? 48.769 71.426 70.724 1.00 60.13 61 ASN B N 1
ATOM 2218 C CA . ASN B 1 61 ? 48.121 72.314 69.766 1.00 58.17 61 ASN B CA 1
ATOM 2219 C C . ASN B 1 61 ? 47.132 71.512 68.926 1.00 54.90 61 ASN B C 1
ATOM 2220 O O . ASN B 1 61 ? 47.365 70.327 68.637 1.00 54.87 61 ASN B O 1
ATOM 2225 N N . LEU B 1 62 ? 46.016 72.147 68.571 1.00 50.02 62 LEU B N 1
ATOM 2226 C CA . LEU B 1 62 ? 44.982 71.507 67.767 1.00 43.92 62 LEU B CA 1
ATOM 2227 C C . LEU B 1 62 ? 44.806 72.297 66.476 1.00 36.90 62 LEU B C 1
ATOM 2228 O O . LEU B 1 62 ? 44.991 73.518 66.445 1.00 36.12 62 LEU B O 1
ATOM 2233 N N . ALA B 1 63 ? 44.454 71.591 65.414 1.00 28.41 63 ALA B N 1
ATOM 2234 C CA . ALA B 1 63 ? 44.262 72.216 64.123 1.00 21.46 63 ALA B CA 1
ATOM 2235 C C . ALA B 1 63 ? 42.839 72.694 63.937 1.00 16.96 63 ALA B C 1
ATOM 2236 O O . ALA B 1 63 ? 41.905 72.196 64.566 1.00 15.36 63 ALA B O 1
ATOM 2238 N N . SER B 1 64 ? 42.685 73.716 63.120 1.00 14.86 64 SER B N 1
ATOM 2239 C CA . SER B 1 64 ? 41.373 74.213 62.801 1.00 13.18 64 SER B CA 1
ATOM 2240 C C . SER B 1 64 ? 41.243 73.821 61.347 1.00 14.79 64 SER B C 1
ATOM 2241 O O . SER B 1 64 ? 42.259 73.551 60.690 1.00 14.66 64 SER B O 1
ATOM 2244 N N . PHE B 1 65 ? 40.019 73.708 60.852 1.00 13.91 65 PHE B N 1
ATOM 2245 C CA . PHE B 1 65 ? 39.837 73.367 59.452 1.00 12.17 65 PHE B CA 1
ATOM 2246 C C . PHE B 1 65 ? 38.610 74.029 58.835 1.00 14.48 65 PHE B C 1
ATOM 2247 O O . PHE B 1 65 ? 37.721 74.537 59.529 1.00 12.01 65 PHE B O 1
ATOM 2255 N N . SER B 1 66 ? 38.578 74.034 57.514 1.00 14.07 66 SER B N 1
ATOM 2256 C CA . SER B 1 66 ? 37.488 74.628 56.773 1.00 12.19 66 SER B CA 1
ATOM 2257 C C . SER B 1 66 ? 37.288 73.731 55.572 1.00 10.51 66 SER B C 1
ATOM 2258 O O . SER B 1 66 ? 38.260 73.207 55.022 1.00 9.06 66 SER B O 1
ATOM 2261 N N . THR B 1 67 ? 36.036 73.489 55.207 1.00 9.85 67 THR B N 1
ATOM 2262 C CA . THR B 1 67 ? 35.756 72.675 54.036 1.00 11.42 67 THR B CA 1
ATOM 2263 C C . THR B 1 67 ? 34.482 73.158 53.349 1.00 12.53 67 THR B C 1
ATOM 2264 O O . THR B 1 67 ? 33.479 73.479 54.005 1.00 12.98 67 THR B O 1
ATOM 2268 N N . ASN B 1 68 ? 34.563 73.305 52.034 1.00 10.35 68 ASN B N 1
ATOM 2269 C CA . ASN B 1 68 ? 33.427 73.752 51.244 1.00 13.50 68 ASN B CA 1
ATOM 2270 C C . ASN B 1 68 ? 33.159 72.667 50.224 1.00 11.70 68 ASN B C 1
ATOM 2271 O O . ASN B 1 68 ? 34.096 72.064 49.705 1.00 11.30 68 ASN B O 1
ATOM 2276 N N . PHE B 1 69 ? 31.891 72.400 49.948 1.00 8.19 69 PHE B N 1
ATOM 2277 C CA . PHE B 1 69 ? 31.543 71.397 48.955 1.00 9.30 69 PHE B CA 1
ATOM 2278 C C . PHE B 1 69 ? 30.129 71.599 48.465 1.00 10.37 69 PHE B C 1
ATOM 2279 O O . PHE B 1 69 ? 29.323 72.278 49.113 1.00 13.45 69 PHE B O 1
ATOM 2287 N N . THR B 1 70 ? 29.847 71.088 47.281 1.00 10.03 70 THR B N 1
ATOM 2288 C CA . THR B 1 70 ? 28.513 71.216 46.729 1.00 11.23 70 THR B CA 1
ATOM 2289 C C . THR B 1 70 ? 27.995 69.823 46.515 1.00 10.60 70 THR B C 1
ATOM 2290 O O . THR B 1 70 ? 28.757 68.912 46.190 1.00 10.24 70 THR B O 1
ATOM 2294 N N . PHE B 1 71 ? 26.707 69.640 46.730 1.00 10.68 71 PHE B N 1
ATOM 2295 C CA . PHE B 1 71 ? 26.134 68.333 46.527 1.00 10.60 71 PHE B CA 1
ATOM 2296 C C . PHE B 1 71 ? 24.746 68.440 45.930 1.00 11.10 71 PHE B C 1
ATOM 2297 O O . PHE B 1 71 ? 24.189 69.535 45.815 1.00 13.07 71 PHE B O 1
ATOM 2305 N N . ARG B 1 72 ? 24.212 67.300 45.519 1.00 11.82 72 ARG B N 1
ATOM 2306 C CA . ARG B 1 72 ? 22.879 67.236 44.947 1.00 11.28 72 ARG B CA 1
ATOM 2307 C C . ARG B 1 72 ? 22.291 65.905 45.350 1.00 11.28 72 ARG B C 1
ATOM 2308 O O . ARG B 1 72 ? 22.943 64.866 45.225 1.00 11.69 72 ARG B O 1
ATOM 2316 N N . ILE B 1 73 ? 21.092 65.946 45.907 1.00 11.29 73 ILE B N 1
ATOM 2317 C CA . ILE B 1 73 ? 20.397 64.736 46.300 1.00 10.48 73 ILE B CA 1
ATOM 2318 C C . ILE B 1 73 ? 19.185 64.697 45.387 1.00 10.78 73 ILE B C 1
ATOM 2319 O O . ILE B 1 73 ? 18.500 65.697 45.215 1.00 13.35 73 ILE B O 1
ATOM 2324 N N . ASN B 1 74 ? 18.937 63.548 44.785 1.00 10.37 74 ASN B N 1
ATOM 2325 C CA . ASN B 1 74 ? 17.815 63.414 43.876 1.00 11.69 74 ASN B CA 1
ATOM 2326 C C . ASN B 1 74 ? 17.003 62.204 44.287 1.00 13.84 74 ASN B C 1
ATOM 2327 O O . ASN B 1 74 ? 17.446 61.069 44.138 1.00 14.92 74 ASN B O 1
ATOM 2332 N N . ALA B 1 75 ? 15.859 62.457 44.909 1.00 16.85 75 ALA B N 1
ATOM 2333 C CA . ALA B 1 75 ? 14.982 61.398 45.377 1.00 19.35 75 ALA B CA 1
ATOM 2334 C C . ALA B 1 75 ? 13.843 61.066 44.428 1.00 24.44 75 ALA B C 1
ATOM 2335 O O . ALA B 1 75 ? 13.383 61.912 43.665 1.00 22.17 75 ALA B O 1
ATOM 2337 N N . LYS B 1 76 ? 13.362 59.832 44.540 1.00 30.63 76 LYS B N 1
ATOM 2338 C CA . LYS B 1 76 ? 12.265 59.313 43.728 1.00 33.73 76 LYS B CA 1
ATOM 2339 C C . LYS B 1 76 ? 10.995 60.006 44.200 1.00 33.21 76 LYS B C 1
ATOM 2340 O O . LYS B 1 76 ? 10.284 60.643 43.425 1.00 33.76 76 LYS B O 1
ATOM 2346 N N . ASN B 1 77 ? 10.730 59.902 45.493 1.00 33.64 77 ASN B N 1
ATOM 2347 C CA . ASN B 1 77 ? 9.551 60.518 46.079 1.00 36.39 77 ASN B CA 1
ATOM 2348 C C . ASN B 1 77 ? 10.042 61.472 47.150 1.00 36.09 77 ASN B C 1
ATOM 2349 O O . ASN B 1 77 ? 10.474 61.044 48.222 1.00 33.90 77 ASN B O 1
ATOM 2354 N N . ILE B 1 78 ? 9.924 62.766 46.874 1.00 38.58 78 ILE B N 1
ATOM 2355 C CA . ILE B 1 78 ? 10.397 63.806 47.784 1.00 41.60 78 ILE B CA 1
ATOM 2356 C C . ILE B 1 78 ? 9.789 63.851 49.187 1.00 43.28 78 ILE B C 1
ATOM 2357 O O . ILE B 1 78 ? 10.243 64.623 50.030 1.00 46.82 78 ILE B O 1
ATOM 2362 N N . GLU B 1 79 ? 8.785 63.030 49.460 1.00 43.15 79 GLU B N 1
ATOM 2363 C CA . GLU B 1 79 ? 8.176 63.049 50.781 1.00 44.28 79 GLU B CA 1
ATOM 2364 C C . GLU B 1 79 ? 8.429 61.795 51.608 1.00 42.03 79 GLU B C 1
ATOM 2365 O O . GLU B 1 79 ? 7.984 61.703 52.751 1.00 43.64 79 GLU B O 1
ATOM 2371 N N . ASN B 1 80 ? 9.199 60.859 51.066 1.00 38.79 80 ASN B N 1
ATOM 2372 C CA . ASN B 1 80 ? 9.470 59.608 51.768 1.00 37.66 80 ASN B CA 1
ATOM 2373 C C . ASN B 1 80 ? 10.896 59.097 51.558 1.00 33.50 80 ASN B C 1
ATOM 2374 O O . ASN B 1 80 ? 11.194 57.941 51.844 1.00 33.32 80 ASN B O 1
ATOM 2379 N N . SER B 1 81 ? 11.794 59.958 51.106 1.00 28.95 81 SER B N 1
ATOM 2380 C CA . SER B 1 81 ? 13.163 59.525 50.852 1.00 24.22 81 SER B CA 1
ATOM 2381 C C . SER B 1 81 ? 14.035 59.361 52.102 1.00 19.06 81 SER B C 1
ATOM 2382 O O . SER B 1 81 ? 13.728 59.900 53.173 1.00 15.19 81 SER B O 1
ATOM 2385 N N . ALA B 1 82 ? 15.148 58.651 51.926 1.00 14.45 82 ALA B N 1
ATOM 2386 C CA . ALA B 1 82 ? 16.093 58.361 52.993 1.00 13.73 82 ALA B CA 1
ATOM 2387 C C . ALA B 1 82 ? 17.387 57.932 52.316 1.00 13.45 82 ALA B C 1
ATOM 2388 O O . ALA B 1 82 ? 17.371 57.611 51.119 1.00 13.03 82 ALA B O 1
ATOM 2390 N N . TYR B 1 83 ? 18.510 57.965 53.036 1.00 13.65 83 TYR B N 1
ATOM 2391 C CA . TYR B 1 83 ? 18.569 58.393 54.439 1.00 14.60 83 TYR B CA 1
ATOM 2392 C C . TYR B 1 83 ? 19.309 59.713 54.548 1.00 13.45 83 TYR B C 1
ATOM 2393 O O . TYR B 1 83 ? 19.001 60.540 55.404 1.00 14.78 83 TYR B O 1
ATOM 2402 N N . GLY B 1 84 ? 20.286 59.914 53.671 1.00 14.20 84 GLY B N 1
ATOM 2403 C CA . GLY B 1 84 ? 21.022 61.162 53.699 1.00 14.31 84 GLY B CA 1
ATOM 2404 C C . GLY B 1 84 ? 22.462 61.046 53.261 1.00 13.92 84 GLY B C 1
ATOM 2405 O O . GLY B 1 84 ? 22.914 59.976 52.847 1.00 12.96 84 GLY B O 1
ATOM 2406 N N . LEU B 1 85 ? 23.161 62.174 53.334 1.00 13.47 85 LEU B N 1
ATOM 2407 C CA . LEU B 1 85 ? 24.569 62.294 52.960 1.00 13.75 85 LEU B CA 1
ATOM 2408 C C . LEU B 1 85 ? 25.278 62.899 54.163 1.00 11.54 85 LEU B C 1
ATOM 2409 O O . LEU B 1 85 ? 24.676 63.678 54.900 1.00 13.71 85 LEU B O 1
ATOM 2414 N N . ALA B 1 86 ? 26.551 62.575 54.358 1.00 9.70 86 ALA B N 1
ATOM 2415 C CA . ALA B 1 86 ? 27.277 63.139 55.479 1.00 9.46 86 ALA B CA 1
ATOM 2416 C C . ALA B 1 86 ? 28.734 63.411 55.185 1.00 9.82 86 ALA B C 1
ATOM 2417 O O . ALA B 1 86 ? 29.350 62.723 54.371 1.00 12.98 86 ALA B O 1
ATOM 2419 N N . PHE B 1 87 ? 29.255 64.459 55.811 1.00 8.42 87 PHE B N 1
ATOM 2420 C CA . PHE B 1 87 ? 30.660 64.798 55.700 1.00 8.99 87 PHE B CA 1
ATOM 2421 C C . PHE B 1 87 ? 31.141 64.216 57.011 1.00 9.25 87 PHE B C 1
ATOM 2422 O O . PHE B 1 87 ? 30.499 64.412 58.038 1.00 9.40 87 PHE B O 1
ATOM 2430 N N . ALA B 1 88 ? 32.277 63.543 57.011 1.00 8.62 88 ALA B N 1
ATOM 2431 C CA . ALA B 1 88 ? 32.722 62.916 58.238 1.00 8.64 88 ALA B CA 1
ATOM 2432 C C . ALA B 1 88 ? 34.214 62.838 58.436 1.00 9.67 88 ALA B C 1
ATOM 2433 O O . ALA B 1 88 ? 34.986 62.869 57.476 1.00 8.97 88 ALA B O 1
ATOM 2435 N N . LEU B 1 89 ? 34.598 62.732 59.707 1.00 10.51 89 LEU B N 1
ATOM 2436 C CA . LEU B 1 89 ? 35.986 62.557 60.107 1.00 10.18 89 LEU B CA 1
ATOM 2437 C C . LEU B 1 89 ? 35.942 61.151 60.707 1.00 10.75 89 LEU B C 1
ATOM 2438 O O . LEU B 1 89 ? 35.168 60.894 61.629 1.00 10.50 89 LEU B O 1
ATOM 2443 N N . VAL B 1 90 ? 36.705 60.227 60.133 1.00 12.51 90 VAL B N 1
ATOM 2444 C CA . VAL B 1 90 ? 36.699 58.841 60.602 1.00 10.87 90 VAL B CA 1
ATOM 2445 C C . VAL B 1 90 ? 38.108 58.330 60.839 1.00 11.87 90 VAL B C 1
ATOM 2446 O O . VAL B 1 90 ? 39.080 58.957 60.418 1.00 11.83 90 VAL B O 1
ATOM 2450 N N . PRO B 1 91 ? 38.243 57.212 61.565 1.00 11.21 91 PRO B N 1
ATOM 2451 C CA . PRO B 1 91 ? 39.566 56.651 61.824 1.00 12.13 91 PRO B CA 1
ATOM 2452 C C . PRO B 1 91 ? 40.235 56.248 60.515 1.00 10.36 91 PRO B C 1
ATOM 2453 O O . PRO B 1 91 ? 39.579 55.768 59.594 1.00 13.16 91 PRO B O 1
ATOM 2457 N N . VAL B 1 92 ? 41.541 56.446 60.435 1.00 10.93 92 VAL B N 1
ATOM 2458 C CA . VAL B 1 92 ? 42.288 56.071 59.246 1.00 12.89 92 VAL B CA 1
ATOM 2459 C C . VAL B 1 92 ? 42.178 54.559 59.051 1.00 13.55 92 VAL B C 1
ATOM 2460 O O . VAL B 1 92 ? 42.300 53.794 60.005 1.00 16.17 92 VAL B O 1
ATOM 2464 N N . GLY B 1 93 ? 41.904 54.141 57.827 1.00 13.36 93 GLY B N 1
ATOM 2465 C CA . GLY B 1 93 ? 41.803 52.726 57.537 1.00 15.88 93 GLY B CA 1
ATOM 2466 C C . GLY B 1 93 ? 40.482 52.075 57.893 1.00 18.98 93 GLY B C 1
ATOM 2467 O O . GLY B 1 93 ? 40.302 50.883 57.636 1.00 20.15 93 GLY B O 1
ATOM 2468 N N . SER B 1 94 ? 39.543 52.844 58.438 1.00 17.18 94 SER B N 1
ATOM 2469 C CA . SER B 1 94 ? 38.254 52.283 58.822 1.00 18.95 94 SER B CA 1
ATOM 2470 C C . SER B 1 94 ? 37.416 51.819 57.637 1.00 19.43 94 SER B C 1
ATOM 2471 O O . SER B 1 94 ? 37.538 52.341 56.526 1.00 19.12 94 SER B O 1
ATOM 2474 N N . ARG B 1 95 ? 36.604 50.795 57.880 1.00 19.08 95 ARG B N 1
ATOM 2475 C CA . ARG B 1 95 ? 35.736 50.213 56.869 1.00 21.48 95 ARG B CA 1
ATOM 2476 C C . ARG B 1 95 ? 34.311 50.653 57.186 1.00 17.65 95 ARG B C 1
ATOM 2477 O O . ARG B 1 95 ? 34.029 51.084 58.306 1.00 15.75 95 ARG B O 1
ATOM 2485 N N . PRO B 1 96 ? 33.393 50.540 56.227 1.00 15.91 96 PRO B N 1
ATOM 2486 C CA . PRO B 1 96 ? 31.999 50.930 56.412 1.00 16.13 96 PRO B CA 1
ATOM 2487 C C . PRO B 1 96 ? 31.322 50.194 57.569 1.00 18.47 96 PRO B C 1
ATOM 2488 O O . PRO B 1 96 ? 31.617 49.026 57.831 1.00 19.44 96 PRO B O 1
ATOM 2492 N N . LYS B 1 97 ? 30.414 50.880 58.245 1.00 17.82 97 LYS B N 1
ATOM 2493 C CA . LYS B 1 97 ? 29.685 50.280 59.350 1.00 20.99 97 LYS B CA 1
ATOM 2494 C C . LYS B 1 97 ? 28.277 49.914 58.889 1.00 19.59 97 LYS B C 1
ATOM 2495 O O . LYS B 1 97 ? 28.099 49.440 57.767 1.00 22.26 97 LYS B O 1
ATOM 2501 N N . LEU B 1 98 ? 27.276 50.159 59.730 1.00 16.70 98 LEU B N 1
ATOM 2502 C CA . LEU B 1 98 ? 25.904 49.825 59.380 1.00 16.45 98 LEU B CA 1
ATOM 2503 C C . LEU B 1 98 ? 25.265 50.782 58.385 1.00 18.12 98 LEU B C 1
ATOM 2504 O O . LEU B 1 98 ? 25.590 51.973 58.340 1.00 18.96 98 LEU B O 1
ATOM 2509 N N . LYS B 1 99 ? 24.319 50.254 57.619 1.00 17.52 99 LYS B N 1
ATOM 2510 C CA . LYS B 1 99 ? 23.598 51.024 56.623 1.00 17.28 99 LYS B CA 1
ATOM 2511 C C . LYS B 1 99 ? 22.382 51.698 57.260 1.00 16.59 99 LYS B C 1
ATOM 2512 O O . LYS B 1 99 ? 22.312 51.853 58.476 1.00 19.23 99 LYS B O 1
ATOM 2518 N N . GLY B 1 100 ? 21.434 52.119 56.434 1.00 15.48 100 GLY B N 1
ATOM 2519 C CA . GLY B 1 100 ? 20.249 52.762 56.958 1.00 16.97 100 GLY B CA 1
ATOM 2520 C C . GLY B 1 100 ? 20.570 54.062 57.665 1.00 16.83 100 GLY B C 1
ATOM 2521 O O . GLY B 1 100 ? 21.436 54.819 57.223 1.00 14.81 100 GLY B O 1
ATOM 2522 N N . ARG B 1 101 ? 19.907 54.297 58.789 1.00 15.50 101 ARG B N 1
ATOM 2523 C CA . ARG B 1 101 ? 20.104 55.519 59.560 1.00 21.61 101 ARG B CA 1
ATOM 2524 C C . ARG B 1 101 ? 21.496 55.654 60.172 1.00 20.54 101 ARG B C 1
ATOM 2525 O O . ARG B 1 101 ? 21.815 56.677 60.780 1.00 21.27 101 ARG B O 1
ATOM 2533 N N . TYR B 1 102 ? 22.312 54.613 60.040 1.00 19.26 102 TYR B N 1
ATOM 2534 C CA . TYR B 1 102 ? 23.672 54.643 60.563 1.00 18.38 102 TYR B CA 1
ATOM 2535 C C . TYR B 1 102 ? 24.606 55.304 59.564 1.00 15.06 102 TYR B C 1
ATOM 2536 O O . TYR B 1 102 ? 25.773 55.549 59.855 1.00 13.56 102 TYR B O 1
ATOM 2545 N N . LEU B 1 103 ? 24.085 55.537 58.365 1.00 14.40 103 LEU B N 1
ATOM 2546 C CA . LEU B 1 103 ? 24.808 56.215 57.293 1.00 17.14 103 LEU B CA 1
ATOM 2547 C C . LEU B 1 103 ? 26.146 55.621 56.890 1.00 15.81 103 LEU B C 1
ATOM 2548 O O . LEU B 1 103 ? 26.931 56.287 56.219 1.00 13.82 103 LEU B O 1
ATOM 2553 N N . GLY B 1 104 ? 26.401 54.381 57.296 1.00 15.10 104 GLY B N 1
ATOM 2554 C CA . GLY B 1 104 ? 27.660 53.729 56.973 1.00 14.35 104 GLY B CA 1
ATOM 2555 C C . GLY B 1 104 ? 28.792 54.185 57.878 1.00 13.85 104 GLY B C 1
ATOM 2556 O O . GLY B 1 104 ? 29.941 53.760 57.718 1.00 13.64 104 GLY B O 1
ATOM 2557 N N . LEU B 1 105 ? 28.445 54.980 58.887 1.00 12.02 105 LEU B N 1
ATOM 2558 C CA . LEU B 1 105 ? 29.424 55.545 59.806 1.00 12.74 105 LEU B CA 1
ATOM 2559 C C . LEU B 1 105 ? 29.344 55.050 61.242 1.00 13.64 105 LEU B C 1
ATOM 2560 O O . LEU B 1 105 ? 30.324 55.136 61.979 1.00 14.61 105 LEU B O 1
ATOM 2565 N N . PHE B 1 106 ? 28.181 54.561 61.650 1.00 13.77 106 PHE B N 1
ATOM 2566 C CA . PHE B 1 106 ? 28.002 54.107 63.021 1.00 15.82 106 PHE B CA 1
ATOM 2567 C C . PHE B 1 106 ? 27.441 52.688 63.112 1.00 18.02 106 PHE B C 1
ATOM 2568 O O . PHE B 1 106 ? 26.948 52.150 62.126 1.00 16.79 106 PHE B O 1
ATOM 2576 N N . ASN B 1 107 ? 27.578 52.059 64.276 1.00 22.83 107 ASN B N 1
ATOM 2577 C CA . ASN B 1 107 ? 27.032 50.719 64.462 1.00 31.01 107 ASN B CA 1
ATOM 2578 C C . ASN B 1 107 ? 26.255 50.527 65.766 1.00 30.42 107 ASN B C 1
ATOM 2579 O O . ASN B 1 107 ? 25.894 49.409 66.123 1.00 32.25 107 ASN B O 1
ATOM 2584 N N . THR B 1 108 ? 25.984 51.630 66.458 1.00 28.83 108 THR B N 1
ATOM 2585 C CA . THR B 1 108 ? 25.188 51.621 67.684 1.00 32.09 108 THR B CA 1
ATOM 2586 C C . THR B 1 108 ? 24.433 52.945 67.705 1.00 32.69 108 THR B C 1
ATOM 2587 O O . THR B 1 108 ? 24.893 53.936 67.137 1.00 33.74 108 THR B O 1
ATOM 2591 N N . THR B 1 109 ? 23.263 52.956 68.328 1.00 33.24 109 THR B N 1
ATOM 2592 C CA . THR B 1 109 ? 22.451 54.164 68.404 1.00 34.68 109 THR B CA 1
ATOM 2593 C C . THR B 1 109 ? 22.969 55.151 69.449 1.00 34.02 109 THR B C 1
ATOM 2594 O O . THR B 1 109 ? 22.969 56.362 69.231 1.00 37.09 109 THR B O 1
ATOM 2598 N N . ASN B 1 110 ? 23.419 54.626 70.578 1.00 30.28 110 ASN B N 1
ATOM 2599 C CA . ASN B 1 110 ? 23.908 55.466 71.656 1.00 31.03 110 ASN B CA 1
ATOM 2600 C C . ASN B 1 110 ? 25.373 55.823 71.490 1.00 25.76 110 ASN B C 1
ATOM 2601 O O . ASN B 1 110 ? 26.053 55.318 70.598 1.00 23.37 110 ASN B O 1
ATOM 2606 N N . TYR B 1 111 ? 25.834 56.721 72.352 1.00 22.73 111 TYR B N 1
ATOM 2607 C CA . TYR B 1 111 ? 27.205 57.195 72.342 1.00 22.36 111 TYR B CA 1
ATOM 2608 C C . TYR B 1 111 ? 28.197 56.059 72.459 1.00 23.13 111 TYR B C 1
ATOM 2609 O O . TYR B 1 111 ? 28.076 55.201 73.334 1.00 26.83 111 TYR B O 1
ATOM 2618 N N . ASP B 1 112 ? 29.205 56.086 71.600 1.00 21.63 112 ASP B N 1
ATOM 2619 C CA . ASP B 1 112 ? 30.241 55.066 71.599 1.00 25.19 112 ASP B CA 1
ATOM 2620 C C . ASP B 1 112 ? 31.580 55.752 71.382 1.00 25.10 112 ASP B C 1
ATOM 2621 O O . ASP B 1 112 ? 31.979 56.020 70.254 1.00 24.91 112 ASP B O 1
ATOM 2626 N N . ARG B 1 113 ? 32.288 56.012 72.470 1.00 27.52 113 ARG B N 1
ATOM 2627 C CA . ARG B 1 113 ? 33.578 56.685 72.382 1.00 33.58 113 ARG B CA 1
ATOM 2628 C C . ARG B 1 113 ? 34.563 56.019 71.417 1.00 33.79 113 ARG B C 1
ATOM 2629 O O . ARG B 1 113 ? 35.286 56.705 70.695 1.00 35.98 113 ARG B O 1
ATOM 2637 N N . ASP B 1 114 ? 34.508 54.694 71.319 1.00 31.47 114 ASP B N 1
ATOM 2638 C CA . ASP B 1 114 ? 35.412 53.955 70.440 1.00 30.76 114 ASP B CA 1
ATOM 2639 C C . ASP B 1 114 ? 35.173 54.157 68.943 1.00 27.69 114 ASP B C 1
ATOM 2640 O O . ASP B 1 114 ? 35.990 53.733 68.117 1.00 26.79 114 ASP B O 1
ATOM 2645 N N . ALA B 1 115 ? 34.067 54.804 68.591 1.00 23.06 115 ALA B N 1
ATOM 2646 C CA . ALA B 1 115 ? 33.758 55.064 67.185 1.00 20.65 115 ALA B CA 1
ATOM 2647 C C . ALA B 1 115 ? 34.724 56.092 66.586 1.00 18.79 115 ALA B C 1
ATOM 2648 O O . ALA B 1 115 ? 35.100 55.986 65.413 1.00 18.32 115 ALA B O 1
ATOM 2650 N N . HIS B 1 116 ? 35.098 57.093 67.385 1.00 16.21 116 HIS B N 1
ATOM 2651 C CA . HIS B 1 116 ? 36.017 58.154 66.964 1.00 14.22 116 HIS B CA 1
ATOM 2652 C C . HIS B 1 116 ? 35.596 58.768 65.638 1.00 13.82 116 HIS B C 1
ATOM 2653 O O . HIS B 1 116 ? 36.427 59.028 64.765 1.00 15.91 116 HIS B O 1
ATOM 2660 N N . THR B 1 117 ? 34.300 59.010 65.503 1.00 13.00 117 THR B N 1
ATOM 2661 C CA . THR B 1 117 ? 33.733 59.560 64.282 1.00 14.56 117 THR B CA 1
ATOM 2662 C C . THR B 1 117 ? 32.804 60.734 64.553 1.00 14.31 117 THR B C 1
ATOM 2663 O O . THR B 1 117 ? 31.946 60.677 65.435 1.00 14.68 117 THR B O 1
ATOM 2667 N N . VAL B 1 118 ? 33.001 61.801 63.793 1.00 11.82 118 VAL B N 1
ATOM 2668 C CA . VAL B 1 118 ? 32.188 62.999 63.902 1.00 13.55 118 VAL B CA 1
ATOM 2669 C C . VAL B 1 118 ? 31.657 63.208 62.497 1.00 12.86 118 VAL B C 1
ATOM 2670 O O . VAL B 1 118 ? 32.395 63.033 61.524 1.00 10.62 118 VAL B O 1
ATOM 2674 N N . ALA B 1 119 ? 30.376 63.541 62.390 1.00 10.95 119 ALA B N 1
ATOM 2675 C CA . ALA B 1 119 ? 29.762 63.727 61.086 1.00 12.32 119 ALA B CA 1
ATOM 2676 C C . ALA B 1 119 ? 28.714 64.813 61.038 1.00 12.81 119 ALA B C 1
ATOM 2677 O O . ALA B 1 119 ? 28.016 65.066 62.024 1.00 18.22 119 ALA B O 1
ATOM 2679 N N . VAL B 1 120 ? 28.645 65.481 59.895 1.00 10.62 120 VAL B N 1
ATOM 2680 C CA . VAL B 1 120 ? 27.648 66.513 59.664 1.00 10.63 120 VAL B CA 1
ATOM 2681 C C . VAL B 1 120 ? 26.734 65.835 58.656 1.00 11.64 120 VAL B C 1
ATOM 2682 O O . VAL B 1 120 ? 27.137 65.506 57.536 1.00 9.71 120 VAL B O 1
ATOM 2686 N N . VAL B 1 121 ? 25.523 65.555 59.111 1.00 11.73 121 VAL B N 1
ATOM 2687 C CA . VAL B 1 121 ? 24.534 64.832 58.335 1.00 9.95 121 VAL B CA 1
ATOM 2688 C C . VAL B 1 121 ? 23.446 65.679 57.728 1.00 10.91 121 VAL B C 1
ATOM 2689 O O . VAL B 1 121 ? 22.861 66.536 58.383 1.00 11.32 121 VAL B O 1
ATOM 2693 N N . PHE B 1 122 ? 23.159 65.395 56.470 1.00 9.57 122 PHE B N 1
ATOM 2694 C CA . PHE B 1 122 ? 22.104 66.068 55.751 1.00 10.35 122 PHE B CA 1
ATOM 2695 C C . PHE B 1 122 ? 21.085 64.946 55.662 1.00 12.44 122 PHE B C 1
ATOM 2696 O O . PHE B 1 122 ? 21.149 64.070 54.806 1.00 14.24 122 PHE B O 1
ATOM 2704 N N . ASP B 1 123 ? 20.259 64.910 56.698 1.00 12.70 123 ASP B N 1
ATOM 2705 C CA . ASP B 1 123 ? 19.231 63.906 56.907 1.00 13.54 123 ASP B CA 1
ATOM 2706 C C . ASP B 1 123 ? 17.971 64.156 56.100 1.00 13.10 123 ASP B C 1
ATOM 2707 O O . ASP B 1 123 ? 17.186 65.045 56.427 1.00 12.21 123 ASP B O 1
ATOM 2712 N N . THR B 1 124 ? 17.711 63.288 55.131 1.00 12.03 124 THR B N 1
ATOM 2713 C CA . THR B 1 124 ? 16.533 63.448 54.293 1.00 14.12 124 THR B CA 1
ATOM 2714 C C . THR B 1 124 ? 15.282 62.872 54.920 1.00 17.67 124 THR B C 1
ATOM 2715 O O . THR B 1 124 ? 14.164 63.204 54.521 1.00 19.21 124 THR B O 1
ATOM 2719 N N . VAL B 1 125 ? 15.472 62.015 55.913 1.00 17.48 125 VAL B N 1
ATOM 2720 C CA . VAL B 1 125 ? 14.345 61.409 56.592 1.00 19.25 125 VAL B CA 1
ATOM 2721 C C . VAL B 1 125 ? 13.637 62.454 57.449 1.00 22.13 125 VAL B C 1
ATOM 2722 O O . VAL B 1 125 ? 12.419 62.582 57.405 1.00 21.61 125 VAL B O 1
ATOM 2726 N N . SER B 1 126 ? 14.415 63.228 58.196 1.00 19.14 126 SER B N 1
ATOM 2727 C CA . SER B 1 126 ? 13.857 64.237 59.085 1.00 19.46 126 SER B CA 1
ATOM 2728 C C . SER B 1 126 ? 13.954 65.649 58.542 1.00 19.17 126 SER B C 1
ATOM 2729 O O . SER B 1 126 ? 13.388 66.578 59.120 1.00 21.61 126 SER B O 1
ATOM 2732 N N . ASN B 1 127 ? 14.659 65.806 57.428 1.00 17.95 127 ASN B N 1
ATOM 2733 C CA . ASN B 1 127 ? 14.853 67.112 56.815 1.00 16.40 127 ASN B CA 1
ATOM 2734 C C . ASN B 1 127 ? 15.529 68.048 57.798 1.00 16.95 127 ASN B C 1
ATOM 2735 O O . ASN B 1 127 ? 15.006 69.119 58.118 1.00 17.28 127 ASN B O 1
ATOM 2740 N N . ARG B 1 128 ? 16.687 67.632 58.296 1.00 14.08 128 ARG B N 1
ATOM 2741 C CA . ARG B 1 128 ? 17.445 68.448 59.238 1.00 18.93 128 ARG B CA 1
ATOM 2742 C C . ARG B 1 128 ? 18.930 68.250 58.989 1.00 15.26 128 ARG B C 1
ATOM 2743 O O . ARG B 1 128 ? 19.327 67.239 58.401 1.00 13.02 128 ARG B O 1
ATOM 2751 N N . ILE B 1 129 ? 19.730 69.251 59.362 1.00 13.89 129 ILE B N 1
ATOM 2752 C CA . ILE B 1 129 ? 21.182 69.122 59.287 1.00 13.88 129 ILE B CA 1
ATOM 2753 C C . ILE B 1 129 ? 21.473 68.738 60.727 1.00 12.78 129 ILE B C 1
ATOM 2754 O O . ILE B 1 129 ? 20.997 69.398 61.656 1.00 10.78 129 ILE B O 1
ATOM 2759 N N . GLU B 1 130 ? 22.210 67.652 60.912 1.00 13.88 130 GLU B N 1
ATOM 2760 C CA . GLU B 1 130 ? 22.513 67.148 62.242 1.00 13.73 130 GLU B CA 1
ATOM 2761 C C . GLU B 1 130 ? 23.999 66.962 62.479 1.00 13.57 130 GLU B C 1
ATOM 2762 O O . GLU B 1 130 ? 24.733 66.554 61.576 1.00 14.85 130 GLU B O 1
ATOM 2768 N N . ILE B 1 131 ? 24.449 67.293 63.682 1.00 10.73 131 ILE B N 1
ATOM 2769 C CA . ILE B 1 131 ? 25.846 67.106 64.025 1.00 9.50 131 ILE B CA 1
ATOM 2770 C C . ILE B 1 131 ? 25.886 65.887 64.936 1.00 11.87 131 ILE B C 1
ATOM 2771 O O . ILE B 1 131 ? 25.314 65.898 66.036 1.00 12.89 131 ILE B O 1
ATOM 2776 N N . ASP B 1 132 ? 26.454 64.802 64.415 1.00 12.73 132 ASP B N 1
ATOM 2777 C CA . ASP B 1 132 ? 26.565 63.545 65.140 1.00 12.66 132 ASP B CA 1
ATOM 2778 C C . ASP B 1 132 ? 27.985 63.339 65.627 1.00 13.26 132 ASP B C 1
ATOM 2779 O O . ASP B 1 132 ? 28.934 63.343 64.840 1.00 10.27 132 ASP B O 1
ATOM 2784 N N . VAL B 1 133 ? 28.117 63.137 66.931 1.00 14.49 133 VAL B N 1
ATOM 2785 C CA . VAL B 1 133 ? 29.412 62.929 67.554 1.00 14.15 133 VAL B CA 1
ATOM 2786 C C . VAL B 1 133 ? 29.407 61.576 68.232 1.00 13.46 133 VAL B C 1
ATOM 2787 O O . VAL B 1 133 ? 28.856 61.410 69.319 1.00 14.71 133 VAL B O 1
ATOM 2791 N N . ASN B 1 134 ? 29.977 60.596 67.550 1.00 10.27 134 ASN B N 1
ATOM 2792 C CA . ASN B 1 134 ? 30.057 59.236 68.060 1.00 13.97 134 ASN B CA 1
ATOM 2793 C C . ASN B 1 134 ? 28.736 58.565 68.431 1.00 15.19 134 ASN B C 1
ATOM 2794 O O . ASN B 1 134 ? 28.681 57.746 69.351 1.00 17.10 134 ASN B O 1
ATOM 2799 N N . SER B 1 135 ? 27.681 58.917 67.702 1.00 17.04 135 SER B N 1
ATOM 2800 C CA . SER B 1 135 ? 26.347 58.341 67.875 1.00 19.45 135 SER B CA 1
ATOM 2801 C C . SER B 1 135 ? 25.415 59.016 66.875 1.00 17.88 135 SER B C 1
ATOM 2802 O O . SER B 1 135 ? 25.731 60.093 66.366 1.00 17.94 135 SER B O 1
ATOM 2805 N N . ILE B 1 136 ? 24.298 58.374 66.551 1.00 20.08 136 ILE B N 1
ATOM 2806 C CA . ILE B 1 136 ? 23.348 58.970 65.612 1.00 23.35 136 ILE B CA 1
ATOM 2807 C C . ILE B 1 136 ? 22.345 59.895 66.294 1.00 24.64 136 ILE B C 1
ATOM 2808 O O . ILE B 1 136 ? 21.465 60.458 65.640 1.00 26.01 136 ILE B O 1
ATOM 2813 N N . ARG B 1 137 ? 22.443 60.010 67.614 1.00 21.34 137 ARG B N 1
ATOM 2814 C CA . ARG B 1 137 ? 21.575 60.911 68.354 1.00 22.91 137 ARG B CA 1
ATOM 2815 C C . ARG B 1 137 ? 22.351 62.215 68.257 1.00 18.48 137 ARG B C 1
ATOM 2816 O O . ARG B 1 137 ? 23.350 62.405 68.951 1.00 16.38 137 ARG B O 1
ATOM 2824 N N . PRO B 1 138 ? 21.909 63.127 67.393 1.00 16.16 138 PRO B N 1
ATOM 2825 C CA . PRO B 1 138 ? 22.552 64.423 67.171 1.00 14.07 138 PRO B CA 1
ATOM 2826 C C . PRO B 1 138 ? 22.684 65.273 68.420 1.00 15.36 138 PRO B C 1
ATOM 2827 O O . PRO B 1 138 ? 21.838 65.217 69.307 1.00 16.69 138 PRO B O 1
ATOM 2831 N N . ILE B 1 139 ? 23.779 66.018 68.511 1.00 16.04 139 ILE B N 1
ATOM 2832 C CA . ILE B 1 139 ? 23.988 66.905 69.646 1.00 15.88 139 ILE B CA 1
ATOM 2833 C C . ILE B 1 139 ? 23.437 68.283 69.292 1.00 16.43 139 ILE B C 1
ATOM 2834 O O . ILE B 1 139 ? 23.349 69.164 70.152 1.00 17.35 139 ILE B O 1
ATOM 2839 N N . ALA B 1 140 ? 23.074 68.458 68.024 1.00 12.93 140 ALA B N 1
ATOM 2840 C CA . ALA B 1 140 ? 22.526 69.716 67.532 1.00 13.23 140 ALA B CA 1
ATOM 2841 C C . ALA B 1 140 ? 21.926 69.492 66.145 1.00 14.15 140 ALA B C 1
ATOM 2842 O O . ALA B 1 140 ? 22.461 68.716 65.344 1.00 13.27 140 ALA B O 1
ATOM 2844 N N . THR B 1 141 ? 20.785 70.122 65.883 1.00 15.59 141 THR B N 1
ATOM 2845 C CA . THR B 1 141 ? 20.131 69.999 64.584 1.00 17.44 141 THR B CA 1
ATOM 2846 C C . THR B 1 141 ? 19.391 71.292 64.299 1.00 17.81 141 THR B C 1
ATOM 2847 O O . THR B 1 141 ? 19.245 72.146 65.178 1.00 17.05 141 THR B O 1
ATOM 2851 N N . GLU B 1 142 ? 18.938 71.422 63.060 1.00 17.83 142 GLU B N 1
ATOM 2852 C CA . GLU B 1 142 ? 18.143 72.552 62.608 1.00 19.46 142 GLU B CA 1
ATOM 2853 C C . GLU B 1 142 ? 17.460 72.088 61.346 1.00 17.56 142 GLU B C 1
ATOM 2854 O O . GLU B 1 142 ? 18.056 71.372 60.545 1.00 17.78 142 GLU B O 1
ATOM 2860 N N . SER B 1 143 ? 16.183 72.409 61.206 1.00 16.86 143 SER B N 1
ATOM 2861 C CA . SER B 1 143 ? 15.450 71.988 60.027 1.00 18.21 143 SER B CA 1
ATOM 2862 C C . SER B 1 143 ? 16.034 72.576 58.749 1.00 16.63 143 SER B C 1
ATOM 2863 O O . SER B 1 143 ? 16.542 73.699 58.738 1.00 17.42 143 SER B O 1
ATOM 2866 N N . CYS B 1 144 ? 16.009 71.779 57.693 1.00 13.79 144 CYS B N 1
ATOM 2867 C CA . CYS B 1 144 ? 16.521 72.176 56.397 1.00 14.30 144 CYS B CA 1
ATOM 2868 C C . CYS B 1 144 ? 15.725 71.297 55.431 1.00 16.90 144 CYS B C 1
ATOM 2869 O O . CYS B 1 144 ? 15.837 70.070 55.439 1.00 18.36 144 CYS B O 1
ATOM 2872 N N . ASN B 1 145 ? 14.832 71.931 54.688 1.00 19.86 145 ASN B N 1
ATOM 2873 C CA . ASN B 1 145 ? 13.963 71.221 53.771 1.00 20.48 145 ASN B CA 1
ATOM 2874 C C . ASN B 1 145 ? 14.661 70.809 52.484 1.00 20.97 145 ASN B C 1
ATOM 2875 O O . ASN B 1 145 ? 14.651 71.539 51.487 1.00 21.62 145 ASN B O 1
ATOM 2880 N N . PHE B 1 146 ? 15.243 69.620 52.499 1.00 16.51 146 PHE B N 1
ATOM 2881 C CA . PHE B 1 146 ? 15.948 69.114 51.335 1.00 16.27 146 PHE B CA 1
ATOM 2882 C C . PHE B 1 146 ? 14.968 68.759 50.217 1.00 16.31 146 PHE B C 1
ATOM 2883 O O . PHE B 1 146 ? 15.221 69.043 49.045 1.00 15.40 146 PHE B O 1
ATOM 2891 N N . GLY B 1 147 ? 13.828 68.191 50.595 1.00 17.87 147 GLY B N 1
ATOM 2892 C CA . GLY B 1 147 ? 12.815 67.791 49.629 1.00 18.12 147 GLY B CA 1
ATOM 2893 C C . GLY B 1 147 ? 12.323 68.892 48.709 1.00 20.25 147 GLY B C 1
ATOM 2894 O O . GLY B 1 147 ? 12.106 68.663 47.516 1.00 21.09 147 GLY B O 1
ATOM 2895 N N . HIS B 1 148 ? 12.152 70.090 49.256 1.00 21.04 148 HIS B N 1
ATOM 2896 C CA . HIS B 1 148 ? 11.689 71.237 48.479 1.00 23.93 148 HIS B CA 1
ATOM 2897 C C . HIS B 1 148 ? 12.731 71.632 47.442 1.00 20.29 148 HIS B C 1
ATOM 2898 O O . HIS B 1 148 ? 12.458 72.422 46.537 1.00 20.83 148 HIS B O 1
ATOM 2905 N N . ASN B 1 149 ? 13.933 71.093 47.599 1.00 15.69 149 ASN B N 1
ATOM 2906 C CA . ASN B 1 149 ? 15.038 71.398 46.707 1.00 17.24 149 ASN B CA 1
ATOM 2907 C C . ASN B 1 149 ? 15.556 70.142 46.045 1.00 14.57 149 ASN B C 1
ATOM 2908 O O . ASN B 1 149 ? 16.749 70.014 45.752 1.00 11.29 149 ASN B O 1
ATOM 2913 N N . ASN B 1 150 ? 14.637 69.228 45.784 1.00 15.82 150 ASN B N 1
ATOM 2914 C CA . ASN B 1 150 ? 14.968 67.964 45.161 1.00 17.31 150 ASN B CA 1
ATOM 2915 C C . ASN B 1 150 ? 15.723 68.134 43.849 1.00 17.49 150 ASN B C 1
ATOM 2916 O O . ASN B 1 150 ? 15.311 68.896 42.966 1.00 12.57 150 ASN B O 1
ATOM 2921 N N . GLY B 1 151 ? 16.857 67.446 43.755 1.00 17.35 151 GLY B N 1
ATOM 2922 C CA . GLY B 1 151 ? 17.671 67.494 42.556 1.00 17.98 151 GLY B CA 1
ATOM 2923 C C . GLY B 1 151 ? 18.448 68.775 42.327 1.00 17.95 151 GLY B C 1
ATOM 2924 O O . GLY B 1 151 ? 19.081 68.940 41.285 1.00 18.41 151 GLY B O 1
ATOM 2925 N N . GLU B 1 152 ? 18.410 69.684 43.289 1.00 17.06 152 GLU B N 1
ATOM 2926 C CA . GLU B 1 152 ? 19.121 70.945 43.161 1.00 15.86 152 GLU B CA 1
ATOM 2927 C C . GLU B 1 152 ? 20.459 70.909 43.883 1.00 14.81 152 GLU B C 1
ATOM 2928 O O . GLU B 1 152 ? 20.652 70.129 44.806 1.00 13.27 152 GLU B O 1
ATOM 2934 N N . LYS B 1 153 ? 21.375 71.768 43.463 1.00 16.34 153 LYS B N 1
ATOM 2935 C CA . LYS B 1 153 ? 22.698 71.833 44.063 1.00 19.01 153 LYS B CA 1
ATOM 2936 C C . LYS B 1 153 ? 22.687 72.648 45.348 1.00 16.26 153 LYS B C 1
ATOM 2937 O O . LYS B 1 153 ? 22.107 73.728 45.386 1.00 12.18 153 LYS B O 1
ATOM 2943 N N . ALA B 1 154 ? 23.356 72.135 46.377 1.00 15.09 154 ALA B N 1
ATOM 2944 C CA . ALA B 1 154 ? 23.477 72.820 47.667 1.00 15.86 154 ALA B CA 1
ATOM 2945 C C . ALA B 1 154 ? 24.949 73.166 47.854 1.00 15.53 154 ALA B C 1
ATOM 2946 O O . ALA B 1 154 ? 25.829 72.374 47.494 1.00 16.80 154 ALA B O 1
ATOM 2948 N N . GLU B 1 155 ? 25.217 74.361 48.367 1.00 12.32 155 GLU B N 1
ATOM 2949 C CA . GLU B 1 155 ? 26.583 74.800 48.612 1.00 13.38 155 GLU B CA 1
ATOM 2950 C C . GLU B 1 155 ? 26.753 74.787 50.118 1.00 13.18 155 GLU B C 1
ATOM 2951 O O . GLU B 1 155 ? 25.973 75.413 50.840 1.00 13.91 155 GLU B O 1
ATOM 2957 N N . VAL B 1 156 ? 27.760 74.063 50.592 1.00 11.02 156 VAL B N 1
ATOM 2958 C CA . VAL B 1 156 ? 28.003 73.930 52.020 1.00 9.00 156 VAL B CA 1
ATOM 2959 C C . VAL B 1 156 ? 29.358 74.460 52.455 1.00 9.10 156 VAL B C 1
ATOM 2960 O O . VAL B 1 156 ? 30.349 74.301 51.749 1.00 8.76 156 VAL B O 1
ATOM 2964 N N . ARG B 1 157 ? 29.386 75.102 53.618 1.00 9.90 157 ARG B N 1
ATOM 2965 C CA . ARG B 1 157 ? 30.616 75.631 54.205 1.00 13.72 157 ARG B CA 1
ATOM 2966 C C . ARG B 1 157 ? 30.650 75.125 55.640 1.00 13.12 157 ARG B C 1
ATOM 2967 O O . ARG B 1 157 ? 29.697 75.323 56.400 1.00 12.18 157 ARG B O 1
ATOM 2975 N N . ILE B 1 158 ? 31.728 74.442 55.996 1.00 11.87 158 ILE B N 1
ATOM 2976 C CA . ILE B 1 158 ? 31.881 73.921 57.345 1.00 12.14 158 ILE B CA 1
ATOM 2977 C C . ILE B 1 158 ? 33.205 74.439 57.884 1.00 13.33 158 ILE B C 1
ATOM 2978 O O . ILE B 1 158 ? 34.205 74.448 57.166 1.00 12.23 158 ILE B O 1
ATOM 2983 N N . THR B 1 159 ? 33.198 74.973 59.099 1.00 12.64 159 THR B N 1
ATOM 2984 C CA . THR B 1 159 ? 34.437 75.468 59.692 1.00 12.83 159 THR B CA 1
ATOM 2985 C C . THR B 1 159 ? 34.542 74.965 61.106 1.00 12.80 159 THR B C 1
ATOM 2986 O O . THR B 1 159 ? 33.525 74.770 61.778 1.00 12.24 159 THR B O 1
ATOM 2990 N N . TYR B 1 160 ? 35.763 74.649 61.514 1.00 11.38 160 TYR B N 1
ATOM 2991 C CA . TYR B 1 160 ? 36.012 74.202 62.867 1.00 12.53 160 TYR B CA 1
ATOM 2992 C C . TYR B 1 160 ? 37.087 75.108 63.427 1.00 15.07 160 TYR B C 1
ATOM 2993 O O . TYR B 1 160 ? 38.216 75.111 62.938 1.00 15.06 160 TYR B O 1
ATOM 3002 N N . ASP B 1 161 ? 36.708 75.905 64.416 1.00 15.95 161 ASP B N 1
ATOM 3003 C CA . ASP B 1 161 ? 37.600 76.843 65.082 1.00 19.18 161 ASP B CA 1
ATOM 3004 C C . ASP B 1 161 ? 38.034 76.160 66.378 1.00 17.08 161 ASP B C 1
ATOM 3005 O O . ASP B 1 161 ? 37.346 76.245 67.398 1.00 17.77 161 ASP B O 1
ATOM 3010 N N . SER B 1 162 ? 39.189 75.504 66.335 1.00 16.82 162 SER B N 1
ATOM 3011 C CA . SER B 1 162 ? 39.693 74.752 67.481 1.00 18.98 162 SER B CA 1
ATOM 3012 C C . SER B 1 162 ? 39.815 75.451 68.829 1.00 19.87 162 SER B C 1
ATOM 3013 O O . SER B 1 162 ? 39.478 74.857 69.848 1.00 22.49 162 SER B O 1
ATOM 3016 N N . PRO B 1 163 ? 40.293 76.709 68.867 1.00 20.38 163 PRO B N 1
ATOM 3017 C CA . PRO B 1 163 ? 40.408 77.380 70.169 1.00 20.56 163 PRO B CA 1
ATOM 3018 C C . PRO B 1 163 ? 39.062 77.486 70.898 1.00 21.07 163 PRO B C 1
ATOM 3019 O O . PRO B 1 163 ? 39.009 77.490 72.125 1.00 22.52 163 PRO B O 1
ATOM 3023 N N . LYS B 1 164 ? 37.979 77.570 70.135 1.00 19.76 164 LYS B N 1
ATOM 3024 C CA . LYS B 1 164 ? 36.651 77.683 70.713 1.00 20.85 164 LYS B CA 1
ATOM 3025 C C . LYS B 1 164 ? 35.847 76.386 70.650 1.00 20.52 164 LYS B C 1
ATOM 3026 O O . LYS B 1 164 ? 34.703 76.356 71.110 1.00 18.32 164 LYS B O 1
ATOM 3032 N N . ASN B 1 165 ? 36.431 75.323 70.089 1.00 19.49 165 ASN B N 1
ATOM 3033 C CA . ASN B 1 165 ? 35.731 74.031 69.941 1.00 18.76 165 ASN B CA 1
ATOM 3034 C C . ASN B 1 165 ? 34.420 74.299 69.190 1.00 16.35 165 ASN B C 1
ATOM 3035 O O . ASN B 1 165 ? 33.394 73.677 69.458 1.00 21.02 165 ASN B O 1
ATOM 3040 N N . ASP B 1 166 ? 34.472 75.224 68.240 1.00 14.33 166 ASP B N 1
ATOM 3041 C CA . ASP B 1 166 ? 33.292 75.634 67.500 1.00 13.35 166 ASP B CA 1
ATOM 3042 C C . ASP B 1 166 ? 33.197 75.067 66.091 1.00 15.08 166 ASP B C 1
ATOM 3043 O O . ASP B 1 166 ? 34.012 75.403 65.221 1.00 13.04 166 ASP B O 1
ATOM 3048 N N . LEU B 1 167 ? 32.195 74.216 65.877 1.00 12.55 167 LEU B N 1
ATOM 3049 C CA . LEU B 1 167 ? 31.947 73.605 64.570 1.00 10.90 167 LEU B CA 1
ATOM 3050 C C . LEU B 1 167 ? 30.729 74.312 63.988 1.00 13.64 167 LEU B C 1
ATOM 3051 O O . LEU B 1 167 ? 29.663 74.319 64.609 1.00 15.32 167 LEU B O 1
ATOM 3056 N N . ARG B 1 168 ? 30.876 74.913 62.812 1.00 12.70 168 ARG B N 1
ATOM 3057 C CA . ARG B 1 168 ? 29.771 75.632 62.190 1.00 14.80 168 ARG B CA 1
ATOM 3058 C C . ARG B 1 168 ? 29.486 75.140 60.786 1.00 14.38 168 ARG B C 1
ATOM 3059 O O . ARG B 1 168 ? 30.410 74.930 59.992 1.00 14.62 168 ARG B O 1
ATOM 3067 N N . VAL B 1 169 ? 28.204 75.037 60.461 1.00 10.81 169 VAL B N 1
ATOM 3068 C CA . VAL B 1 169 ? 27.765 74.585 59.150 1.00 11.62 169 VAL B CA 1
ATOM 3069 C C . VAL B 1 169 ? 26.770 75.586 58.551 1.00 14.03 169 VAL B C 1
ATOM 3070 O O . VAL B 1 169 ? 25.847 76.050 59.235 1.00 12.58 169 VAL B O 1
ATOM 3074 N N . SER B 1 170 ? 27.000 75.943 57.290 1.00 13.21 170 SER B N 1
ATOM 3075 C CA . SER B 1 170 ? 26.136 76.851 56.548 1.00 15.54 170 SER B CA 1
ATOM 3076 C C . SER B 1 170 ? 25.823 76.167 55.232 1.00 15.41 170 SER B C 1
ATOM 3077 O O . SER B 1 170 ? 26.699 75.580 54.598 1.00 14.97 170 SER B O 1
ATOM 3080 N N . LEU B 1 171 ? 24.565 76.214 54.837 1.00 13.28 171 LEU B N 1
ATOM 3081 C CA . LEU B 1 171 ? 24.138 75.601 53.597 1.00 13.95 171 LEU B CA 1
ATOM 3082 C C . LEU B 1 171 ? 23.269 76.598 52.869 1.00 14.49 171 LEU B C 1
ATOM 3083 O O . LEU B 1 171 ? 22.517 77.352 53.493 1.00 13.02 171 LEU B O 1
ATOM 3088 N N . LEU B 1 172 ? 23.387 76.600 51.549 1.00 14.14 172 LEU B N 1
ATOM 3089 C CA . LEU B 1 172 ? 22.607 77.485 50.703 1.00 15.31 172 LEU B CA 1
ATOM 3090 C C . LEU B 1 172 ? 22.195 76.777 49.421 1.00 16.20 172 LEU B C 1
ATOM 3091 O O . LEU B 1 172 ? 23.013 76.102 48.792 1.00 16.73 172 LEU B O 1
ATOM 3096 N N . TYR B 1 173 ? 20.916 76.883 49.076 1.00 13.81 173 TYR B N 1
ATOM 3097 C CA . TYR B 1 173 ? 20.400 76.344 47.820 1.00 13.52 173 TYR B CA 1
ATOM 3098 C C . TYR B 1 173 ? 20.193 77.606 47.001 1.00 14.68 173 TYR B C 1
ATOM 3099 O O . TYR B 1 173 ? 19.207 78.316 47.203 1.00 14.12 173 TYR B O 1
ATOM 3108 N N . PRO B 1 174 ? 21.137 77.945 46.117 1.00 17.70 174 PRO B N 1
ATOM 3109 C CA . PRO B 1 174 ? 21.036 79.144 45.286 1.00 18.25 174 PRO B CA 1
ATOM 3110 C C . PRO B 1 174 ? 19.725 79.261 44.521 1.00 19.40 174 PRO B C 1
ATOM 3111 O O . PRO B 1 174 ? 19.203 80.359 44.356 1.00 20.08 174 PRO B O 1
ATOM 3115 N N . SER B 1 175 ? 19.190 78.122 44.087 1.00 18.68 175 SER B N 1
ATOM 3116 C CA . SER B 1 175 ? 17.951 78.087 43.319 1.00 19.09 175 SER B CA 1
ATOM 3117 C C . SER B 1 175 ? 16.720 78.613 44.041 1.00 21.95 175 SER B C 1
ATOM 3118 O O . SER B 1 175 ? 15.915 79.331 43.456 1.00 24.65 175 SER B O 1
ATOM 3121 N N . SER B 1 176 ? 16.543 78.217 45.292 1.00 20.36 176 SER B N 1
ATOM 3122 C CA . SER B 1 176 ? 15.382 78.646 46.057 1.00 21.60 176 SER B CA 1
ATOM 3123 C C . SER B 1 176 ? 15.768 79.723 47.046 1.00 23.50 176 SER B C 1
ATOM 3124 O O . SER B 1 176 ? 14.912 80.409 47.600 1.00 24.75 176 SER B O 1
ATOM 3127 N N . GLU B 1 177 ? 17.071 79.850 47.254 1.00 24.40 177 GLU B N 1
ATOM 3128 C CA . GLU B 1 177 ? 17.653 80.797 48.190 1.00 27.85 177 GLU B CA 1
ATOM 3129 C C . GLU B 1 177 ? 17.369 80.410 49.631 1.00 25.62 177 GLU B C 1
ATOM 3130 O O . GLU B 1 177 ? 17.372 81.247 50.533 1.00 24.57 177 GLU B O 1
ATOM 3136 N N . GLU B 1 178 ? 17.149 79.115 49.832 1.00 23.49 178 GLU B N 1
ATOM 3137 C CA . GLU B 1 178 ? 16.898 78.547 51.149 1.00 24.45 178 GLU B CA 1
ATOM 3138 C C . GLU B 1 178 ? 18.260 78.435 51.825 1.00 20.70 178 GLU B C 1
ATOM 3139 O O . GLU B 1 178 ? 19.226 77.984 51.208 1.00 19.31 178 GLU B O 1
ATOM 3145 N N . LYS B 1 179 ? 18.337 78.870 53.074 1.00 19.61 179 LYS B N 1
ATOM 3146 C CA . LYS B 1 179 ? 19.577 78.814 53.824 1.00 20.73 179 LYS B CA 1
ATOM 3147 C C . LYS B 1 179 ? 19.343 77.982 55.077 1.00 18.41 179 LYS B C 1
ATOM 3148 O O . LYS B 1 179 ? 18.271 78.014 55.671 1.00 17.42 179 LYS B O 1
ATOM 3154 N N . CYS B 1 180 ? 20.356 77.223 55.467 1.00 14.94 180 CYS B N 1
ATOM 3155 C CA . CYS B 1 180 ? 20.302 76.394 56.669 1.00 14.27 180 CYS B CA 1
ATOM 3156 C C . CYS B 1 180 ? 21.616 76.551 57.369 1.00 13.74 180 CYS B C 1
ATOM 3157 O O . CYS B 1 180 ? 22.645 76.723 56.728 1.00 16.12 180 CYS B O 1
ATOM 3160 N N . HIS B 1 181 ? 21.585 76.502 58.685 1.00 15.32 181 HIS B N 1
ATOM 3161 C CA . HIS B 1 181 ? 22.810 76.647 59.446 1.00 19.70 181 HIS B CA 1
ATOM 3162 C C . HIS B 1 181 ? 22.632 75.947 60.785 1.00 19.90 181 HIS B C 1
ATOM 3163 O O . HIS B 1 181 ? 21.508 75.795 61.279 1.00 18.10 181 HIS B O 1
ATOM 3170 N N . VAL B 1 182 ? 23.739 75.497 61.357 1.00 16.55 182 VAL B N 1
ATOM 3171 C CA . VAL B 1 182 ? 23.712 74.821 62.634 1.00 15.63 182 VAL B CA 1
ATOM 3172 C C . VAL B 1 182 ? 25.142 74.819 63.136 1.00 15.31 182 VAL B C 1
ATOM 3173 O O . VAL B 1 182 ? 26.083 74.761 62.345 1.00 14.53 182 VAL B O 1
ATOM 3177 N N . SER B 1 183 ? 25.308 74.972 64.440 1.00 15.29 183 SER B N 1
ATOM 3178 C CA . SER B 1 183 ? 26.635 74.959 65.026 1.00 16.01 183 SER B CA 1
ATOM 3179 C C . SER B 1 183 ? 26.561 74.191 66.332 1.00 16.73 183 SER B C 1
ATOM 3180 O O . SER B 1 183 ? 25.469 74.009 66.885 1.00 16.24 183 SER B O 1
ATOM 3183 N N . ALA B 1 184 ? 27.712 73.735 66.813 1.00 13.57 184 ALA B N 1
ATOM 3184 C CA . ALA B 1 184 ? 27.776 72.986 68.059 1.00 14.43 184 ALA B CA 1
ATOM 3185 C C . ALA B 1 184 ? 29.175 73.054 68.635 1.00 14.10 184 ALA B C 1
ATOM 3186 O O . ALA B 1 184 ? 30.146 73.310 67.908 1.00 16.78 184 ALA B O 1
ATOM 3188 N N . THR B 1 185 ? 29.274 72.885 69.946 1.00 13.79 185 THR B N 1
ATOM 3189 C CA . THR B 1 185 ? 30.568 72.878 70.598 1.00 11.93 185 THR B CA 1
ATOM 3190 C C . THR B 1 185 ? 31.013 71.420 70.617 1.00 13.57 185 THR B C 1
ATOM 3191 O O . THR B 1 185 ? 30.320 70.560 71.154 1.00 14.73 185 THR B O 1
ATOM 3195 N N . VAL B 1 186 ? 32.144 71.139 69.979 1.00 13.45 186 VAL B N 1
ATOM 3196 C CA . VAL B 1 186 ? 32.670 69.781 69.888 1.00 14.64 186 VAL B CA 1
ATOM 3197 C C . VAL B 1 186 ? 34.177 69.815 70.094 1.00 17.24 186 VAL B C 1
ATOM 3198 O O . VAL B 1 186 ? 34.892 70.451 69.326 1.00 19.53 186 VAL B O 1
ATOM 3202 N N . PRO B 1 187 ? 34.676 69.196 71.172 1.00 17.58 187 PRO B N 1
ATOM 3203 C CA . PRO B 1 187 ? 36.124 69.192 71.393 1.00 15.82 187 PRO B CA 1
ATOM 3204 C C . PRO B 1 187 ? 36.682 68.008 70.586 1.00 15.84 187 PRO B C 1
ATOM 3205 O O . PRO B 1 187 ? 36.762 66.874 71.068 1.00 15.96 187 PRO B O 1
ATOM 3209 N N . LEU B 1 188 ? 37.017 68.271 69.329 1.00 18.28 188 LEU B N 1
ATOM 3210 C CA . LEU B 1 188 ? 37.517 67.231 68.442 1.00 20.31 188 LEU B CA 1
ATOM 3211 C C . LEU B 1 188 ? 38.634 66.371 68.990 1.00 23.19 188 LEU B C 1
ATOM 3212 O O . LEU B 1 188 ? 38.620 65.161 68.804 1.00 24.70 188 LEU B O 1
ATOM 3217 N N . GLU B 1 189 ? 39.579 66.985 69.695 1.00 26.48 189 GLU B N 1
ATOM 3218 C CA . GLU B 1 189 ? 40.720 66.251 70.247 1.00 30.51 189 GLU B CA 1
ATOM 3219 C C . GLU B 1 189 ? 40.304 65.108 71.162 1.00 27.82 189 GLU B C 1
ATOM 3220 O O . GLU B 1 189 ? 41.075 64.178 71.389 1.00 29.26 189 GLU B O 1
ATOM 3226 N N . LYS B 1 190 ? 39.099 65.195 71.713 1.00 23.19 190 LYS B N 1
ATOM 3227 C CA . LYS B 1 190 ? 38.616 64.151 72.596 1.00 22.04 190 LYS B CA 1
ATOM 3228 C C . LYS B 1 190 ? 37.720 63.158 71.871 1.00 22.10 190 LYS B C 1
ATOM 3229 O O . LYS B 1 190 ? 37.583 62.018 72.302 1.00 25.84 190 LYS B O 1
ATOM 3235 N N . GLU B 1 191 ? 37.098 63.588 70.778 1.00 20.32 191 GLU B N 1
ATOM 3236 C CA . GLU B 1 191 ? 36.171 62.729 70.051 1.00 15.76 191 GLU B CA 1
ATOM 3237 C C . GLU B 1 191 ? 36.699 61.925 68.867 1.00 16.56 191 GLU B C 1
ATOM 3238 O O . GLU B 1 191 ? 36.097 60.918 68.497 1.00 17.56 191 GLU B O 1
ATOM 3244 N N . VAL B 1 192 ? 37.778 62.377 68.235 1.00 16.10 192 VAL B N 1
ATOM 3245 C CA . VAL B 1 192 ? 38.344 61.649 67.100 1.00 14.68 192 VAL B CA 1
ATOM 3246 C C . VAL B 1 192 ? 39.806 61.330 67.369 1.00 15.57 192 VAL B C 1
ATOM 3247 O O . VAL B 1 192 ? 40.377 61.809 68.346 1.00 15.58 192 VAL B O 1
ATOM 3251 N N . GLU B 1 193 ? 40.401 60.504 66.515 1.00 13.33 193 GLU B N 1
ATOM 3252 C CA . GLU B 1 193 ? 41.796 60.124 66.688 1.00 13.47 193 GLU B CA 1
ATOM 3253 C C . GLU B 1 193 ? 42.713 61.271 66.285 1.00 14.38 193 GLU B C 1
ATOM 3254 O O . GLU B 1 193 ? 42.247 62.273 65.747 1.00 14.32 193 GLU B O 1
ATOM 3260 N N . ASP B 1 194 ? 43.998 61.158 66.617 1.00 12.86 194 ASP B N 1
ATOM 3261 C CA . ASP B 1 194 ? 44.965 62.198 66.295 1.00 13.57 194 ASP B CA 1
ATOM 3262 C C . ASP B 1 194 ? 44.983 62.491 64.805 1.00 12.85 194 ASP B C 1
ATOM 3263 O O . ASP B 1 194 ? 45.127 63.645 64.402 1.00 12.85 194 ASP B O 1
ATOM 3268 N N . TRP B 1 195 ? 44.876 61.435 63.998 1.00 10.66 195 TRP B N 1
ATOM 3269 C CA . TRP B 1 195 ? 44.830 61.567 62.544 1.00 10.92 195 TRP B CA 1
ATOM 3270 C C . TRP B 1 195 ? 43.497 60.988 62.101 1.00 11.10 195 TRP B C 1
ATOM 3271 O O . TRP B 1 195 ? 43.006 60.027 62.694 1.00 15.16 195 TRP B O 1
ATOM 3282 N N . VAL B 1 196 ? 42.903 61.580 61.076 1.00 9.33 196 VAL B N 1
ATOM 3283 C CA . VAL B 1 196 ? 41.614 61.120 60.590 1.00 8.40 196 VAL B CA 1
ATOM 3284 C C . VAL B 1 196 ? 41.599 61.146 59.067 1.00 11.80 196 VAL B C 1
ATOM 3285 O O . VAL B 1 196 ? 42.478 61.740 58.440 1.00 12.69 196 VAL B O 1
ATOM 3289 N N . SER B 1 197 ? 40.639 60.443 58.481 1.00 9.80 197 SER B N 1
ATOM 3290 C CA . SER B 1 197 ? 40.441 60.469 57.039 1.00 11.52 197 SER B CA 1
ATOM 3291 C C . SER B 1 197 ? 39.180 61.316 56.920 1.00 11.07 197 SER B C 1
ATOM 3292 O O . SER B 1 197 ? 38.258 61.177 57.733 1.00 10.79 197 SER B O 1
ATOM 3295 N N . VAL B 1 198 ? 39.179 62.269 55.999 1.00 9.13 198 VAL B N 1
ATOM 3296 C CA . VAL B 1 198 ? 38.022 63.130 55.819 1.00 9.91 198 VAL B CA 1
ATOM 3297 C C . VAL B 1 198 ? 37.320 62.738 54.534 1.00 9.73 198 VAL B C 1
ATOM 3298 O O . VAL B 1 198 ? 37.964 62.377 53.549 1.00 9.12 198 VAL B O 1
ATOM 3302 N N . GLY B 1 199 ? 35.997 62.777 54.550 1.00 10.93 199 GLY B N 1
ATOM 3303 C CA . GLY B 1 199 ? 35.263 62.402 53.361 1.00 7.74 199 GLY B CA 1
ATOM 3304 C C . GLY B 1 199 ? 33.773 62.386 53.575 1.00 9.08 199 GLY B C 1
ATOM 3305 O O . GLY B 1 199 ? 33.244 63.042 54.474 1.00 8.82 199 GLY B O 1
ATOM 3306 N N . PHE B 1 200 ? 33.095 61.586 52.771 1.00 9.32 200 PHE B N 1
ATOM 3307 C CA . PHE B 1 200 ? 31.655 61.512 52.830 1.00 9.04 200 PHE B CA 1
ATOM 3308 C C . PHE B 1 200 ? 31.192 60.080 52.892 1.00 10.23 200 PHE B C 1
ATOM 3309 O O . PHE B 1 200 ? 31.938 59.149 52.566 1.00 8.91 200 PHE B O 1
ATOM 3317 N N . SER B 1 201 ? 29.92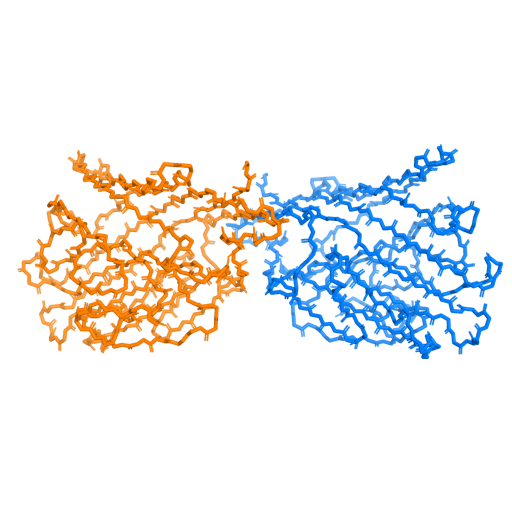5 59.933 53.247 1.00 9.29 201 SER B N 1
ATOM 3318 C CA . SER B 1 201 ? 29.279 58.641 53.352 1.0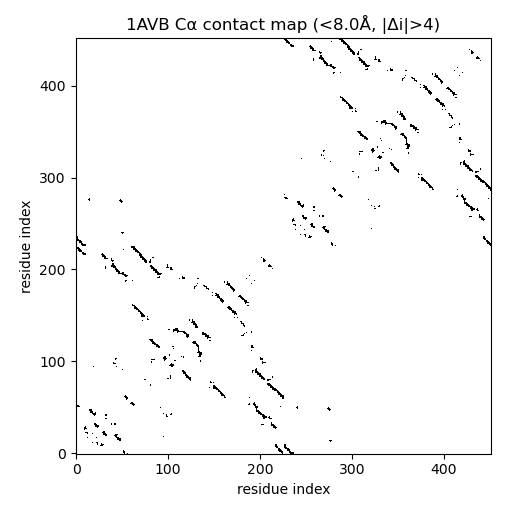0 12.13 201 SER B CA 1
ATOM 3319 C C . SER B 1 201 ? 27.794 58.904 53.123 1.00 12.47 201 SER B C 1
ATOM 3320 O O . SER B 1 201 ? 27.292 60.001 53.396 1.00 11.20 201 SER B O 1
ATOM 3323 N N . ALA B 1 202 ? 27.087 57.916 52.603 1.00 11.97 202 ALA B N 1
ATOM 3324 C CA . ALA B 1 202 ? 25.667 58.090 52.364 1.00 12.07 202 ALA B CA 1
ATOM 3325 C C . ALA B 1 202 ? 24.968 56.754 52.245 1.00 9.93 202 ALA B C 1
ATOM 3326 O O . ALA B 1 202 ? 25.575 55.763 51.853 1.00 14.25 202 ALA B O 1
ATOM 3328 N N . THR B 1 203 ? 23.696 56.727 52.608 1.00 10.83 203 THR B N 1
ATOM 3329 C CA . THR B 1 203 ? 22.906 55.515 52.502 1.00 11.56 203 THR B CA 1
ATOM 3330 C C . THR B 1 203 ? 21.587 55.877 51.848 1.00 12.38 203 THR B C 1
ATOM 3331 O O . THR B 1 203 ? 21.044 56.972 52.067 1.00 13.01 203 THR B O 1
ATOM 3335 N N . SER B 1 204 ? 21.112 54.979 50.994 1.00 12.54 204 SER B N 1
ATOM 3336 C CA . SER B 1 204 ? 19.853 55.161 50.286 1.00 14.72 204 SER B CA 1
ATOM 3337 C C . SER B 1 204 ? 18.750 54.309 50.934 1.00 18.00 204 SER B C 1
ATOM 3338 O O . SER B 1 204 ? 19.033 53.294 51.590 1.00 17.00 204 SER B O 1
ATOM 3341 N N . GLY B 1 205 ? 17.505 54.747 50.759 1.00 19.35 205 GLY B N 1
ATOM 3342 C CA . GLY B 1 205 ? 16.352 54.064 51.321 1.00 21.19 205 GLY B CA 1
ATOM 3343 C C . GLY B 1 205 ? 16.303 52.557 51.139 1.00 23.60 205 GLY B C 1
ATOM 3344 O O . GLY B 1 205 ? 16.736 52.023 50.111 1.00 20.43 205 GLY B O 1
ATOM 3345 N N . SER B 1 206 ? 15.736 51.888 52.143 1.00 28.68 206 SER B N 1
ATOM 3346 C CA . SER B 1 206 ? 15.605 50.431 52.188 1.00 33.73 206 SER B CA 1
ATOM 3347 C C . SER B 1 206 ? 14.514 49.840 51.288 1.00 37.17 206 SER B C 1
ATOM 3348 O O . SER B 1 206 ? 14.467 48.620 51.099 1.00 37.50 206 SER B O 1
ATOM 3351 N N . LYS B 1 207 ? 13.639 50.689 50.751 1.00 38.21 207 LYS B N 1
ATOM 3352 C CA . LYS B 1 207 ? 12.551 50.219 49.901 1.00 40.14 207 LYS B CA 1
ATOM 3353 C C . LYS B 1 207 ? 12.479 51.012 48.607 1.00 38.20 207 LYS B C 1
ATOM 3354 O O . LYS B 1 207 ? 12.969 52.135 48.527 1.00 35.60 207 LYS B O 1
ATOM 3360 N N . LYS B 1 208 ? 11.828 50.427 47.608 1.00 40.68 208 LYS B N 1
ATOM 3361 C CA . LYS B 1 208 ? 11.682 51.038 46.286 1.00 42.53 208 LYS B CA 1
ATOM 3362 C C . LYS B 1 208 ? 11.336 52.528 46.240 1.00 40.47 208 LYS B C 1
ATOM 3363 O O . LYS B 1 208 ? 11.937 53.278 45.475 1.00 40.39 208 LYS B O 1
ATOM 3369 N N . GLU B 1 209 ? 10.387 52.955 47.068 1.00 38.03 209 GLU B N 1
ATOM 3370 C CA . GLU B 1 209 ? 9.945 54.349 47.072 1.00 36.89 209 GLU B CA 1
ATOM 3371 C C . GLU B 1 209 ? 10.780 55.325 47.891 1.00 31.57 209 GLU B C 1
ATOM 3372 O O . GLU B 1 209 ? 10.617 56.537 47.751 1.00 29.79 209 GLU B O 1
ATOM 3378 N N . THR B 1 210 ? 11.677 54.813 48.726 1.00 28.76 210 THR B N 1
ATOM 3379 C CA . THR B 1 210 ? 12.489 55.673 49.582 1.00 23.63 210 THR B CA 1
ATOM 3380 C C . THR B 1 210 ? 13.934 55.836 49.128 1.00 20.92 210 THR B C 1
ATOM 3381 O O . THR B 1 210 ? 14.775 56.327 49.885 1.00 21.16 210 THR B O 1
ATOM 3385 N N . THR B 1 211 ? 14.218 55.443 47.894 1.00 19.36 211 THR B N 1
ATOM 3386 C CA . THR B 1 211 ? 15.565 55.545 47.359 1.00 18.62 211 THR B CA 1
ATOM 3387 C C . THR B 1 211 ? 15.891 56.963 46.888 1.00 16.70 211 THR B C 1
ATOM 3388 O O . THR B 1 211 ? 14.991 57.753 46.588 1.00 14.96 211 THR B O 1
ATOM 3392 N N . GLU B 1 212 ? 17.182 57.279 46.839 1.00 12.82 212 GLU B N 1
ATOM 3393 C CA . GLU B 1 212 ? 17.649 58.584 46.390 1.00 13.17 212 GLU B CA 1
ATOM 3394 C C . GLU B 1 212 ? 19.140 58.481 46.122 1.00 12.49 212 GLU B C 1
ATOM 3395 O O . GLU B 1 212 ? 19.800 57.556 46.608 1.00 14.99 212 GLU B O 1
ATOM 3401 N N . THR B 1 213 ? 19.667 59.404 45.327 1.00 10.68 213 THR B N 1
ATOM 3402 C CA . THR B 1 213 ? 21.090 59.412 45.020 1.00 12.37 213 THR B CA 1
ATOM 3403 C C . THR B 1 213 ? 21.751 60.535 45.794 1.00 12.25 213 THR B C 1
ATOM 3404 O O . THR B 1 213 ? 21.076 61.477 46.222 1.00 12.65 213 THR B O 1
ATOM 3408 N N . HIS B 1 214 ? 23.054 60.403 46.017 1.00 12.49 214 HIS B N 1
ATOM 3409 C CA . HIS B 1 214 ? 23.826 61.389 46.776 1.00 12.12 214 HIS B CA 1
ATOM 3410 C C . HIS B 1 214 ? 25.124 61.671 46.046 1.00 13.79 214 HIS B C 1
ATOM 3411 O O . HIS B 1 214 ? 26.074 60.893 46.150 1.00 13.08 214 HIS B O 1
ATOM 3418 N N . ASN B 1 215 ? 25.171 62.793 45.334 1.00 12.13 215 ASN B N 1
ATOM 3419 C CA . ASN B 1 215 ? 26.350 63.156 44.560 1.00 10.16 215 ASN B CA 1
ATOM 3420 C C . ASN B 1 215 ? 27.033 64.394 45.085 1.00 11.70 215 ASN B C 1
ATOM 3421 O O . ASN B 1 215 ? 26.363 65.343 45.484 1.00 14.23 215 ASN B O 1
ATOM 3426 N N . VAL B 1 216 ? 28.364 64.375 45.115 1.00 11.65 216 VAL B N 1
ATOM 3427 C CA . VAL B 1 216 ? 29.148 65.530 45.548 1.00 11.44 216 VAL B CA 1
ATOM 3428 C C . VAL B 1 216 ? 29.770 66.038 44.258 1.00 12.02 216 VAL B C 1
ATOM 3429 O O . VAL B 1 216 ? 30.345 65.267 43.490 1.00 13.28 216 VAL B O 1
ATOM 3433 N N . LEU B 1 217 ? 29.633 67.332 44.016 1.00 10.91 217 LEU B N 1
ATOM 3434 C CA . LEU B 1 217 ? 30.093 67.933 42.782 1.00 10.96 217 LEU B CA 1
ATOM 3435 C C . LEU B 1 217 ? 31.452 68.603 42.818 1.00 10.15 217 LEU B C 1
ATOM 3436 O O . LEU B 1 217 ? 32.125 68.653 41.803 1.00 11.34 217 LEU B O 1
ATOM 3441 N N . SER B 1 218 ? 31.828 69.168 43.958 1.00 8.83 218 SER B N 1
ATOM 3442 C CA . SER B 1 218 ? 33.123 69.831 44.109 1.00 8.10 218 SER B CA 1
ATOM 3443 C C . SER B 1 218 ? 33.439 69.827 45.592 1.00 8.91 218 SER B C 1
ATOM 3444 O O . SER B 1 218 ? 32.521 69.794 46.416 1.00 10.78 218 SER B O 1
ATOM 3447 N N . TRP B 1 219 ? 34.719 69.921 45.938 1.00 7.82 219 TRP B N 1
ATOM 3448 C CA . TRP B 1 219 ? 35.111 69.859 47.334 1.00 7.01 219 TRP B CA 1
ATOM 3449 C C . TRP B 1 219 ? 36.518 70.404 47.594 1.00 11.22 219 TRP B C 1
ATOM 3450 O O . TRP B 1 219 ? 37.470 70.022 46.916 1.00 10.10 219 TRP B O 1
ATOM 3461 N N . SER B 1 220 ? 36.633 71.329 48.545 1.00 10.40 220 SER B N 1
ATOM 3462 C CA . SER B 1 220 ? 37.930 71.876 48.938 1.00 10.76 220 SER B CA 1
ATOM 3463 C C . SER B 1 220 ? 38.011 71.757 50.451 1.00 9.48 220 SER B C 1
ATOM 3464 O O . SER B 1 220 ? 36.997 71.876 51.153 1.00 9.80 220 SER B O 1
ATOM 3467 N N . PHE B 1 221 ? 39.218 71.534 50.953 1.00 7.31 221 PHE B N 1
ATOM 3468 C CA . PHE B 1 221 ? 39.431 71.359 52.381 1.00 10.62 221 PHE B CA 1
ATOM 3469 C C . PHE B 1 221 ? 40.769 71.963 52.730 1.00 11.00 221 PHE B C 1
ATOM 3470 O O . PHE B 1 221 ? 41.690 71.960 51.909 1.00 13.29 221 PHE B O 1
ATOM 3478 N N . SER B 1 222 ? 40.869 72.498 53.938 1.00 8.73 222 SER B N 1
ATOM 3479 C CA . SER B 1 222 ? 42.114 73.077 54.402 1.00 10.62 222 SER B CA 1
ATOM 3480 C C . SER B 1 222 ? 42.171 72.961 55.914 1.00 12.31 222 SER B C 1
ATOM 3481 O O . SER B 1 222 ? 41.205 73.287 56.601 1.00 10.86 222 SER B O 1
ATOM 3484 N N . SER B 1 223 ? 43.279 72.427 56.413 1.00 12.93 223 SER B N 1
ATOM 3485 C CA . SER B 1 223 ? 43.486 72.280 57.838 1.00 13.94 223 SER B CA 1
ATOM 3486 C C . SER B 1 223 ? 44.852 72.859 58.129 1.00 16.49 223 SER B C 1
ATOM 3487 O O . SER B 1 223 ? 45.762 72.762 57.295 1.00 17.13 223 SER B O 1
ATOM 3490 N N . ASN B 1 224 ? 44.982 73.511 59.278 1.00 16.80 224 ASN B N 1
ATOM 3491 C CA . ASN B 1 224 ? 46.260 74.079 59.688 1.00 23.47 224 ASN B CA 1
ATOM 3492 C C . ASN B 1 224 ? 46.364 74.353 61.176 1.00 21.14 224 ASN B C 1
ATOM 3493 O O . ASN B 1 224 ? 45.374 74.648 61.846 1.00 20.21 224 ASN B O 1
ATOM 3498 N N . PHE B 1 225 ? 47.567 74.169 61.697 1.00 20.98 225 PHE B N 1
ATOM 3499 C CA . PHE B 1 225 ? 47.833 74.394 63.101 1.00 23.10 225 PHE B CA 1
ATOM 3500 C C . PHE B 1 225 ? 48.232 75.844 63.272 1.00 29.06 225 PHE B C 1
ATOM 3501 O O . PHE B 1 225 ? 48.903 76.415 62.409 1.00 28.58 225 PHE B O 1
ATOM 3509 N N . ILE B 1 226 ? 47.804 76.433 64.382 1.00 34.93 226 ILE B N 1
ATOM 3510 C CA . ILE B 1 226 ? 48.075 77.830 64.678 1.00 39.72 226 ILE B CA 1
ATOM 3511 C C . ILE B 1 226 ? 48.238 78.059 66.180 1.00 39.29 226 ILE B C 1
ATOM 3512 O O . ILE B 1 226 ? 47.836 77.156 66.941 1.00 41.11 226 ILE B O 1
#